Protein AF-A0A3L8D9B7-F1 (afdb_monomer_lite)

Foldseek 3Di:
DVVLCVVLVAAADFCPPPPVVLLVQLDDFDDDDDLDPDDDFLAPVDPPHDPVDDGGDDDDDDDPPLLLVLLQAKFFGDDKDWDPDCPPPDLLPDDRPDQKWKKFFFKKAQDPVCCVVCSRPAAQFHFDADVPGDHTDGGRDSGIDHRHTATSLSVNVCVVSPIDTPDTDIMIMGGIDSSCNVVSVVLVVQLVVDPDPVSVVVSVCVSVVLLVQLQDDQQPDWDKDKFQACDDCPHPVVLCPDPQWDDKDAPDNRIIITTGGDPDTGPPHNNSRNSSSRRSSVSVVDDPPPPPDKDKFFFALLVQQQFQKKFKDKQNHTPWMDGSQSQQLLLVCQLAAFQVVQVVCVLQRHDPDDDDDDPDPDHHHDHQCVSRTVVSVVPPDDAPQIDIDMDTHGDPDSLLRMAIDFPDDDDDWDDDFDQKDKDWDDDDQPQQDFQKKKKFKDAPQVSGRHDRPSATAPLQWQAKWKDWPPDIPPPDGQRDGVVVLSLVVQLVLSLVSNCVVVVDHSNRRDADSVRCNTRTSMHMTGCNPPDPVSRPDRTTIMMMTGHPGTRDTRMDMDMDTDDDWDWDADSVVRDIDTPD

InterPro domains:
  IPR004868 DNA-directed DNA polymerase, family B, mitochondria/virus [PF03175] (54-277)
  IPR043502 DNA/RNA polymerase superfamily [SSF56672] (25-342)
  IPR049512 Double jelly roll-like domain [PF21738] (413-567)

Secondary structure (DSSP, 8-state):
-HHHHHHHT-PPPPGGG--HHHHHHH--------SSS------TTSTT--TTS----------TTHHHHHHTS-EEEEEEEE-S--TT--STTS-TT-SEEEEEEEEEE--GGGHHHHSSS-SS-EEEEPTT-SSEEEE---S-EEEEEEEHHHHHHHHHTT-EEEEEEEEEEEEEE-TTHHHHHHHHHHHHH-SSHHHHHHHHHHHHHHHHHHT--GGG-EEEEEES-SSSTTSHHHHHTSTTEEEEEEEETTEEEEEEE-SS----S-HHHHHHHHHHHHHTTS-----TT---EEPTTHHHHTEEEEEEEETTEEEEEEESHHHHHHHHHHHH-BHHHHHHTGGGT--SS--PPPSSS-------HHHH-SGGGS--S---S--EEEEEEE-S-SGGGEE--SS-------S-S-SEEEEEE---TT---EEEEEEEEEES-TT-TTS-TT--B-TTEEEEEEEETTEEESSS----BTTTTB-HHHHHHHHHHHHHHH---GGGBSS-HHHHHHH--EEEEE-TT--GGGGGS---EEEEEEESSPPPTTEEEEEEEEE---EEEETTTTEEEE--

Organism: Ooceraea biroi (NCBI:txid2015173)

Sequence (580 aa):
MDVVCYVTSHPLYSCDNIPVRTLVRGIRGGLSQCSHRHAQANNKYMESYDPSKLSSYLMYYDVNNLYGWAMCHPLPYAEFRWVNDISNFDVNAIAPDSSKEYVLEVDLEYPQHLHDAHADLPFCPARDKLPGKRQDKLLATLYDKKRYVIHYRNLQQCTRHGLRIIKVHRVLEFVQSPWLRDYIELNTRFRAAAKNDFEKNLYKLMNNAVFGKTMKNVRNHVDVKLLTKWNGKYGAEAMIAKPNFHSRSIFSENLIAIEMRKLEVKFNKPIYVGMCILDISKGKLTIKELAANKHVVLENNCVAFMFDKIRYELNGVDIDRSRNVGITSTLKNYVSLTTSRNRMLKNAGWDIVHFSNGEEGHFNFCIPLSMLLGFCEDYRRVVINARHELILIRSRNDNNCLKGDAEIQPEIELLKSTTKHSWTVKATTQLEKPRYVIFALQTGRKINLTRSITRFDDCKLTNVKLYLNSEFYPYDDMNLDFGKKRYAILYDMYSRFYKSYYGGNHDEVLLPIDKFGSCGPFVVIDCSRQSESVKTATVDVRLEFDCMEDIPANTTAYCLILHDRVVEYSPLTNVVRKTI

pLDDT: mean 82.77, std 12.83, range [26.64, 97.62]

Structure (mmCIF, N/CA/C/O backbone):
data_AF-A0A3L8D9B7-F1
#
_entry.id   AF-A0A3L8D9B7-F1
#
loop_
_atom_site.group_PDB
_atom_site.id
_atom_site.type_symbol
_atom_site.label_atom_id
_atom_site.label_alt_id
_atom_site.label_comp_id
_atom_site.label_asym_id
_atom_site.label_entity_id
_atom_site.label_seq_id
_atom_site.pdbx_PDB_ins_code
_atom_site.Cartn_x
_atom_site.Cartn_y
_atom_site.Cartn_z
_atom_site.occupancy
_atom_site.B_iso_or_equiv
_atom_site.auth_seq_id
_atom_site.auth_comp_id
_atom_site.auth_asym_id
_atom_site.auth_atom_id
_atom_site.pdbx_PDB_model_num
ATOM 1 N N . MET A 1 1 ? 24.604 11.548 -8.181 1.00 61.66 1 MET A N 1
ATOM 2 C CA . MET A 1 1 ? 25.146 10.179 -8.212 1.00 61.66 1 MET A CA 1
ATOM 3 C C . MET A 1 1 ? 26.373 10.134 -7.340 1.00 61.66 1 MET A C 1
ATOM 5 O O . MET A 1 1 ? 26.369 9.346 -6.425 1.00 61.66 1 MET A O 1
ATOM 9 N N . ASP A 1 2 ? 27.309 11.065 -7.508 1.00 57.53 2 ASP A N 1
ATOM 10 C CA . ASP A 1 2 ? 28.514 11.157 -6.668 1.00 57.53 2 ASP A CA 1
ATOM 11 C C . ASP A 1 2 ? 28.196 11.252 -5.165 1.00 57.53 2 ASP A C 1
ATOM 13 O O . ASP A 1 2 ? 28.744 10.491 -4.385 1.00 57.53 2 ASP A O 1
ATOM 17 N N . VAL A 1 3 ? 27.201 12.059 -4.769 1.00 58.31 3 VAL A N 1
ATOM 18 C CA . VAL A 1 3 ? 26.694 12.099 -3.378 1.00 58.31 3 VAL A CA 1
ATOM 19 C C . VAL A 1 3 ? 26.102 10.760 -2.926 1.00 58.31 3 VAL A C 1
ATOM 21 O O . VAL A 1 3 ? 26.270 10.368 -1.783 1.00 58.31 3 VAL A O 1
ATOM 24 N N . VAL A 1 4 ? 25.413 10.042 -3.815 1.00 68.44 4 VAL A N 1
ATOM 25 C CA . VAL A 1 4 ? 24.806 8.744 -3.481 1.00 68.44 4 VAL A CA 1
ATOM 26 C C . VAL A 1 4 ? 25.900 7.699 -3.315 1.00 68.44 4 VAL A C 1
ATOM 28 O O . VAL A 1 4 ? 25.920 7.034 -2.297 1.00 68.44 4 VAL A O 1
ATOM 31 N N . CYS A 1 5 ? 26.850 7.617 -4.249 1.00 68.38 5 CYS A N 1
ATOM 32 C CA . CYS A 1 5 ? 27.997 6.717 -4.162 1.00 68.38 5 CYS A CA 1
ATOM 33 C C . CYS A 1 5 ? 28.888 7.022 -2.949 1.00 68.38 5 CYS A C 1
ATOM 35 O O . CYS A 1 5 ? 29.438 6.094 -2.367 1.00 68.38 5 CYS A O 1
ATOM 37 N N . TYR A 1 6 ? 29.002 8.298 -2.558 1.00 61.88 6 TYR A N 1
ATOM 38 C CA . TYR A 1 6 ? 29.672 8.716 -1.324 1.00 61.88 6 TYR A CA 1
ATOM 39 C C . TYR A 1 6 ? 28.926 8.213 -0.084 1.00 61.88 6 TYR A C 1
ATOM 41 O O . TYR A 1 6 ? 29.533 7.616 0.794 1.00 61.88 6 TYR A O 1
ATOM 49 N N . VAL A 1 7 ? 27.603 8.398 -0.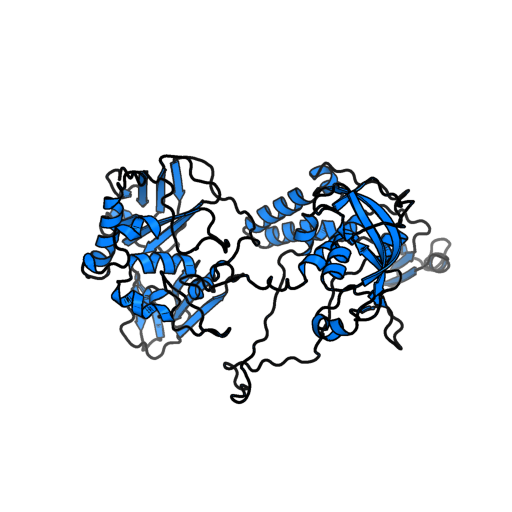034 1.00 63.38 7 VAL A N 1
ATOM 50 C CA . VAL A 1 7 ? 26.764 7.957 1.094 1.00 63.38 7 VAL A CA 1
ATOM 51 C C . VAL A 1 7 ? 26.686 6.433 1.193 1.00 63.38 7 VAL A C 1
ATOM 53 O O . VAL A 1 7 ? 26.633 5.898 2.293 1.00 63.38 7 VAL A O 1
ATOM 56 N N . THR A 1 8 ? 26.681 5.723 0.065 1.00 72.00 8 THR A N 1
ATOM 57 C CA . THR A 1 8 ? 26.581 4.259 0.037 1.00 72.00 8 THR A CA 1
ATOM 58 C C . THR A 1 8 ? 27.940 3.568 0.080 1.00 72.00 8 THR A C 1
ATOM 60 O O . THR A 1 8 ? 27.971 2.344 0.110 1.00 72.00 8 THR A O 1
ATOM 63 N N . SER A 1 9 ? 29.061 4.295 0.030 1.00 71.81 9 SER A N 1
ATOM 64 C CA . SER A 1 9 ? 30.423 3.734 -0.037 1.00 71.81 9 SER A CA 1
ATOM 65 C C . SER A 1 9 ? 30.642 2.717 -1.174 1.00 71.81 9 SER A C 1
ATOM 67 O O . SER A 1 9 ? 31.453 1.804 -1.047 1.00 71.81 9 SER A O 1
ATOM 69 N N . HIS A 1 10 ? 29.924 2.859 -2.296 1.00 68.19 10 HIS A N 1
ATOM 70 C CA . HIS A 1 10 ? 30.014 1.945 -3.446 1.00 68.19 10 HIS A CA 1
ATOM 71 C C . HIS A 1 10 ? 30.443 2.705 -4.715 1.00 68.19 10 HIS A C 1
ATOM 73 O O . HIS A 1 10 ? 29.641 3.471 -5.269 1.00 68.19 10 HIS A O 1
ATOM 79 N N . PRO A 1 11 ? 31.684 2.513 -5.209 1.00 66.06 11 PRO A N 1
ATOM 80 C CA . PRO A 1 11 ? 32.120 3.097 -6.470 1.00 66.06 11 PRO A CA 1
ATOM 81 C C . PRO A 1 11 ? 31.456 2.374 -7.648 1.00 66.06 11 PRO A C 1
ATOM 83 O O . PRO A 1 11 ? 31.442 1.148 -7.724 1.00 66.06 11 PRO A O 1
ATOM 86 N N . LEU A 1 12 ? 30.909 3.144 -8.590 1.00 68.75 12 LEU A N 1
ATOM 87 C CA . LEU A 1 12 ? 30.344 2.607 -9.828 1.00 68.75 12 LEU A CA 1
ATOM 88 C C . LEU A 1 12 ? 31.386 2.684 -10.941 1.00 68.75 12 LEU A C 1
ATOM 90 O O . LEU A 1 12 ? 31.850 3.773 -11.290 1.00 68.75 12 LEU A O 1
ATOM 94 N N . TYR A 1 13 ? 31.733 1.535 -11.517 1.00 64.25 13 TYR A N 1
ATOM 95 C CA . TYR A 1 13 ? 32.776 1.466 -12.535 1.00 64.25 13 TYR A CA 1
ATOM 96 C C . TYR A 1 13 ? 32.316 2.023 -13.892 1.00 64.25 13 TYR A C 1
ATOM 98 O O . TYR A 1 13 ? 31.152 1.911 -14.300 1.00 64.25 13 TYR A O 1
ATOM 106 N N . SER A 1 14 ? 33.271 2.669 -14.565 1.00 54.50 14 SER A N 1
ATOM 107 C CA . SER A 1 14 ? 33.137 3.336 -15.863 1.00 54.50 14 SER A CA 1
ATOM 108 C C . SER A 1 14 ? 33.101 2.333 -17.029 1.00 54.50 14 SER A C 1
ATOM 110 O O . SER A 1 14 ? 33.569 1.205 -16.922 1.00 54.50 14 SER A O 1
ATOM 112 N N . CYS A 1 15 ? 32.469 2.743 -18.134 1.00 53.78 15 CYS A N 1
ATOM 113 C CA . CYS A 1 15 ? 31.910 1.899 -19.199 1.00 53.78 15 CYS A CA 1
ATOM 114 C C . CYS A 1 15 ? 32.912 1.273 -20.187 1.00 53.78 15 CYS A C 1
ATOM 116 O O . CYS A 1 15 ? 32.478 0.855 -21.259 1.00 53.78 15 CYS A O 1
ATOM 118 N N . ASP A 1 16 ? 34.203 1.180 -19.873 1.00 54.12 16 ASP A N 1
ATOM 119 C CA . ASP A 1 16 ? 35.212 0.808 -20.879 1.00 54.12 16 ASP A CA 1
ATOM 120 C C . ASP A 1 16 ? 35.052 -0.648 -21.377 1.00 54.12 16 ASP A C 1
ATOM 122 O O . ASP A 1 16 ? 35.343 -0.929 -22.535 1.00 54.12 16 ASP A O 1
ATOM 126 N N . ASN A 1 17 ? 34.440 -1.532 -20.570 1.00 56.09 17 ASN A N 1
ATOM 127 C CA . ASN A 1 17 ? 34.110 -2.927 -20.926 1.00 56.09 17 ASN A CA 1
ATOM 128 C C . ASN A 1 17 ? 32.604 -3.267 -20.861 1.00 56.09 17 ASN A C 1
ATOM 130 O O . ASN A 1 17 ? 32.210 -4.429 -20.964 1.00 56.09 17 ASN A O 1
ATOM 134 N N . ILE A 1 18 ? 31.728 -2.272 -20.677 1.00 66.81 18 ILE A N 1
ATOM 135 C CA . ILE A 1 18 ? 30.290 -2.509 -20.483 1.00 66.81 18 ILE A CA 1
ATOM 136 C C . ILE A 1 18 ? 29.582 -2.483 -21.848 1.00 66.81 18 ILE A C 1
ATOM 138 O O . ILE A 1 18 ? 29.703 -1.495 -22.576 1.00 66.81 18 ILE A O 1
ATOM 142 N N . PRO A 1 19 ? 28.768 -3.493 -22.219 1.00 74.12 19 PRO A N 1
ATOM 143 C CA . PRO A 1 19 ? 28.081 -3.527 -23.509 1.00 74.12 19 PRO A CA 1
ATOM 144 C C . PRO A 1 19 ? 26.861 -2.589 -23.522 1.00 74.12 19 PRO A C 1
ATOM 146 O O . PRO A 1 19 ? 25.707 -3.019 -23.599 1.00 74.12 19 PRO A O 1
ATOM 149 N N . VAL A 1 20 ? 27.113 -1.275 -23.482 1.00 78.94 20 VAL A N 1
ATOM 150 C CA . VAL A 1 20 ? 26.100 -0.209 -23.375 1.00 78.94 20 VAL A CA 1
ATOM 151 C C . VAL A 1 20 ? 25.012 -0.358 -24.437 1.00 78.94 20 VAL A C 1
ATOM 153 O O . VAL A 1 20 ? 23.834 -0.177 -24.144 1.00 78.94 20 VAL A O 1
ATOM 156 N N . ARG A 1 21 ? 25.366 -0.745 -25.669 1.00 82.81 21 ARG A N 1
ATOM 157 C CA . ARG A 1 21 ? 24.385 -0.953 -26.748 1.00 82.81 21 ARG A CA 1
ATOM 158 C C . ARG A 1 21 ? 23.383 -2.066 -26.422 1.00 82.81 21 ARG A C 1
ATOM 160 O O . ARG A 1 21 ? 22.206 -1.907 -26.734 1.00 82.81 21 ARG A O 1
ATOM 167 N N . THR A 1 22 ? 23.820 -3.164 -25.805 1.00 85.50 22 THR A N 1
ATOM 168 C CA . THR A 1 22 ? 22.935 -4.265 -25.392 1.00 85.50 22 THR A CA 1
ATOM 169 C C . THR A 1 22 ? 22.032 -3.825 -24.246 1.00 85.50 22 THR A C 1
ATOM 171 O O . THR A 1 22 ? 20.819 -3.990 -24.328 1.00 85.50 22 THR A O 1
ATOM 174 N N . LEU A 1 23 ? 22.592 -3.171 -23.227 1.00 87.81 23 LEU A N 1
ATOM 175 C CA . LEU A 1 23 ? 21.826 -2.684 -22.077 1.00 87.81 23 LEU A CA 1
ATOM 176 C C . LEU A 1 23 ? 20.776 -1.643 -22.482 1.00 87.81 23 LEU A C 1
ATOM 178 O O . LEU A 1 23 ? 19.630 -1.720 -22.052 1.00 87.81 23 LEU A O 1
ATOM 182 N N . VAL A 1 24 ? 21.125 -0.721 -23.386 1.00 88.00 24 VAL A N 1
ATOM 183 C CA . VAL A 1 24 ? 20.183 0.267 -23.937 1.00 88.00 24 VAL A CA 1
ATOM 184 C C . VAL A 1 24 ? 19.047 -0.400 -24.719 1.00 88.00 24 VAL A C 1
ATOM 186 O O . VAL A 1 24 ? 17.923 0.092 -24.666 1.00 88.00 24 VAL A O 1
ATOM 189 N N . ARG A 1 25 ? 19.285 -1.534 -25.396 1.00 88.88 25 ARG A N 1
ATOM 190 C CA . ARG A 1 25 ? 18.210 -2.327 -26.030 1.00 88.88 25 ARG A CA 1
ATOM 191 C C . ARG A 1 25 ? 17.281 -2.992 -25.007 1.00 88.88 25 ARG A C 1
ATOM 193 O O . ARG A 1 25 ? 16.117 -3.214 -25.323 1.00 88.88 25 ARG A O 1
ATOM 200 N N . GLY A 1 26 ? 17.776 -3.296 -23.806 1.00 89.50 26 GLY A N 1
ATOM 201 C CA . GLY A 1 26 ? 16.977 -3.841 -22.702 1.00 89.50 26 GLY A CA 1
ATOM 202 C C . GLY A 1 26 ? 16.073 -2.812 -22.016 1.00 89.50 26 GLY A C 1
ATOM 203 O O . GLY A 1 26 ? 15.082 -3.182 -21.389 1.00 89.50 26 GLY A O 1
ATOM 204 N N . ILE A 1 27 ? 16.365 -1.516 -22.168 1.00 90.50 27 ILE A N 1
ATOM 205 C CA . ILE A 1 27 ? 15.587 -0.434 -21.557 1.00 90.50 27 ILE A CA 1
ATOM 206 C C . ILE A 1 27 ? 14.188 -0.351 -22.169 1.00 90.50 27 ILE A C 1
ATOM 208 O O . ILE A 1 27 ? 13.992 0.122 -23.292 1.00 90.50 27 ILE A O 1
ATOM 212 N N . ARG A 1 28 ? 13.190 -0.709 -21.361 1.00 89.75 28 ARG A N 1
ATOM 213 C CA . ARG A 1 28 ? 11.771 -0.432 -21.610 1.00 89.75 28 ARG A CA 1
ATOM 214 C C . ARG A 1 28 ? 11.175 0.194 -20.361 1.00 89.75 28 ARG A C 1
ATOM 216 O O . ARG A 1 28 ? 11.299 -0.394 -19.287 1.00 89.75 28 ARG A O 1
ATOM 223 N N . GLY A 1 29 ? 10.575 1.373 -20.525 1.00 84.81 29 GLY A N 1
ATOM 224 C CA . GLY A 1 29 ? 9.925 2.114 -19.444 1.00 84.81 29 GLY A CA 1
ATOM 225 C C . GLY A 1 29 ? 8.701 1.390 -18.879 1.00 84.81 29 GLY A C 1
ATOM 226 O O . GLY A 1 29 ? 8.436 0.238 -19.225 1.00 84.81 29 GLY A O 1
ATOM 227 N N . GLY A 1 30 ? 7.955 2.086 -18.021 1.00 81.00 30 GLY A N 1
ATOM 228 C CA . GLY A 1 30 ? 6.688 1.579 -17.497 1.00 81.00 30 GLY A CA 1
ATOM 229 C C . GLY A 1 30 ? 5.713 1.246 -18.626 1.00 81.00 30 GLY A C 1
ATOM 230 O O . GLY A 1 30 ? 5.627 1.976 -19.617 1.00 81.00 30 GLY A O 1
ATOM 231 N N . LEU A 1 31 ? 5.004 0.129 -18.476 1.00 78.81 31 LEU A N 1
ATOM 232 C CA . LEU A 1 31 ? 3.939 -0.240 -19.392 1.00 78.81 31 LEU A CA 1
ATOM 233 C C . LEU A 1 31 ? 2.728 0.656 -19.116 1.00 78.81 31 LEU A C 1
ATOM 235 O O . LEU A 1 31 ? 2.249 0.730 -17.990 1.00 78.81 31 LEU A O 1
ATOM 239 N N . SER A 1 32 ? 2.251 1.342 -20.149 1.00 77.88 32 SER A N 1
ATOM 240 C CA . SER A 1 32 ? 0.977 2.053 -20.130 1.00 77.88 32 SER A CA 1
ATOM 241 C C . SER A 1 32 ? 0.151 1.497 -21.277 1.00 77.88 32 SER A C 1
ATOM 243 O O . SER A 1 32 ? 0.467 1.719 -22.447 1.00 77.88 32 SER A O 1
ATOM 245 N N . GLN A 1 33 ? -0.848 0.695 -20.928 1.00 72.56 33 GLN A N 1
ATOM 246 C CA . GLN A 1 33 ? -1.707 -0.009 -21.866 1.00 72.56 33 GLN A CA 1
ATOM 247 C C . GLN A 1 33 ? -3.151 0.070 -21.382 1.00 72.56 33 GLN A C 1
ATOM 249 O O . GLN A 1 33 ? -3.423 0.108 -20.187 1.00 72.56 33 GLN A O 1
ATOM 254 N N . CYS A 1 34 ? -4.065 0.089 -22.344 1.00 72.31 34 CYS A N 1
ATOM 255 C CA . CYS A 1 34 ? -5.489 -0.081 -22.134 1.00 72.31 34 CYS A CA 1
ATOM 256 C C . CYS A 1 34 ? -5.893 -1.342 -22.907 1.00 72.31 34 CYS A C 1
ATOM 258 O O . CYS A 1 34 ? -5.970 -1.307 -24.136 1.00 72.31 34 CYS A O 1
ATOM 260 N N . SER A 1 35 ? -6.031 -2.467 -22.201 1.00 69.50 35 SER A N 1
ATOM 261 C CA . SER A 1 35 ? -6.318 -3.781 -22.805 1.00 69.50 35 SER A CA 1
ATOM 262 C C . SER A 1 35 ? -7.774 -3.873 -23.280 1.00 69.50 35 SER A C 1
ATOM 264 O O . SER A 1 35 ? -8.046 -4.415 -24.348 1.00 69.50 35 SER A O 1
ATOM 266 N N . HIS A 1 36 ? -8.689 -3.193 -22.579 1.00 69.62 36 HIS A N 1
ATOM 267 C CA . HIS A 1 36 ? -10.087 -3.026 -22.973 1.00 69.62 36 HIS A CA 1
ATOM 268 C C . HIS A 1 36 ? -10.430 -1.553 -23.205 1.00 69.62 36 HIS A C 1
ATOM 270 O O . HIS A 1 36 ? -10.296 -0.734 -22.302 1.00 69.62 36 HIS A O 1
ATOM 276 N N . ARG A 1 37 ? -10.926 -1.214 -24.407 1.00 69.88 37 ARG A N 1
ATOM 277 C CA . ARG A 1 37 ? -11.278 0.174 -24.786 1.00 69.88 37 ARG A CA 1
ATOM 278 C C . ARG A 1 37 ? -12.369 0.794 -23.916 1.00 69.88 37 ARG A C 1
ATOM 280 O O . ARG A 1 37 ? -12.417 2.011 -23.780 1.00 69.88 37 ARG A O 1
ATOM 287 N N . HIS A 1 38 ? -13.261 -0.034 -23.391 1.00 79.88 38 HIS A N 1
ATOM 288 C CA . HIS A 1 38 ? -14.352 0.379 -22.529 1.00 79.88 38 HIS A CA 1
ATOM 289 C C . HIS A 1 38 ? -14.638 -0.754 -21.549 1.00 79.88 38 HIS A C 1
ATOM 291 O O . HIS A 1 38 ? -14.814 -1.898 -21.965 1.00 79.88 38 HIS A O 1
ATOM 297 N N . ALA A 1 39 ? -14.677 -0.426 -20.264 1.00 75.44 39 ALA A N 1
ATOM 298 C CA . ALA A 1 39 ? -15.108 -1.325 -19.211 1.00 75.44 39 ALA A CA 1
ATOM 299 C C . ALA A 1 39 ? -16.196 -0.607 -18.416 1.00 75.44 39 ALA A C 1
ATOM 301 O O . ALA A 1 39 ? -15.984 0.508 -17.940 1.00 75.44 39 ALA A O 1
ATOM 302 N N . GLN A 1 40 ? -17.357 -1.241 -18.291 1.00 81.81 40 GLN A N 1
ATOM 303 C CA . GLN A 1 40 ? -18.467 -0.742 -17.492 1.00 81.81 40 GLN A CA 1
ATOM 304 C C . GLN A 1 40 ? -18.801 -1.790 -16.442 1.00 81.81 40 GLN A C 1
ATOM 306 O O . GLN A 1 40 ? -19.125 -2.931 -16.762 1.00 81.81 40 GLN A O 1
ATOM 311 N N . ALA A 1 41 ? -18.688 -1.392 -15.183 1.00 83.62 41 ALA A N 1
ATOM 312 C CA . ALA A 1 41 ? -19.093 -2.209 -14.056 1.00 83.62 41 ALA A CA 1
ATOM 313 C C . ALA A 1 41 ? -20.620 -2.180 -13.905 1.00 83.62 41 ALA A C 1
ATOM 315 O O . ALA A 1 41 ? -21.217 -1.102 -13.886 1.00 83.62 41 ALA A O 1
ATOM 316 N N . ASN A 1 42 ? -21.241 -3.349 -13.738 1.00 85.75 42 ASN A N 1
ATOM 317 C CA . ASN A 1 42 ? -22.641 -3.478 -13.347 1.00 85.75 42 ASN A CA 1
ATOM 318 C C . ASN A 1 42 ? -22.769 -3.263 -11.831 1.00 85.75 42 ASN A C 1
ATOM 320 O O . ASN A 1 42 ? -22.970 -4.188 -11.042 1.00 85.75 42 ASN A O 1
ATOM 324 N N . ASN A 1 43 ? -22.532 -2.034 -11.394 1.00 82.44 43 ASN A N 1
ATOM 325 C CA . ASN A 1 43 ? -22.462 -1.713 -9.979 1.00 82.44 43 ASN A CA 1
ATOM 326 C C . ASN A 1 43 ? -23.875 -1.486 -9.420 1.00 82.44 43 ASN A C 1
ATOM 328 O O . ASN A 1 43 ? -24.540 -0.529 -9.804 1.00 82.44 43 ASN A O 1
ATOM 332 N N . LYS A 1 44 ? -24.300 -2.331 -8.470 1.00 80.31 44 LYS A N 1
ATOM 333 C CA . LYS A 1 44 ? -25.641 -2.312 -7.854 1.00 80.31 44 LYS A CA 1
ATOM 334 C C . LYS A 1 44 ? -26.013 -1.026 -7.113 1.00 80.31 44 LYS A C 1
ATOM 336 O O . LYS A 1 44 ? -27.165 -0.854 -6.738 1.00 80.31 44 LYS A O 1
ATOM 341 N N . TYR A 1 45 ? -25.041 -0.150 -6.871 1.00 80.56 45 TYR A N 1
ATOM 342 C CA . TYR A 1 45 ? -25.247 1.149 -6.231 1.00 80.56 45 TYR A CA 1
ATOM 343 C C . TYR A 1 45 ? -25.395 2.307 -7.232 1.00 80.56 45 TYR A C 1
ATOM 345 O O . TYR A 1 45 ? -25.521 3.451 -6.807 1.00 80.56 45 TYR A O 1
ATOM 353 N N . MET A 1 46 ? -25.344 2.038 -8.541 1.00 79.12 46 MET A N 1
ATOM 354 C CA . MET A 1 46 ? -25.471 3.048 -9.597 1.00 79.12 46 MET A CA 1
ATOM 355 C C . MET A 1 46 ? -26.849 2.958 -10.262 1.00 79.12 46 MET A C 1
ATOM 357 O O . MET A 1 46 ? -27.412 1.875 -10.385 1.00 79.12 46 MET A O 1
ATOM 361 N N . GLU A 1 47 ? -27.366 4.086 -10.754 1.00 78.38 47 GLU A N 1
ATOM 362 C CA . GLU A 1 47 ? -28.684 4.169 -11.416 1.00 78.38 47 GLU A CA 1
ATOM 363 C C . GLU A 1 47 ? -28.805 3.271 -12.657 1.00 78.38 47 GLU A C 1
ATOM 365 O O . GLU A 1 47 ? -29.892 2.819 -12.999 1.00 78.38 47 GLU A O 1
ATOM 370 N N . SER A 1 48 ? -27.683 2.982 -13.319 1.00 83.25 48 SER A N 1
ATOM 371 C CA . SER A 1 48 ? -27.602 2.127 -14.506 1.00 83.25 48 SER A CA 1
ATOM 372 C C . SER A 1 48 ? -27.428 0.635 -14.196 1.00 83.25 48 SER A C 1
ATOM 374 O O . SER A 1 48 ? -27.070 -0.132 -15.091 1.00 83.25 48 SER A O 1
ATOM 376 N N . TYR A 1 49 ? -27.650 0.217 -12.944 1.00 88.69 49 TYR A N 1
ATOM 377 C CA . TYR A 1 49 ? -27.605 -1.187 -12.550 1.00 88.69 49 TYR A CA 1
ATOM 378 C C . TYR A 1 49 ? -28.660 -2.011 -13.288 1.00 88.69 49 TYR A C 1
ATOM 380 O O . TYR A 1 49 ? -29.845 -1.685 -13.288 1.00 88.69 49 TYR A O 1
ATOM 388 N N . ASP A 1 50 ? -28.215 -3.121 -13.862 1.00 88.06 50 ASP A N 1
ATOM 389 C CA . ASP A 1 50 ? -29.061 -4.127 -14.479 1.00 88.06 50 ASP A CA 1
ATOM 390 C C . ASP A 1 50 ? -29.179 -5.335 -13.529 1.00 88.06 50 ASP A C 1
ATOM 392 O O . ASP A 1 50 ? -28.206 -6.090 -13.388 1.00 88.06 50 ASP A O 1
ATOM 396 N N . PRO A 1 51 ? -30.346 -5.555 -12.884 1.00 87.19 51 PRO A N 1
ATOM 397 C CA . PRO A 1 51 ? -30.561 -6.674 -11.967 1.00 87.19 51 PRO A CA 1
ATOM 398 C C . PRO A 1 51 ? -30.437 -8.053 -12.620 1.00 87.19 51 PRO A C 1
ATOM 400 O O . PRO A 1 51 ? -30.303 -9.043 -11.907 1.00 87.19 51 PRO A O 1
ATOM 403 N N . SER A 1 52 ? -30.489 -8.133 -13.956 1.00 89.69 52 SER A N 1
ATOM 404 C CA . SER A 1 52 ? -30.336 -9.392 -14.694 1.00 89.69 52 SER A CA 1
ATOM 405 C C . SER A 1 52 ? -28.878 -9.845 -14.839 1.00 89.69 52 SER A C 1
ATOM 407 O O . SER A 1 52 ? -28.624 -10.982 -15.235 1.00 89.69 52 SER A O 1
ATOM 409 N N . LYS A 1 53 ? -27.908 -8.980 -14.516 1.00 81.88 53 LYS A N 1
ATOM 410 C CA . LYS A 1 53 ? -26.471 -9.263 -14.614 1.00 81.88 53 LYS A CA 1
ATOM 411 C C . LYS A 1 53 ? -25.834 -9.329 -13.228 1.00 81.88 53 LYS A C 1
ATOM 413 O O . LYS A 1 53 ? -26.214 -8.604 -12.313 1.00 81.88 53 LYS A O 1
ATOM 418 N N . LEU A 1 54 ? -24.794 -10.150 -13.088 1.00 75.12 54 LEU A N 1
ATOM 419 C CA . LEU A 1 54 ? -23.954 -10.177 -11.886 1.00 75.12 54 LEU A CA 1
ATOM 420 C C . LEU A 1 54 ? -23.389 -8.784 -11.589 1.00 75.12 54 LEU A C 1
ATOM 422 O O . LEU A 1 54 ? -22.998 -8.052 -12.504 1.00 75.12 54 LEU A O 1
ATOM 426 N N . SER A 1 55 ? -23.358 -8.408 -10.308 1.00 74.31 55 SER A N 1
ATOM 427 C CA . SER A 1 55 ? -22.821 -7.108 -9.923 1.00 74.31 55 SER A CA 1
ATOM 428 C C . SER A 1 55 ? -21.298 -7.101 -10.036 1.00 74.31 55 SER A C 1
ATOM 430 O O . SER A 1 55 ? -20.628 -8.001 -9.537 1.00 74.31 55 SER A O 1
ATOM 432 N N . SER A 1 56 ? -20.745 -6.072 -10.671 1.00 70.75 56 SER A N 1
ATOM 433 C CA . SER A 1 56 ? -19.303 -5.917 -10.861 1.00 70.75 56 SER A CA 1
ATOM 434 C C . SER A 1 56 ? -18.841 -4.504 -10.510 1.00 70.75 56 SER A C 1
ATOM 436 O O . SER A 1 56 ? -19.640 -3.569 -10.454 1.00 70.75 56 SER A O 1
ATOM 438 N N . TYR A 1 57 ? -17.543 -4.356 -10.230 1.00 76.19 57 TYR A N 1
ATOM 439 C CA . TYR A 1 57 ? -16.910 -3.111 -9.788 1.00 76.19 57 TYR A CA 1
ATOM 440 C C . TYR A 1 57 ? -15.617 -2.883 -10.569 1.00 76.19 57 TYR A C 1
ATOM 442 O O . TYR A 1 57 ? -14.931 -3.834 -10.938 1.00 76.19 57 TYR A O 1
ATOM 450 N N . LEU A 1 58 ? -15.265 -1.616 -10.787 1.00 73.19 58 LEU A N 1
ATOM 451 C CA . LEU A 1 58 ? -13.945 -1.235 -11.280 1.00 73.19 58 LEU A CA 1
ATOM 452 C C . LEU A 1 58 ? -13.077 -0.849 -10.086 1.00 73.19 58 LEU A C 1
ATOM 454 O O . LEU A 1 58 ? -13.483 -0.034 -9.259 1.00 73.19 58 LEU A O 1
ATOM 458 N N . MET A 1 59 ? -11.885 -1.431 -10.000 1.00 64.12 59 MET A N 1
ATOM 459 C CA . MET A 1 59 ? -10.963 -1.213 -8.890 1.00 64.12 59 MET A CA 1
ATOM 460 C C . MET A 1 59 ? -9.635 -0.674 -9.414 1.00 64.12 59 MET A C 1
ATOM 462 O O . MET A 1 59 ? -9.102 -1.166 -10.407 1.00 64.12 59 MET A O 1
ATOM 466 N N . TYR A 1 60 ? -9.116 0.361 -8.754 1.00 69.56 60 TYR A N 1
ATOM 467 C CA . TYR A 1 60 ? -7.840 0.983 -9.093 1.00 69.56 60 TYR A CA 1
ATOM 468 C C . TYR A 1 60 ? -6.776 0.557 -8.083 1.00 69.56 60 TYR A C 1
ATOM 470 O O . TYR A 1 60 ? -6.927 0.789 -6.882 1.00 69.56 60 TYR A O 1
ATOM 478 N N . TYR A 1 61 ? -5.697 -0.042 -8.579 1.00 67.06 61 TYR A N 1
ATOM 479 C CA . TYR A 1 61 ? -4.544 -0.437 -7.781 1.00 67.06 61 TYR A CA 1
ATOM 480 C C . TYR A 1 61 ? -3.347 0.449 -8.127 1.00 67.06 61 TYR A C 1
ATOM 482 O O . TYR A 1 61 ? -3.024 0.626 -9.299 1.00 67.06 61 TYR A O 1
ATOM 490 N N . ASP A 1 62 ? -2.666 0.970 -7.104 1.00 75.00 62 ASP A N 1
ATOM 491 C CA . ASP A 1 62 ? -1.431 1.741 -7.257 1.00 75.00 62 ASP A CA 1
ATOM 492 C C . ASP A 1 62 ? -0.338 1.190 -6.341 1.00 75.00 62 ASP A C 1
ATOM 494 O O . ASP A 1 62 ? -0.526 1.038 -5.130 1.00 75.00 62 ASP A O 1
ATOM 498 N N . VAL A 1 63 ? 0.823 0.878 -6.920 1.00 71.69 63 VAL A N 1
ATOM 499 C CA . VAL A 1 63 ? 1.960 0.372 -6.150 1.00 71.69 63 VAL A CA 1
ATOM 500 C C . VAL A 1 63 ? 2.752 1.543 -5.584 1.00 71.69 63 VAL A C 1
ATOM 502 O O . VAL A 1 63 ? 3.481 2.245 -6.289 1.00 71.69 63 VAL A O 1
ATOM 505 N N . ASN A 1 64 ? 2.679 1.700 -4.264 1.00 75.19 64 ASN A N 1
ATOM 506 C CA . ASN A 1 64 ? 3.445 2.708 -3.543 1.00 75.19 64 ASN A CA 1
ATOM 507 C C . ASN A 1 64 ? 4.957 2.528 -3.762 1.00 75.19 64 ASN A C 1
ATOM 509 O O . ASN A 1 64 ? 5.546 1.543 -3.326 1.00 75.19 64 ASN A O 1
ATOM 513 N N . ASN A 1 65 ? 5.600 3.530 -4.370 1.00 81.44 65 ASN A N 1
ATOM 514 C CA . ASN A 1 65 ? 7.058 3.604 -4.529 1.00 81.44 65 ASN A CA 1
ATOM 515 C C . ASN A 1 65 ? 7.684 2.390 -5.254 1.00 81.44 65 ASN A C 1
ATOM 517 O O . ASN A 1 65 ? 8.724 1.880 -4.838 1.00 81.44 65 ASN A O 1
ATOM 521 N N . LEU A 1 66 ? 7.074 1.950 -6.359 1.00 85.38 66 LEU A N 1
ATOM 522 C CA . LEU A 1 66 ? 7.504 0.781 -7.138 1.00 85.38 66 LEU A CA 1
ATOM 523 C C . LEU A 1 66 ? 9.011 0.761 -7.476 1.00 85.38 66 LEU A C 1
ATOM 525 O O . LEU A 1 66 ? 9.691 -0.236 -7.236 1.00 85.38 66 LEU A O 1
ATOM 529 N N . TYR A 1 67 ? 9.557 1.861 -8.006 1.00 88.25 67 TYR A N 1
ATOM 530 C CA . TYR A 1 67 ? 10.989 1.929 -8.324 1.00 88.25 67 TYR A CA 1
ATOM 531 C C . TYR A 1 67 ? 11.865 1.961 -7.073 1.00 88.25 67 TYR A C 1
ATOM 533 O O . TYR A 1 67 ? 12.952 1.397 -7.094 1.00 88.25 67 TYR A O 1
ATOM 541 N N . GLY A 1 68 ? 11.400 2.574 -5.979 1.00 89.44 68 GLY A N 1
ATOM 542 C CA . GLY A 1 68 ? 12.089 2.510 -4.691 1.00 89.44 68 GLY A CA 1
ATOM 543 C C . GLY A 1 68 ? 12.202 1.081 -4.177 1.00 89.44 68 GLY A C 1
ATOM 544 O O . GLY A 1 68 ? 13.289 0.663 -3.801 1.00 89.44 68 GLY A O 1
ATOM 545 N N . TRP A 1 69 ? 11.120 0.303 -4.267 1.00 89.62 69 TRP A N 1
ATOM 546 C CA . TRP A 1 69 ? 11.139 -1.121 -3.935 1.00 89.62 69 TRP A CA 1
ATOM 547 C C . TRP A 1 69 ? 12.176 -1.886 -4.771 1.00 89.62 69 TRP A C 1
ATOM 549 O O . TRP A 1 69 ? 12.989 -2.622 -4.216 1.00 89.62 69 TRP A O 1
ATOM 559 N N . ALA A 1 70 ? 12.216 -1.658 -6.087 1.00 91.25 70 ALA A N 1
ATOM 560 C CA . ALA A 1 70 ? 13.218 -2.271 -6.961 1.00 91.25 70 ALA A CA 1
ATOM 561 C C . ALA A 1 70 ? 14.654 -1.819 -6.624 1.00 91.25 70 ALA A C 1
ATOM 563 O O . ALA A 1 70 ? 15.576 -2.624 -6.692 1.00 91.25 70 ALA A O 1
ATOM 564 N N . MET A 1 71 ? 14.848 -0.565 -6.204 1.00 93.44 71 MET A N 1
ATOM 565 C CA . MET A 1 71 ? 16.151 -0.046 -5.769 1.00 93.44 71 MET A CA 1
ATOM 566 C C . MET A 1 71 ? 16.641 -0.641 -4.439 1.00 93.44 71 MET A C 1
ATOM 568 O O . MET A 1 71 ? 17.838 -0.618 -4.183 1.00 93.44 71 MET A O 1
ATOM 572 N N . CYS A 1 72 ? 15.764 -1.213 -3.610 1.00 91.56 72 CYS A N 1
ATOM 573 C CA . CYS A 1 72 ? 16.161 -1.938 -2.395 1.00 91.56 72 CYS A CA 1
ATOM 574 C C . CYS A 1 72 ? 16.652 -3.373 -2.665 1.00 91.56 72 CYS A C 1
ATOM 576 O O . CYS A 1 72 ? 17.090 -4.064 -1.738 1.00 91.56 72 CYS A O 1
ATOM 578 N N . HIS A 1 73 ? 16.546 -3.851 -3.906 1.00 90.06 73 HIS A N 1
ATOM 579 C CA . HIS A 1 73 ? 17.025 -5.175 -4.287 1.00 90.06 73 HIS A CA 1
ATOM 580 C C . HIS A 1 73 ? 18.509 -5.131 -4.655 1.00 90.06 73 HIS A C 1
ATOM 582 O O . HIS A 1 73 ? 19.047 -4.056 -4.922 1.00 90.06 73 HIS A O 1
ATOM 588 N N . PRO A 1 74 ? 19.180 -6.292 -4.670 1.00 91.44 74 PRO A N 1
ATOM 589 C CA . PRO A 1 74 ? 20.508 -6.408 -5.245 1.00 91.44 74 PRO A CA 1
ATOM 590 C C . PRO A 1 74 ? 20.569 -5.823 -6.667 1.00 91.44 74 PRO A C 1
ATOM 592 O O . PRO A 1 74 ? 19.691 -6.087 -7.493 1.00 91.44 74 PRO A O 1
ATOM 595 N N . LEU A 1 75 ? 21.555 -4.950 -6.896 1.00 92.94 75 LEU A N 1
ATOM 596 C CA . LEU A 1 75 ? 21.768 -4.214 -8.138 1.00 92.94 75 LEU A CA 1
ATOM 597 C C . LEU A 1 75 ? 23.230 -4.336 -8.595 1.00 92.94 75 LEU A C 1
ATOM 599 O O . LEU A 1 75 ? 24.138 -4.345 -7.759 1.00 92.94 75 LEU A O 1
ATOM 603 N N . PRO A 1 76 ? 23.480 -4.347 -9.916 1.00 91.75 76 PRO A N 1
ATOM 604 C CA . PRO A 1 76 ? 24.829 -4.400 -10.480 1.00 91.75 76 PRO A CA 1
ATOM 605 C C . PRO A 1 76 ? 25.709 -3.231 -10.031 1.00 91.75 76 PRO A C 1
ATOM 607 O O . PRO A 1 76 ? 25.249 -2.085 -10.028 1.00 91.75 76 PRO A O 1
ATOM 610 N N . TYR A 1 77 ? 26.989 -3.499 -9.756 1.00 88.50 77 TYR A N 1
ATOM 611 C CA . TYR A 1 77 ? 27.978 -2.442 -9.492 1.00 88.50 77 TYR A CA 1
ATOM 612 C C . TYR A 1 77 ? 29.346 -2.645 -10.175 1.00 88.50 77 TYR A C 1
ATOM 614 O O . TYR A 1 77 ? 30.013 -1.645 -10.454 1.00 88.50 77 TYR A O 1
ATOM 622 N N . ALA A 1 78 ? 29.765 -3.881 -10.495 1.00 87.62 78 ALA A N 1
ATOM 623 C CA . ALA A 1 78 ? 31.088 -4.156 -11.078 1.00 87.62 78 ALA A CA 1
ATOM 624 C C . ALA A 1 78 ? 31.175 -5.489 -11.864 1.00 87.62 78 ALA A C 1
ATOM 626 O O . ALA A 1 78 ? 30.185 -6.198 -12.031 1.00 87.62 78 ALA A O 1
ATOM 627 N N . GLU A 1 79 ? 32.389 -5.808 -12.338 1.00 88.69 79 GLU A N 1
ATOM 628 C CA . GLU A 1 79 ? 32.802 -7.094 -12.943 1.00 88.69 79 GLU A CA 1
ATOM 629 C C . GLU A 1 79 ? 31.956 -7.583 -14.129 1.00 88.69 79 GLU A C 1
ATOM 631 O O . GLU A 1 79 ? 31.642 -8.764 -14.260 1.00 88.69 79 GLU A O 1
ATOM 636 N N . PHE A 1 80 ? 31.605 -6.671 -15.035 1.00 89.44 80 PHE A N 1
ATOM 637 C CA . PHE A 1 80 ? 30.865 -7.018 -16.246 1.00 89.44 80 PHE A CA 1
ATOM 638 C C . PHE A 1 80 ? 31.713 -7.863 -17.199 1.00 89.44 80 PHE A C 1
ATOM 640 O O . PHE A 1 80 ? 32.742 -7.396 -17.694 1.00 89.44 80 PHE A O 1
ATOM 647 N N . ARG A 1 81 ? 31.249 -9.074 -17.516 1.00 90.62 81 ARG A N 1
ATOM 648 C CA . ARG A 1 81 ? 31.903 -9.963 -18.486 1.00 90.62 81 ARG A CA 1
ATOM 649 C C . ARG A 1 81 ? 30.901 -10.803 -19.268 1.00 90.62 81 ARG A C 1
ATOM 651 O O . ARG A 1 81 ? 29.859 -11.198 -18.752 1.00 90.62 81 ARG A O 1
ATOM 658 N N . TRP A 1 82 ? 31.218 -11.078 -20.529 1.00 92.31 82 TRP A N 1
ATOM 659 C CA . TRP A 1 82 ? 30.466 -12.055 -21.312 1.00 92.31 82 TRP A CA 1
ATOM 660 C C . TRP A 1 82 ? 30.832 -13.466 -20.853 1.00 92.31 82 TRP A C 1
ATOM 662 O O . TRP A 1 82 ? 32.008 -13.767 -20.658 1.00 92.31 82 TRP A O 1
ATOM 672 N N . VAL A 1 83 ? 29.827 -14.320 -20.683 1.00 91.88 83 VAL A N 1
ATOM 673 C CA . VAL A 1 83 ? 30.040 -15.746 -20.418 1.00 91.88 83 VAL A CA 1
ATOM 674 C C . VAL A 1 83 ? 30.479 -16.422 -21.720 1.00 91.88 83 VAL A C 1
ATOM 676 O O . VAL A 1 83 ? 29.822 -16.255 -22.748 1.00 91.88 83 VAL A O 1
ATOM 679 N N . ASN A 1 84 ? 31.593 -17.158 -21.678 1.00 88.56 84 ASN A N 1
ATOM 680 C CA . ASN A 1 84 ? 32.192 -17.783 -22.863 1.00 88.56 84 ASN A CA 1
ATOM 681 C C . ASN A 1 84 ? 31.428 -19.032 -23.329 1.00 88.56 84 ASN A C 1
ATOM 683 O O . ASN A 1 84 ? 31.208 -19.191 -24.526 1.00 88.56 84 ASN A O 1
ATOM 687 N N . ASP A 1 85 ? 31.015 -19.895 -22.396 1.00 89.44 85 ASP A N 1
ATOM 688 C CA . ASP A 1 85 ? 30.232 -21.100 -22.685 1.00 89.44 85 ASP A CA 1
ATOM 689 C C . ASP A 1 85 ? 28.814 -20.953 -22.126 1.00 89.44 85 ASP A C 1
ATOM 691 O O . ASP A 1 85 ? 28.610 -20.839 -20.918 1.00 89.44 85 ASP A O 1
ATOM 695 N N . ILE A 1 86 ? 27.836 -20.925 -23.029 1.00 91.44 86 ILE A N 1
ATOM 696 C CA . ILE A 1 86 ? 26.412 -20.757 -22.711 1.00 91.44 86 ILE A CA 1
ATOM 697 C C . ILE A 1 86 ? 25.579 -21.991 -23.077 1.00 91.44 86 ILE A C 1
ATOM 699 O O . ILE A 1 86 ? 24.357 -21.947 -22.958 1.00 91.44 86 ILE A O 1
ATOM 703 N N . SER A 1 87 ? 26.221 -23.079 -23.518 1.00 85.25 87 SER A N 1
ATOM 704 C CA . SER A 1 87 ? 25.563 -24.279 -24.061 1.00 85.25 87 SER A CA 1
ATOM 705 C C . SER A 1 87 ? 24.568 -24.894 -23.073 1.00 85.25 87 SER A C 1
ATOM 707 O O . SER A 1 87 ? 23.481 -25.307 -23.463 1.00 85.25 87 SER A O 1
ATOM 709 N N . ASN A 1 88 ? 24.931 -24.883 -21.787 1.00 80.88 88 ASN A N 1
ATOM 710 C CA . ASN A 1 88 ? 24.159 -25.449 -20.680 1.00 80.88 88 ASN A CA 1
ATOM 711 C C . ASN A 1 88 ? 23.729 -24.378 -19.662 1.00 80.88 88 ASN A C 1
ATOM 713 O O . ASN A 1 88 ? 23.579 -24.671 -18.477 1.00 80.88 88 ASN A O 1
ATOM 717 N N . PHE A 1 89 ? 23.590 -23.117 -20.087 1.00 89.38 89 PHE A N 1
ATOM 718 C CA . PHE A 1 89 ? 23.215 -22.046 -19.165 1.00 89.38 89 PHE A CA 1
ATOM 719 C C . PHE A 1 89 ? 21.746 -22.184 -18.742 1.00 89.38 89 PHE A C 1
ATOM 721 O O . PHE A 1 89 ? 20.840 -21.808 -19.488 1.00 89.38 89 PHE A O 1
ATOM 728 N N . ASP A 1 90 ? 21.511 -22.684 -17.528 1.00 88.19 90 ASP A N 1
ATOM 729 C CA . ASP A 1 90 ? 20.178 -22.731 -16.933 1.00 88.19 90 ASP A CA 1
ATOM 730 C C . ASP A 1 90 ? 19.916 -21.494 -16.067 1.00 88.19 90 ASP A C 1
ATOM 732 O O . ASP A 1 90 ? 20.458 -21.323 -14.975 1.00 88.19 90 ASP A O 1
ATOM 736 N N . VAL A 1 91 ? 19.027 -20.629 -16.555 1.00 88.75 91 VAL A N 1
ATOM 737 C CA . VAL A 1 91 ? 18.602 -19.432 -15.826 1.00 88.75 91 VAL A CA 1
ATOM 738 C C . VAL A 1 91 ? 17.815 -19.770 -14.553 1.00 88.75 91 VAL A C 1
ATOM 740 O O . VAL A 1 91 ? 17.807 -18.979 -13.610 1.00 88.75 91 VAL A O 1
ATOM 743 N N . ASN A 1 92 ? 17.141 -20.922 -14.496 1.00 87.69 92 ASN A N 1
ATOM 744 C CA . ASN A 1 92 ? 16.300 -21.294 -13.358 1.00 87.69 92 ASN A CA 1
ATOM 745 C C . ASN A 1 92 ? 17.119 -21.847 -12.183 1.00 87.69 92 ASN A C 1
ATOM 747 O O . ASN A 1 92 ? 16.666 -21.747 -11.046 1.00 87.69 92 ASN A O 1
ATOM 751 N N . ALA A 1 93 ? 18.338 -22.334 -12.433 1.00 87.75 93 ALA A N 1
ATOM 752 C CA . ALA A 1 93 ? 19.279 -22.778 -11.403 1.00 87.75 93 ALA A CA 1
ATOM 753 C C . ALA A 1 93 ? 19.926 -21.623 -10.607 1.00 87.75 93 ALA A C 1
ATOM 755 O O . ALA A 1 93 ? 20.604 -21.859 -9.607 1.00 87.75 93 ALA A O 1
ATOM 756 N N . ILE A 1 94 ? 19.742 -20.366 -11.030 1.00 86.69 94 ILE A N 1
ATOM 757 C CA . ILE A 1 94 ? 20.321 -19.201 -10.351 1.00 86.69 94 ILE A CA 1
ATOM 758 C C . ILE A 1 94 ? 19.561 -18.923 -9.049 1.00 86.69 94 ILE A C 1
ATOM 760 O O . ILE A 1 94 ? 18.377 -18.567 -9.071 1.00 86.69 94 ILE A O 1
ATOM 764 N N . ALA A 1 95 ? 20.269 -19.024 -7.923 1.00 82.81 95 ALA A N 1
ATOM 765 C CA . ALA A 1 95 ? 19.728 -18.749 -6.598 1.00 82.81 95 ALA A CA 1
ATOM 766 C C . ALA A 1 95 ? 19.330 -17.261 -6.423 1.00 82.81 95 ALA A C 1
ATOM 768 O O . ALA A 1 95 ? 20.045 -16.377 -6.909 1.00 82.81 95 ALA A O 1
ATOM 769 N N . PRO A 1 96 ? 18.225 -16.949 -5.712 1.00 72.75 96 PRO A N 1
ATOM 770 C CA . PRO A 1 96 ? 17.767 -15.569 -5.498 1.00 72.75 96 PRO A CA 1
ATOM 771 C C . PRO A 1 96 ? 18.775 -14.643 -4.796 1.00 72.75 96 PRO A C 1
ATOM 773 O O . PRO A 1 96 ? 18.733 -13.426 -5.010 1.00 72.75 96 PRO A O 1
ATOM 776 N N . ASP A 1 97 ? 19.646 -15.217 -3.965 1.00 76.94 97 ASP A N 1
ATOM 777 C CA . ASP A 1 97 ? 20.668 -14.580 -3.128 1.00 76.94 97 ASP A CA 1
ATOM 778 C C . ASP A 1 97 ? 22.086 -14.663 -3.723 1.00 76.94 97 ASP A C 1
ATOM 780 O O . ASP A 1 97 ? 23.059 -14.297 -3.063 1.00 76.94 97 ASP A O 1
ATOM 784 N N . SER A 1 98 ? 22.217 -15.100 -4.981 1.00 86.00 98 SER A N 1
ATOM 785 C CA . SER A 1 98 ? 23.517 -15.176 -5.647 1.00 86.00 98 SER A CA 1
ATOM 786 C C . SER A 1 98 ? 24.221 -13.815 -5.673 1.00 86.00 98 SER A C 1
ATOM 788 O O . SER A 1 98 ? 23.633 -12.787 -6.022 1.00 86.00 98 SER A O 1
ATOM 790 N N . SER A 1 99 ? 25.519 -13.806 -5.364 1.00 85.44 99 SER A N 1
ATOM 791 C CA . SER A 1 99 ? 26.376 -12.615 -5.458 1.00 85.44 99 SER A CA 1
ATOM 792 C C . SER A 1 99 ? 26.633 -12.168 -6.905 1.00 85.44 99 SER A C 1
ATOM 794 O O . SER A 1 99 ? 27.106 -11.051 -7.138 1.00 85.44 99 SER A O 1
ATOM 796 N N . LYS A 1 100 ? 26.292 -13.020 -7.880 1.00 88.75 100 LYS A N 1
ATOM 797 C CA . LYS A 1 100 ? 26.419 -12.772 -9.316 1.00 88.75 100 LYS A CA 1
ATOM 798 C C . LYS A 1 100 ? 25.061 -12.808 -9.998 1.00 88.75 100 LYS A C 1
ATOM 800 O O . LYS A 1 100 ? 24.216 -13.643 -9.695 1.00 88.75 100 LYS A O 1
ATOM 805 N N . GLU A 1 101 ? 24.876 -11.917 -10.960 1.00 88.62 101 GLU A N 1
ATOM 806 C CA . GLU A 1 101 ? 23.652 -11.817 -11.748 1.00 88.62 101 GLU A CA 1
ATOM 807 C C . GLU A 1 101 ? 23.916 -11.717 -13.237 1.00 88.62 101 GLU A C 1
ATOM 809 O O . GLU A 1 101 ? 25.048 -11.532 -13.688 1.00 88.62 101 GLU A O 1
ATOM 814 N N . TYR A 1 102 ? 22.824 -11.860 -13.993 1.00 93.50 102 TYR A N 1
ATOM 815 C CA . TYR A 1 102 ? 22.879 -11.994 -15.431 1.00 93.50 102 TYR A CA 1
ATOM 816 C C . TYR A 1 102 ? 21.846 -11.126 -16.146 1.00 93.50 102 TYR A C 1
ATOM 818 O O . TYR A 1 102 ? 20.680 -11.013 -15.749 1.00 93.50 102 TYR A O 1
ATOM 826 N N . VAL A 1 103 ? 22.274 -10.564 -17.272 1.00 95.00 103 VAL A N 1
ATOM 827 C CA . VAL A 1 103 ? 21.394 -10.041 -18.319 1.00 95.00 103 VAL A CA 1
ATOM 828 C C . VAL A 1 103 ? 21.582 -10.908 -19.553 1.00 95.00 103 VAL A C 1
ATOM 830 O O . VAL A 1 103 ? 22.701 -11.087 -20.032 1.00 95.00 103 VAL A O 1
ATOM 833 N N . LEU A 1 104 ? 20.483 -11.438 -20.078 1.00 95.56 104 LEU A N 1
ATOM 834 C CA . LEU A 1 104 ? 20.500 -12.376 -21.191 1.00 95.56 104 LEU A CA 1
ATOM 835 C C . LEU A 1 104 ? 19.892 -11.741 -22.437 1.00 95.56 104 LEU A C 1
ATOM 837 O O . LEU A 1 104 ? 18.942 -10.968 -22.345 1.00 95.56 104 LEU A O 1
ATOM 841 N N . GLU A 1 105 ? 20.413 -12.089 -23.609 1.00 96.19 105 GLU A N 1
ATOM 842 C CA . GLU A 1 105 ? 19.743 -11.870 -24.892 1.00 96.19 105 GLU A CA 1
ATOM 843 C C . GLU A 1 105 ? 19.179 -13.206 -25.376 1.00 96.19 105 GLU A C 1
ATOM 845 O O . GLU A 1 105 ? 19.946 -14.111 -25.702 1.00 96.19 105 GLU A O 1
ATOM 850 N N . VAL A 1 106 ? 17.853 -13.330 -25.418 1.00 96.38 106 VAL A N 1
ATOM 851 C CA . VAL A 1 106 ? 17.155 -14.604 -25.653 1.00 96.38 106 VAL A CA 1
ATOM 852 C C . VAL A 1 106 ? 16.092 -14.500 -26.743 1.00 96.38 106 VAL A C 1
ATOM 854 O O . VAL A 1 106 ? 15.550 -13.422 -26.993 1.00 96.38 106 VAL A O 1
ATOM 857 N N . ASP A 1 107 ? 15.773 -15.626 -27.371 1.00 97.50 107 ASP A N 1
ATOM 858 C CA . ASP A 1 107 ? 14.524 -15.812 -28.105 1.00 97.50 107 ASP A CA 1
ATOM 859 C C . ASP A 1 107 ? 13.512 -16.502 -27.183 1.00 97.50 107 ASP A C 1
ATOM 861 O O . ASP A 1 107 ? 13.828 -17.530 -26.581 1.00 97.50 107 ASP A O 1
ATOM 865 N N . LEU A 1 108 ? 12.313 -15.932 -27.074 1.00 97.19 108 LEU A N 1
ATOM 866 C CA . LEU A 1 108 ? 11.213 -16.457 -26.267 1.00 97.19 108 LEU A CA 1
ATOM 867 C C . LEU A 1 108 ? 10.048 -16.820 -27.176 1.00 97.19 108 LEU A C 1
ATOM 869 O O . LEU A 1 108 ? 9.605 -15.985 -27.966 1.00 97.19 108 LEU A O 1
ATOM 873 N N . GLU A 1 109 ? 9.557 -18.041 -27.033 1.00 97.62 109 GLU A N 1
ATOM 874 C CA . GLU A 1 109 ? 8.261 -18.451 -27.558 1.00 97.62 109 GLU A CA 1
ATOM 875 C C . GLU A 1 109 ? 7.174 -18.035 -26.568 1.00 97.62 109 GLU A C 1
ATOM 877 O O . GLU A 1 109 ? 7.332 -18.188 -25.348 1.00 97.62 109 GLU A O 1
ATOM 882 N N . TYR A 1 110 ? 6.078 -17.508 -27.110 1.00 96.69 110 TYR A N 1
ATOM 883 C CA . TYR A 1 110 ? 4.871 -17.179 -26.367 1.00 96.69 110 TYR A CA 1
ATOM 884 C C . TYR A 1 110 ? 3.756 -18.155 -26.772 1.00 96.69 110 TYR A C 1
ATOM 886 O O . TYR A 1 110 ? 3.094 -17.948 -27.788 1.00 96.69 110 TYR A O 1
ATOM 894 N N . PRO A 1 111 ? 3.544 -19.244 -26.012 1.00 94.69 111 PRO A N 1
ATOM 895 C CA . PRO A 1 111 ? 2.555 -20.249 -26.376 1.00 94.69 111 PRO A CA 1
ATOM 896 C C . PRO A 1 111 ? 1.136 -19.685 -26.502 1.00 94.69 111 PRO A C 1
ATOM 898 O O . PRO A 1 111 ? 0.649 -18.991 -25.609 1.00 94.69 111 PRO A O 1
ATOM 901 N N . GLN A 1 112 ? 0.437 -20.074 -27.571 1.00 93.06 112 GLN A N 1
ATOM 902 C CA . GLN A 1 112 ? -0.903 -19.566 -27.884 1.00 93.06 112 GLN A CA 1
ATOM 903 C C . GLN A 1 112 ? -1.929 -19.821 -26.770 1.00 93.06 112 GLN A C 1
ATOM 905 O O . GLN A 1 112 ? -2.779 -18.976 -26.516 1.00 93.06 112 GLN A O 1
ATOM 910 N N . HIS A 1 113 ? -1.828 -20.949 -26.061 1.00 91.31 113 HIS A N 1
ATOM 911 C CA . HIS A 1 113 ? -2.739 -21.283 -24.960 1.00 91.31 113 HIS A CA 1
ATOM 912 C C . HIS A 1 113 ? -2.634 -20.329 -23.754 1.00 91.31 113 HIS A C 1
ATOM 914 O O . HIS A 1 113 ? -3.525 -20.321 -22.914 1.00 91.31 113 HIS A O 1
ATOM 920 N N . LEU A 1 114 ? -1.572 -19.518 -23.661 1.00 86.31 114 LEU A N 1
ATOM 921 C CA . LEU A 1 114 ? -1.399 -18.511 -22.607 1.00 86.31 114 LEU A CA 1
ATOM 922 C C . LEU A 1 114 ? -1.991 -17.148 -22.986 1.00 86.31 114 LEU A C 1
ATOM 924 O O . LEU A 1 114 ? -1.985 -16.231 -22.169 1.00 86.31 114 LEU A O 1
ATOM 928 N N . HIS A 1 115 ? -2.457 -16.977 -24.227 1.00 89.06 115 HIS A N 1
ATOM 929 C CA . HIS A 1 115 ? -2.866 -15.670 -24.735 1.00 89.06 115 HIS A CA 1
ATOM 930 C C . HIS A 1 115 ? -4.042 -15.087 -23.961 1.00 89.06 115 HIS A C 1
ATOM 932 O O . HIS A 1 115 ? -3.978 -13.922 -23.580 1.00 89.06 115 HIS A O 1
ATOM 938 N N . ASP A 1 116 ? -5.067 -15.893 -23.688 1.00 81.25 116 ASP A N 1
ATOM 939 C CA . ASP A 1 116 ? -6.247 -15.436 -22.951 1.00 81.25 116 ASP A CA 1
ATOM 940 C C . ASP A 1 116 ? -5.886 -15.096 -21.499 1.00 81.25 116 ASP A C 1
ATOM 942 O O . ASP A 1 116 ? -6.249 -14.031 -21.004 1.00 81.25 116 ASP A O 1
ATOM 946 N N . ALA A 1 117 ? -5.081 -15.942 -20.846 1.00 80.31 117 ALA A N 1
ATOM 947 C CA . ALA A 1 117 ? -4.637 -15.735 -19.466 1.00 80.31 117 ALA A CA 1
ATOM 948 C C . ALA A 1 117 ? -3.755 -14.485 -19.296 1.00 80.31 117 ALA A C 1
ATOM 950 O O . ALA A 1 117 ? -3.758 -13.853 -18.242 1.00 80.31 117 ALA A O 1
ATOM 951 N N . HIS A 1 118 ? -2.983 -14.122 -20.321 1.00 85.38 118 HIS A N 1
ATOM 952 C CA . HIS A 1 118 ? -2.048 -13.000 -20.265 1.00 85.38 118 HIS A CA 1
ATOM 953 C C . HIS A 1 118 ? -2.513 -11.764 -21.050 1.00 85.38 118 HIS A C 1
ATOM 955 O O . HIS A 1 118 ? -1.747 -10.804 -21.171 1.00 85.38 118 HIS A O 1
ATOM 961 N N . ALA A 1 119 ? -3.736 -11.760 -21.589 1.00 81.81 119 ALA A N 1
ATOM 962 C CA . ALA A 1 119 ? -4.240 -10.697 -22.461 1.00 81.81 119 ALA A CA 1
ATOM 963 C C . ALA A 1 119 ? -4.200 -9.313 -21.795 1.00 81.81 119 ALA A C 1
ATOM 965 O O . ALA A 1 119 ? -3.851 -8.317 -22.437 1.00 81.81 119 ALA A O 1
ATOM 966 N N . ASP A 1 120 ? -4.501 -9.262 -20.496 1.00 77.56 120 ASP A N 1
ATOM 967 C CA . ASP A 1 120 ? -4.548 -8.017 -19.734 1.00 77.56 120 ASP A CA 1
ATOM 968 C C . ASP A 1 120 ? -3.166 -7.460 -19.398 1.00 77.56 120 ASP A C 1
ATOM 970 O O . ASP A 1 120 ? -2.984 -6.238 -19.412 1.00 77.56 120 ASP A O 1
ATOM 974 N N . LEU A 1 121 ? -2.188 -8.336 -19.135 1.00 81.50 121 LEU A N 1
ATOM 975 C CA . LEU A 1 121 ? -0.822 -7.952 -18.780 1.00 81.50 121 LEU A CA 1
ATOM 976 C C . LEU A 1 121 ? 0.235 -8.854 -19.453 1.00 81.50 121 LEU A C 1
ATOM 978 O O . LEU A 1 121 ? 0.850 -9.698 -18.795 1.00 81.50 121 LEU A O 1
ATOM 982 N N . PRO A 1 122 ? 0.507 -8.662 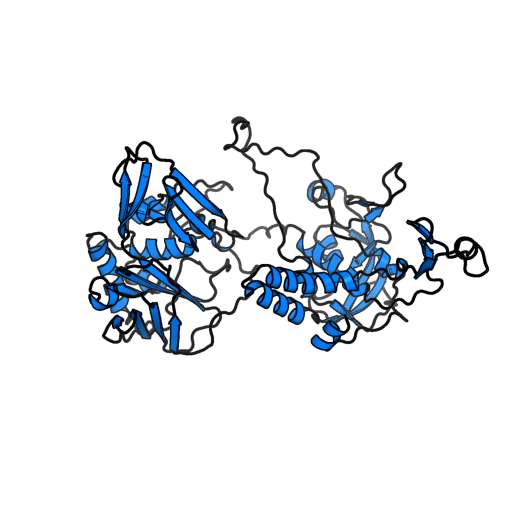-20.757 1.00 86.81 122 PRO A N 1
ATOM 983 C CA . PRO A 1 122 ? 1.480 -9.475 -21.478 1.00 86.81 122 PRO A CA 1
ATOM 984 C C . PRO A 1 122 ? 2.920 -9.309 -20.970 1.00 86.81 122 PRO A C 1
ATOM 986 O O . PRO A 1 122 ? 3.424 -8.193 -20.796 1.00 86.81 122 PRO A O 1
ATOM 989 N N . PHE A 1 123 ? 3.635 -10.428 -20.840 1.00 89.31 123 PHE A N 1
ATOM 990 C CA . PHE A 1 123 ? 5.072 -10.437 -20.573 1.00 89.31 123 PHE A CA 1
ATOM 991 C C . PHE A 1 123 ? 5.912 -9.873 -21.730 1.00 89.31 123 PHE A C 1
ATOM 993 O O . PHE A 1 123 ? 5.542 -9.902 -22.906 1.00 89.31 123 PHE A O 1
ATOM 1000 N N . CYS A 1 124 ? 7.112 -9.408 -21.378 1.00 91.25 124 CYS A N 1
ATOM 1001 C CA . CYS A 1 124 ? 8.156 -8.988 -22.315 1.00 91.25 124 CYS A CA 1
ATOM 1002 C C . CYS A 1 124 ? 7.735 -7.911 -23.343 1.00 91.25 124 CYS A C 1
ATOM 1004 O O . CYS A 1 124 ? 7.951 -8.105 -24.543 1.00 91.25 124 CYS A O 1
ATOM 1006 N N . PRO A 1 125 ? 7.191 -6.750 -22.934 1.00 90.75 125 PRO A N 1
ATOM 1007 C CA . PRO A 1 125 ? 6.813 -5.705 -23.883 1.00 90.75 125 PRO A CA 1
ATOM 1008 C C . PRO A 1 125 ? 8.016 -5.234 -24.719 1.00 90.75 125 PRO A C 1
ATOM 1010 O O . PRO A 1 125 ? 9.123 -5.036 -24.210 1.00 90.75 125 PRO A O 1
ATOM 1013 N N . ALA A 1 126 ? 7.809 -5.029 -26.018 1.00 89.62 126 ALA A N 1
ATOM 1014 C CA . ALA A 1 126 ? 8.860 -4.702 -26.978 1.00 89.62 126 ALA A CA 1
ATOM 1015 C C . ALA A 1 126 ? 8.654 -3.308 -27.577 1.00 89.62 126 ALA A C 1
ATOM 1017 O O . ALA A 1 126 ? 7.527 -2.862 -27.763 1.00 89.62 126 ALA A O 1
ATOM 1018 N N . ARG A 1 127 ? 9.746 -2.596 -27.875 1.00 87.19 127 ARG A N 1
ATOM 1019 C CA . ARG A 1 127 ? 9.659 -1.368 -28.673 1.00 87.19 127 ARG A CA 1
ATOM 1020 C C . ARG A 1 127 ? 9.592 -1.748 -30.140 1.00 87.19 127 ARG A C 1
ATOM 1022 O O . ARG A 1 127 ? 10.556 -2.321 -30.638 1.00 87.19 127 ARG A O 1
ATOM 1029 N N . ASP A 1 128 ? 8.488 -1.414 -30.789 1.00 85.69 128 ASP A N 1
ATOM 1030 C CA . ASP A 1 128 ? 8.294 -1.695 -32.207 1.00 85.69 128 ASP A CA 1
ATOM 1031 C C . ASP A 1 128 ? 7.354 -0.671 -32.859 1.00 85.69 128 ASP A C 1
ATOM 1033 O O . ASP A 1 128 ? 6.681 0.115 -32.178 1.00 85.69 128 ASP A O 1
ATOM 1037 N N . LYS A 1 129 ? 7.317 -0.665 -34.190 1.00 86.12 129 LYS A N 1
ATOM 1038 C CA . LYS A 1 129 ? 6.434 0.186 -34.985 1.00 86.12 129 LYS A CA 1
ATOM 1039 C C . LYS A 1 129 ? 5.107 -0.514 -35.201 1.00 86.12 129 LYS A C 1
ATOM 1041 O O . LYS A 1 129 ? 5.044 -1.662 -35.624 1.00 86.12 129 LYS A O 1
ATOM 1046 N N . LEU A 1 130 ? 4.024 0.221 -34.975 1.00 78.94 130 LEU A N 1
ATOM 1047 C CA . LEU A 1 130 ? 2.711 -0.235 -35.416 1.00 78.94 130 LEU A CA 1
ATOM 1048 C C . LEU A 1 130 ? 2.649 -0.243 -36.953 1.00 78.94 130 LEU A C 1
ATOM 1050 O O . LEU A 1 130 ? 3.245 0.644 -37.579 1.00 78.94 130 LEU A O 1
ATOM 1054 N N . PRO A 1 131 ? 1.884 -1.165 -37.563 1.00 79.56 131 PRO A N 1
ATOM 1055 C CA . PRO A 1 131 ? 1.635 -1.154 -39.001 1.00 79.56 131 PRO A CA 1
ATOM 1056 C C . PRO A 1 131 ? 1.203 0.240 -39.480 1.00 79.56 131 PRO A C 1
ATOM 1058 O O . PRO A 1 131 ? 0.306 0.862 -38.907 1.00 79.56 131 PRO A O 1
ATOM 1061 N N . GLY A 1 132 ? 1.892 0.775 -40.490 1.00 81.81 132 GLY A N 1
ATOM 1062 C CA . GLY A 1 132 ? 1.611 2.103 -41.051 1.00 81.81 132 GLY A CA 1
ATOM 1063 C C . GLY A 1 132 ? 2.029 3.307 -40.189 1.00 81.81 132 GLY A C 1
ATOM 1064 O O . GLY A 1 132 ? 1.762 4.447 -40.572 1.00 81.81 132 GLY A O 1
ATOM 1065 N N . LYS A 1 133 ? 2.694 3.116 -39.039 1.00 84.44 133 LYS A N 1
ATOM 1066 C CA . LYS A 1 133 ? 3.225 4.211 -38.205 1.00 84.44 133 LYS A CA 1
ATOM 1067 C C . LYS A 1 133 ? 4.752 4.266 -38.264 1.00 84.44 133 LYS A C 1
ATOM 1069 O O . LYS A 1 133 ? 5.438 3.253 -38.317 1.00 84.44 133 LYS A O 1
ATOM 1074 N N . ARG A 1 134 ? 5.300 5.486 -38.230 1.00 82.31 134 ARG A N 1
ATOM 1075 C CA . ARG A 1 134 ? 6.756 5.725 -38.297 1.00 82.31 134 ARG A CA 1
ATOM 1076 C C . ARG A 1 134 ? 7.456 5.706 -36.934 1.00 82.31 134 ARG A C 1
ATOM 1078 O O . ARG A 1 134 ? 8.672 5.544 -36.898 1.00 82.31 134 ARG A O 1
ATOM 1085 N N . GLN A 1 135 ? 6.710 5.904 -35.847 1.00 82.12 135 GLN A N 1
ATOM 1086 C CA . GLN A 1 135 ? 7.252 6.018 -34.491 1.00 82.12 135 GLN A CA 1
ATOM 1087 C C . GLN A 1 135 ? 7.182 4.686 -33.747 1.00 82.12 135 GLN A C 1
ATOM 1089 O O . GLN A 1 135 ? 6.140 4.027 -33.757 1.00 82.12 135 GLN A O 1
ATOM 1094 N N . ASP A 1 136 ? 8.271 4.349 -33.059 1.00 83.25 136 ASP A N 1
ATOM 1095 C CA . ASP A 1 136 ? 8.319 3.202 -32.159 1.00 83.25 136 ASP A CA 1
ATOM 1096 C C . ASP A 1 136 ? 7.446 3.471 -30.929 1.00 83.25 136 ASP A C 1
ATOM 1098 O O . ASP A 1 136 ? 7.499 4.549 -30.325 1.00 83.25 136 ASP A O 1
ATOM 1102 N N . LYS A 1 137 ? 6.670 2.471 -30.521 1.00 85.62 137 LYS A N 1
ATOM 1103 C CA . LYS A 1 137 ? 5.927 2.467 -29.259 1.00 85.62 137 LYS A CA 1
ATOM 1104 C C . LYS A 1 137 ? 6.297 1.238 -28.449 1.00 85.62 137 LYS A C 1
ATOM 1106 O O . LYS A 1 137 ? 6.760 0.241 -28.992 1.00 85.62 137 LYS A O 1
ATOM 1111 N N . LEU A 1 138 ? 6.116 1.319 -27.134 1.00 88.31 138 LEU A N 1
ATOM 1112 C CA . LEU A 1 138 ? 6.210 0.139 -26.284 1.00 88.31 138 LEU A CA 1
ATOM 1113 C C . LEU A 1 138 ? 4.923 -0.672 -26.461 1.00 88.31 138 LEU A C 1
ATOM 1115 O O . LEU A 1 138 ? 3.851 -0.203 -26.090 1.00 88.31 138 LEU A O 1
ATOM 1119 N N . LEU A 1 139 ? 5.038 -1.845 -27.074 1.00 88.00 139 LEU A N 1
ATOM 1120 C CA . LEU A 1 139 ? 3.934 -2.740 -27.384 1.00 88.00 139 LEU A CA 1
ATOM 1121 C C . LEU A 1 139 ? 3.973 -3.948 -26.447 1.00 88.00 139 LEU A C 1
ATOM 1123 O O . LEU A 1 139 ? 4.986 -4.644 -26.356 1.00 88.00 139 LEU A O 1
ATOM 1127 N N . ALA A 1 140 ? 2.858 -4.214 -25.780 1.00 88.25 140 ALA A N 1
ATOM 1128 C CA . ALA A 1 140 ? 2.635 -5.438 -25.024 1.00 88.25 140 ALA A CA 1
ATOM 1129 C C . ALA A 1 140 ? 1.925 -6.450 -25.926 1.00 88.25 140 ALA A C 1
ATOM 1131 O O . ALA A 1 140 ? 0.703 -6.555 -25.943 1.00 88.25 140 ALA A O 1
ATOM 1132 N N . THR A 1 141 ? 2.708 -7.126 -26.763 1.00 89.12 141 THR A N 1
ATOM 1133 C CA . THR A 1 141 ? 2.197 -8.163 -27.662 1.00 89.12 141 THR A CA 1
ATOM 1134 C C . THR A 1 141 ? 2.338 -9.538 -27.026 1.00 89.12 141 THR A C 1
ATOM 1136 O O . THR A 1 141 ? 3.290 -9.788 -26.286 1.00 89.12 141 THR A O 1
ATOM 1139 N N . LEU A 1 142 ? 1.454 -10.454 -27.405 1.00 91.06 142 LEU A N 1
ATOM 1140 C CA . LEU A 1 142 ? 1.537 -11.880 -27.076 1.00 91.06 142 LEU A CA 1
ATOM 1141 C C . LEU A 1 142 ? 2.368 -12.665 -28.111 1.00 91.06 142 LEU A C 1
ATOM 1143 O O . LEU A 1 142 ? 2.288 -13.874 -28.189 1.00 91.06 142 LEU A O 1
ATOM 1147 N N . TYR A 1 143 ? 3.150 -11.982 -28.954 1.00 93.38 143 TYR A N 1
ATOM 1148 C CA . TYR A 1 143 ? 3.976 -12.639 -29.973 1.00 93.38 143 TYR A CA 1
ATOM 1149 C C . TYR A 1 143 ? 5.283 -13.183 -29.402 1.00 93.38 143 TYR A C 1
ATOM 1151 O O . TYR A 1 143 ? 5.781 -12.690 -28.385 1.00 93.38 143 TYR A O 1
ATOM 1159 N N . ASP A 1 144 ? 5.908 -14.100 -30.128 1.00 96.19 144 ASP A N 1
ATOM 1160 C CA . ASP A 1 144 ? 7.290 -14.491 -29.882 1.00 96.19 144 ASP A CA 1
ATOM 1161 C C . ASP A 1 144 ? 8.219 -13.277 -29.836 1.00 96.19 144 ASP A C 1
ATOM 1163 O O . ASP A 1 144 ? 8.056 -12.279 -30.549 1.00 96.19 144 ASP A O 1
ATOM 1167 N N . LYS A 1 145 ? 9.237 -13.369 -28.988 1.00 95.69 145 LYS A N 1
ATOM 1168 C CA . LYS A 1 145 ? 10.249 -12.330 -28.836 1.00 95.69 145 LYS A CA 1
ATOM 1169 C C . LYS A 1 145 ? 11.560 -12.841 -29.405 1.00 95.69 145 LYS A C 1
ATOM 1171 O O . LYS A 1 145 ? 12.028 -13.912 -29.039 1.00 95.69 145 LYS A O 1
ATOM 1176 N N . LYS A 1 146 ? 12.179 -12.057 -30.287 1.00 95.12 146 LYS A N 1
ATOM 1177 C CA . LYS A 1 146 ? 13.501 -12.360 -30.847 1.00 95.12 146 LYS A CA 1
ATOM 1178 C C . LYS A 1 146 ? 14.552 -11.425 -30.273 1.00 95.12 146 LYS A C 1
ATOM 1180 O O . LYS A 1 146 ? 14.334 -10.214 -30.196 1.00 95.12 146 LYS A O 1
ATOM 1185 N N . ARG A 1 147 ? 15.706 -11.978 -29.899 1.00 95.00 147 ARG A N 1
ATOM 1186 C CA . ARG A 1 147 ? 16.874 -11.254 -29.377 1.00 95.00 147 ARG A CA 1
ATOM 1187 C C . ARG A 1 147 ? 16.509 -10.263 -28.268 1.00 95.00 147 ARG A C 1
ATOM 1189 O O . ARG A 1 147 ? 16.982 -9.119 -28.240 1.00 95.00 147 ARG A O 1
ATOM 1196 N N . TYR A 1 148 ? 15.619 -10.691 -27.386 1.00 95.56 148 TYR A N 1
ATOM 1197 C CA . TYR A 1 148 ? 15.078 -9.904 -26.298 1.00 95.56 148 TYR A CA 1
ATOM 1198 C C . TYR A 1 148 ? 16.099 -9.847 -25.160 1.00 95.56 148 TYR A C 1
ATOM 1200 O O . TYR A 1 148 ? 16.495 -10.872 -24.617 1.00 95.56 148 TYR A O 1
ATOM 1208 N N . VAL A 1 149 ? 16.546 -8.638 -24.814 1.00 96.00 149 VAL A N 1
ATOM 1209 C CA . VAL A 1 149 ? 17.476 -8.418 -23.694 1.00 96.00 149 VAL A CA 1
ATOM 1210 C C . VAL A 1 149 ? 16.683 -8.339 -22.394 1.00 96.00 149 VAL A C 1
ATOM 1212 O O . VAL A 1 149 ? 15.815 -7.480 -22.303 1.00 96.00 149 VAL A O 1
ATOM 1215 N N . ILE A 1 150 ? 16.944 -9.186 -21.406 1.00 94.94 150 ILE A N 1
ATOM 1216 C CA . ILE A 1 150 ? 16.141 -9.288 -20.178 1.00 94.94 150 ILE A CA 1
ATOM 1217 C C . ILE A 1 150 ? 17.019 -9.571 -18.962 1.00 94.94 150 ILE A C 1
ATOM 1219 O O . ILE A 1 150 ? 18.020 -10.281 -19.058 1.00 94.94 150 ILE A O 1
ATOM 1223 N N . HIS A 1 151 ? 16.650 -9.004 -17.816 1.00 94.38 151 HIS A N 1
ATOM 1224 C CA . HIS A 1 151 ? 17.248 -9.366 -16.529 1.00 94.38 151 HIS A CA 1
ATOM 1225 C C . HIS A 1 151 ? 16.798 -10.770 -16.099 1.00 94.38 151 HIS A C 1
ATOM 1227 O O . HIS A 1 151 ? 15.620 -11.104 -16.237 1.00 94.38 151 HIS A O 1
ATOM 1233 N N . TYR A 1 152 ? 17.709 -11.596 -15.573 1.00 92.31 152 TYR A N 1
ATOM 1234 C CA . TYR A 1 152 ? 17.413 -13.008 -15.291 1.00 92.31 152 TYR A CA 1
ATOM 1235 C C . TYR A 1 152 ? 16.197 -13.218 -14.369 1.00 92.31 152 TYR A C 1
ATOM 1237 O O . TYR A 1 152 ? 15.443 -14.150 -14.616 1.00 92.31 152 TYR A O 1
ATOM 1245 N N . ARG A 1 153 ? 15.927 -12.350 -13.374 1.00 90.75 153 ARG A N 1
ATOM 1246 C CA . ARG A 1 153 ? 14.742 -12.500 -12.495 1.00 90.75 153 ARG A CA 1
ATOM 1247 C C . ARG A 1 153 ? 13.442 -12.394 -13.274 1.00 90.75 153 ARG A C 1
ATOM 1249 O O . ARG A 1 153 ? 12.507 -13.155 -13.043 1.00 90.75 153 ARG A O 1
ATOM 1256 N N . ASN A 1 154 ? 13.393 -11.446 -14.203 1.00 90.56 154 ASN A N 1
ATOM 1257 C CA . ASN A 1 154 ? 12.232 -11.254 -15.057 1.00 90.56 154 ASN A CA 1
ATOM 1258 C C . ASN A 1 154 ? 12.104 -12.418 -16.056 1.00 90.56 154 ASN A C 1
ATOM 1260 O O . ASN A 1 154 ? 11.000 -12.865 -16.345 1.00 90.56 154 ASN A O 1
ATOM 1264 N N . LEU A 1 155 ? 13.227 -12.974 -16.525 1.00 93.31 155 LEU A N 1
ATOM 1265 C CA . LEU A 1 155 ? 13.226 -14.175 -17.363 1.00 93.31 155 LEU A CA 1
ATOM 1266 C C . LEU A 1 155 ? 12.736 -15.421 -16.610 1.00 93.31 155 LEU A C 1
ATOM 1268 O O . LEU A 1 155 ? 11.870 -16.117 -17.124 1.00 93.31 155 LEU A O 1
ATOM 1272 N N . GLN A 1 156 ? 13.217 -15.657 -15.386 1.00 91.38 156 GLN A N 1
ATOM 1273 C CA . GLN A 1 156 ? 12.726 -16.724 -14.506 1.00 91.38 156 GLN A CA 1
ATOM 1274 C C . GLN A 1 156 ? 11.224 -16.590 -14.238 1.00 91.38 156 GLN A C 1
ATOM 1276 O O . GLN A 1 156 ? 10.505 -17.574 -14.116 1.00 91.38 156 GLN A O 1
ATOM 1281 N N . GLN A 1 157 ? 10.725 -15.362 -14.111 1.00 88.31 157 GLN A N 1
ATOM 1282 C CA . GLN A 1 157 ? 9.293 -15.143 -13.978 1.00 88.31 157 GLN A CA 1
ATOM 1283 C C . GLN A 1 157 ? 8.549 -15.528 -15.260 1.00 88.31 157 GLN A C 1
ATOM 1285 O O . GLN A 1 157 ? 7.559 -16.247 -15.187 1.00 88.31 157 GLN A O 1
ATOM 1290 N N . CYS A 1 158 ? 9.038 -15.101 -16.424 1.00 90.81 158 CYS A N 1
ATOM 1291 C CA . CYS A 1 158 ? 8.442 -15.472 -17.706 1.00 90.81 158 CYS A CA 1
ATOM 1292 C C . CYS A 1 158 ? 8.370 -16.999 -17.873 1.00 90.81 158 CYS A C 1
ATOM 1294 O O . CYS A 1 158 ? 7.326 -17.513 -18.266 1.00 90.81 158 CYS A O 1
ATOM 1296 N N . THR A 1 159 ? 9.439 -17.726 -17.525 1.00 91.62 159 THR A N 1
ATOM 1297 C CA . THR A 1 159 ? 9.473 -19.195 -17.610 1.00 91.62 159 THR A CA 1
ATOM 1298 C C . THR A 1 159 ? 8.528 -19.867 -16.619 1.00 91.62 159 THR A C 1
ATOM 1300 O O . THR A 1 159 ? 7.839 -20.812 -16.995 1.00 91.62 159 THR A O 1
ATOM 1303 N N . ARG A 1 160 ? 8.416 -19.357 -15.383 1.00 89.19 160 ARG A N 1
ATOM 1304 C CA . ARG A 1 160 ? 7.418 -19.835 -14.405 1.00 89.19 160 ARG A CA 1
ATOM 1305 C C . ARG A 1 160 ? 5.980 -19.662 -14.900 1.00 89.19 160 ARG A C 1
ATOM 1307 O O . ARG A 1 160 ? 5.149 -20.509 -14.608 1.00 89.19 160 ARG A O 1
ATOM 1314 N N . HIS A 1 161 ? 5.708 -18.606 -15.665 1.00 86.25 161 HIS A N 1
ATOM 1315 C CA . HIS A 1 161 ? 4.408 -18.357 -16.298 1.00 86.25 161 HIS A CA 1
ATOM 1316 C C . HIS A 1 161 ? 4.280 -18.992 -17.696 1.00 86.25 161 HIS A C 1
ATOM 1318 O O . HIS A 1 161 ? 3.425 -18.601 -18.482 1.00 86.25 161 HIS A O 1
ATOM 1324 N N . GLY A 1 162 ? 5.122 -19.973 -18.032 1.00 89.81 162 GLY A N 1
ATOM 1325 C CA . GLY A 1 162 ? 4.940 -20.821 -19.211 1.00 89.81 162 GLY A CA 1
ATOM 1326 C C . GLY A 1 162 ? 5.556 -20.311 -20.517 1.00 89.81 162 GLY A C 1
ATOM 1327 O O . GLY A 1 162 ? 5.472 -21.019 -21.522 1.00 89.81 162 GLY A O 1
ATOM 1328 N N . LEU A 1 163 ? 6.216 -19.143 -20.541 1.00 94.00 163 LEU A N 1
ATOM 1329 C CA . LEU A 1 163 ? 7.009 -18.739 -21.711 1.00 94.00 163 LEU A CA 1
ATOM 1330 C C . LEU A 1 163 ? 8.222 -19.664 -21.854 1.00 94.00 163 LEU A C 1
ATOM 1332 O O . LEU A 1 163 ? 8.864 -20.036 -20.871 1.00 94.00 163 LEU A O 1
ATOM 1336 N N . ARG A 1 164 ? 8.578 -20.009 -23.092 1.00 95.38 164 ARG A N 1
ATOM 1337 C CA . ARG A 1 164 ? 9.652 -20.973 -23.370 1.00 95.38 164 ARG A CA 1
ATOM 1338 C C . ARG A 1 164 ? 10.869 -20.277 -23.952 1.00 95.38 164 ARG A C 1
ATOM 1340 O O . ARG A 1 164 ? 10.761 -19.474 -24.876 1.00 95.38 164 ARG A O 1
ATOM 1347 N N . ILE A 1 165 ? 12.047 -20.593 -23.418 1.00 96.00 165 ILE A N 1
ATOM 1348 C CA . ILE A 1 165 ? 13.315 -20.118 -23.976 1.00 96.00 165 ILE A CA 1
ATOM 1349 C C . ILE A 1 165 ? 13.647 -20.993 -25.180 1.00 96.00 165 ILE A C 1
ATOM 1351 O O . ILE A 1 165 ? 13.917 -22.178 -25.029 1.00 96.00 165 ILE A O 1
ATOM 1355 N N . ILE A 1 166 ? 13.649 -20.397 -26.370 1.00 96.31 166 ILE A N 1
ATOM 1356 C CA . ILE A 1 166 ? 14.006 -21.091 -27.613 1.00 96.31 166 ILE A CA 1
ATOM 1357 C C . ILE A 1 166 ? 15.516 -21.071 -27.827 1.00 96.31 1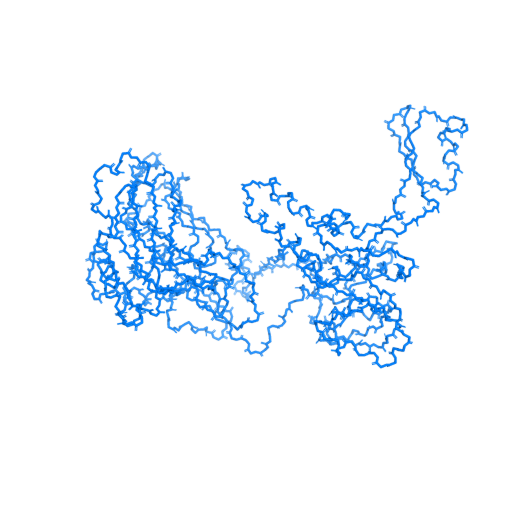66 ILE A C 1
ATOM 1359 O O . ILE A 1 166 ? 16.100 -22.043 -28.301 1.00 96.31 166 ILE A O 1
ATOM 1363 N N . LYS A 1 167 ? 16.161 -19.945 -27.506 1.00 95.12 167 LYS A N 1
ATOM 1364 C CA . LYS A 1 167 ? 17.601 -19.773 -27.702 1.00 95.12 167 LYS A CA 1
ATOM 1365 C C . LYS A 1 167 ? 18.175 -18.723 -26.767 1.00 95.12 167 LYS A C 1
ATOM 1367 O O . LYS A 1 167 ? 17.633 -17.624 -26.665 1.00 95.12 167 LYS A O 1
ATOM 1372 N N . VAL A 1 168 ? 19.327 -19.018 -26.173 1.00 95.94 168 VAL A N 1
ATOM 1373 C CA . VAL A 1 168 ? 20.178 -18.024 -25.510 1.00 95.94 168 VAL A CA 1
ATOM 1374 C C . VAL A 1 168 ? 21.252 -17.584 -26.503 1.00 95.94 168 VAL A C 1
ATOM 1376 O O . VAL A 1 168 ? 22.001 -18.405 -27.020 1.00 95.94 168 VAL A O 1
ATOM 1379 N N . HIS A 1 169 ? 21.305 -16.290 -26.823 1.00 94.75 169 HIS A N 1
ATOM 1380 C CA . HIS A 1 169 ? 22.309 -15.740 -27.742 1.00 94.75 169 HIS A CA 1
ATOM 1381 C C . HIS A 1 169 ? 23.564 -15.306 -27.003 1.00 94.75 169 HIS A C 1
ATOM 1383 O O . HIS A 1 169 ? 24.668 -15.541 -27.483 1.00 94.75 169 HIS A O 1
ATOM 1389 N N . ARG A 1 170 ? 23.395 -14.602 -25.879 1.00 94.25 170 ARG A N 1
ATOM 1390 C CA . ARG A 1 170 ? 24.491 -14.041 -25.082 1.00 94.25 170 ARG A CA 1
ATOM 1391 C C . ARG A 1 170 ? 24.072 -13.883 -23.628 1.00 94.25 170 ARG A C 1
ATOM 1393 O O . ARG A 1 170 ? 22.920 -13.537 -23.360 1.00 94.25 170 ARG A O 1
ATOM 1400 N N . VAL A 1 171 ? 25.030 -14.044 -22.720 1.00 94.69 171 VAL A N 1
ATOM 1401 C CA . VAL A 1 171 ? 24.842 -13.871 -21.276 1.00 94.69 171 VAL A CA 1
ATOM 1402 C C . VAL A 1 171 ? 25.907 -12.918 -20.743 1.00 94.69 171 VAL A C 1
ATOM 1404 O O . VAL A 1 171 ? 27.103 -13.165 -20.897 1.00 94.69 171 VAL A O 1
ATOM 1407 N N . LEU A 1 172 ? 25.467 -11.811 -20.150 1.00 93.31 172 LEU A N 1
ATOM 1408 C CA . LEU A 1 172 ? 26.318 -10.840 -19.470 1.00 93.31 172 LEU A CA 1
ATOM 1409 C C . LEU A 1 172 ? 26.259 -11.104 -17.966 1.00 93.31 172 LEU A C 1
ATOM 1411 O O . LEU A 1 172 ? 25.197 -10.910 -17.383 1.00 93.31 172 LEU A O 1
ATOM 1415 N N . GLU A 1 173 ? 27.376 -11.504 -17.369 1.00 92.94 173 GLU A N 1
ATOM 1416 C CA . GLU A 1 173 ? 27.552 -11.692 -15.924 1.00 92.94 173 GLU A CA 1
ATOM 1417 C C . GLU A 1 173 ? 28.072 -10.400 -15.272 1.00 92.94 173 GLU A C 1
ATOM 1419 O O . GLU A 1 173 ? 28.848 -9.664 -15.891 1.00 92.94 173 GLU A O 1
ATOM 1424 N N . PHE A 1 174 ? 27.656 -10.128 -14.034 1.00 91.81 174 PHE A N 1
ATOM 1425 C CA . PHE A 1 174 ? 28.170 -9.043 -13.190 1.00 91.81 174 PHE A CA 1
ATOM 1426 C C . PHE A 1 174 ? 27.977 -9.342 -11.698 1.00 91.81 174 PHE A C 1
ATOM 1428 O O . PHE A 1 174 ? 27.112 -10.136 -11.324 1.00 91.81 174 PHE A O 1
ATOM 1435 N N . VAL A 1 175 ? 28.748 -8.669 -10.838 1.00 91.94 175 VAL A N 1
ATOM 1436 C CA . VAL A 1 175 ? 28.543 -8.716 -9.380 1.00 91.94 175 VAL A CA 1
ATOM 1437 C C . VAL A 1 175 ? 27.504 -7.696 -8.931 1.00 91.94 175 VAL A C 1
ATOM 1439 O O . VAL A 1 175 ? 27.346 -6.620 -9.529 1.00 91.94 175 VAL A O 1
ATOM 1442 N N . GLN A 1 176 ? 26.800 -8.036 -7.856 1.00 90.38 176 GLN A N 1
ATOM 1443 C CA . GLN A 1 176 ? 25.709 -7.233 -7.331 1.00 90.38 176 GLN A CA 1
ATOM 1444 C C . GLN A 1 176 ? 25.657 -7.185 -5.804 1.00 90.38 176 GLN A C 1
ATOM 1446 O O . GLN A 1 176 ? 26.138 -8.075 -5.111 1.00 90.38 176 GLN A O 1
ATOM 1451 N N . SER A 1 177 ? 25.019 -6.146 -5.279 1.00 91.50 177 SER A N 1
ATOM 1452 C CA . SER A 1 177 ? 24.713 -6.011 -3.853 1.00 91.50 177 SER A CA 1
ATOM 1453 C C . SER A 1 177 ? 23.510 -5.077 -3.675 1.00 91.50 177 SER A C 1
ATOM 1455 O O . SER A 1 177 ? 23.180 -4.322 -4.595 1.00 91.50 177 SER A O 1
ATOM 1457 N N . PRO A 1 178 ? 22.800 -5.096 -2.535 1.00 92.25 178 PRO A N 1
ATOM 1458 C CA . PRO A 1 178 ? 21.690 -4.175 -2.274 1.00 92.25 178 PRO A CA 1
ATOM 1459 C C . PRO A 1 178 ? 22.176 -2.766 -1.870 1.00 92.25 178 PRO A C 1
ATOM 1461 O O . PRO A 1 178 ? 21.663 -2.170 -0.929 1.00 92.25 178 PRO A O 1
ATOM 1464 N N . TRP A 1 179 ? 23.157 -2.206 -2.582 1.00 91.62 179 TRP A N 1
ATOM 1465 C CA . TRP A 1 179 ? 23.884 -0.986 -2.197 1.00 91.62 179 TRP A CA 1
ATOM 1466 C C . TRP A 1 179 ? 23.044 0.303 -2.163 1.00 91.62 179 TRP A C 1
ATOM 1468 O O . TRP A 1 179 ? 23.467 1.287 -1.564 1.00 91.62 179 TRP A O 1
ATOM 1478 N N . LEU A 1 180 ? 21.855 0.329 -2.778 1.00 92.25 180 LEU A N 1
ATOM 1479 C CA . LEU A 1 180 ? 20.911 1.455 -2.670 1.00 92.25 180 LEU A CA 1
ATOM 1480 C C . LEU A 1 180 ? 19.900 1.308 -1.528 1.00 92.25 180 LEU A C 1
ATOM 1482 O O . LEU A 1 180 ? 19.199 2.278 -1.236 1.00 92.25 180 LEU A O 1
ATOM 1486 N N . ARG A 1 181 ? 19.793 0.133 -0.894 1.00 91.25 181 ARG A N 1
ATOM 1487 C CA . ARG A 1 181 ? 18.725 -0.174 0.068 1.00 91.25 181 ARG A CA 1
ATOM 1488 C C . ARG A 1 181 ? 18.674 0.837 1.203 1.00 91.25 181 ARG A C 1
ATOM 1490 O O . ARG A 1 181 ? 17.647 1.493 1.365 1.00 91.25 181 ARG A O 1
ATOM 1497 N N . ASP A 1 182 ? 19.787 1.026 1.898 1.00 89.25 182 ASP A N 1
ATOM 1498 C CA . ASP A 1 182 ? 19.850 1.890 3.080 1.00 89.25 182 ASP A CA 1
ATOM 1499 C C . ASP A 1 182 ? 19.506 3.343 2.737 1.00 89.25 182 ASP A C 1
ATOM 1501 O O . ASP A 1 182 ? 18.778 4.012 3.468 1.00 89.25 182 ASP A O 1
ATOM 1505 N N . TYR A 1 183 ? 19.946 3.819 1.567 1.00 89.75 183 TYR A N 1
ATOM 1506 C CA . TYR A 1 183 ? 19.619 5.157 1.075 1.00 89.75 183 TYR A CA 1
ATOM 1507 C C . TYR A 1 183 ? 18.113 5.328 0.817 1.00 89.75 183 TYR A C 1
ATOM 1509 O O . TYR A 1 183 ? 17.510 6.332 1.211 1.00 89.75 183 TYR A O 1
ATOM 1517 N N . ILE A 1 184 ? 17.482 4.350 0.160 1.00 91.06 184 ILE A N 1
ATOM 1518 C CA . ILE A 1 184 ? 16.046 4.396 -0.140 1.00 91.06 184 ILE A CA 1
ATOM 1519 C C . ILE A 1 184 ? 15.209 4.258 1.132 1.00 91.06 184 ILE A C 1
ATOM 1521 O O . ILE A 1 184 ? 14.204 4.962 1.285 1.00 91.06 184 ILE A O 1
ATOM 1525 N N . GLU A 1 185 ? 15.611 3.385 2.051 1.00 88.69 185 GLU A N 1
ATOM 1526 C CA . GLU A 1 185 ? 14.948 3.208 3.339 1.00 88.69 185 GLU A CA 1
ATOM 1527 C C . GLU A 1 185 ? 15.046 4.464 4.197 1.00 88.69 185 GLU A C 1
ATOM 1529 O O . GLU A 1 185 ? 14.027 4.918 4.718 1.00 88.69 185 GLU A O 1
ATOM 1534 N N . LEU A 1 186 ? 16.224 5.086 4.273 1.00 88.25 186 LEU A N 1
ATOM 1535 C CA . LEU A 1 186 ? 16.433 6.344 4.985 1.00 88.25 186 LEU A CA 1
ATOM 1536 C C . LEU A 1 186 ? 15.488 7.440 4.475 1.00 88.25 186 LEU A C 1
ATOM 1538 O O . LEU A 1 186 ? 14.742 8.039 5.252 1.00 88.25 186 LEU A O 1
ATOM 1542 N N . ASN A 1 187 ? 15.443 7.651 3.157 1.00 89.25 187 ASN A N 1
ATOM 1543 C CA . ASN A 1 187 ? 14.530 8.622 2.551 1.00 89.25 187 ASN A CA 1
ATOM 1544 C C . ASN A 1 187 ? 13.059 8.260 2.789 1.00 89.25 187 ASN A C 1
ATOM 1546 O O . ASN A 1 187 ? 12.217 9.144 2.939 1.00 89.25 187 ASN A O 1
ATOM 1550 N N . THR A 1 188 ? 12.726 6.970 2.838 1.00 87.25 188 THR A N 1
ATOM 1551 C CA . THR A 1 188 ? 11.364 6.507 3.131 1.00 87.25 188 THR A CA 1
ATOM 1552 C C . THR A 1 188 ? 10.977 6.806 4.582 1.00 87.25 188 THR A C 1
ATOM 1554 O O . THR A 1 188 ? 9.878 7.314 4.814 1.00 87.25 188 THR A O 1
ATOM 1557 N N . ARG A 1 189 ? 11.887 6.587 5.543 1.00 88.94 189 ARG A N 1
ATOM 1558 C CA . ARG A 1 189 ? 11.702 6.938 6.962 1.00 88.94 189 ARG A CA 1
ATOM 1559 C C . ARG A 1 189 ? 11.521 8.445 7.132 1.00 88.94 189 ARG A C 1
ATOM 1561 O O . ARG A 1 189 ? 10.547 8.876 7.747 1.00 88.94 189 ARG A O 1
ATOM 1568 N N . PHE A 1 190 ? 12.378 9.255 6.510 1.00 88.56 190 PHE A N 1
ATOM 1569 C CA . PHE A 1 190 ? 12.234 10.710 6.554 1.00 88.56 190 PHE A CA 1
ATOM 1570 C C . PHE A 1 190 ? 10.946 11.201 5.892 1.00 88.56 190 PHE A C 1
ATOM 1572 O O . PHE A 1 190 ? 10.261 12.064 6.438 1.00 88.56 190 PHE A O 1
ATOM 1579 N N . ARG A 1 191 ? 10.544 10.607 4.762 1.00 88.12 191 ARG A N 1
ATOM 1580 C CA . ARG A 1 191 ? 9.269 10.929 4.111 1.00 88.12 191 ARG A CA 1
ATOM 1581 C C . ARG A 1 191 ? 8.061 10.592 4.986 1.00 88.12 191 ARG A C 1
ATOM 1583 O O . ARG A 1 191 ? 7.070 11.316 4.934 1.00 88.12 191 ARG A O 1
ATOM 1590 N N . ALA A 1 192 ? 8.121 9.505 5.754 1.00 85.56 192 ALA A N 1
ATOM 1591 C CA . ALA A 1 192 ? 7.059 9.120 6.681 1.00 85.56 192 ALA A CA 1
ATOM 1592 C C . ALA A 1 192 ? 6.986 10.052 7.905 1.00 85.56 192 ALA A C 1
ATOM 1594 O O . ALA A 1 192 ? 5.888 10.370 8.357 1.00 85.56 192 ALA A O 1
ATOM 1595 N N . ALA A 1 193 ? 8.136 10.513 8.404 1.00 90.00 193 ALA A N 1
ATOM 1596 C CA . ALA A 1 193 ? 8.237 11.429 9.542 1.00 90.00 193 ALA A CA 1
ATOM 1597 C C . ALA A 1 193 ? 7.964 12.908 9.191 1.00 90.00 193 ALA A C 1
ATOM 1599 O O . ALA A 1 193 ? 7.728 13.719 10.090 1.00 90.00 193 ALA A O 1
ATOM 1600 N N . ALA A 1 194 ? 8.002 13.263 7.904 1.00 91.44 194 ALA A N 1
ATOM 1601 C CA . ALA A 1 194 ? 7.836 14.627 7.412 1.00 91.44 194 ALA A CA 1
ATOM 1602 C C . ALA A 1 194 ? 6.494 15.252 7.826 1.00 91.44 194 ALA A C 1
ATOM 1604 O O . ALA A 1 194 ? 5.417 14.667 7.648 1.00 91.44 194 ALA A O 1
ATOM 1605 N N . LYS A 1 195 ? 6.558 16.487 8.334 1.00 90.62 195 LYS A N 1
ATOM 1606 C CA . LYS A 1 195 ? 5.389 17.203 8.882 1.00 90.62 195 LYS A CA 1
ATOM 1607 C C . LYS A 1 195 ? 4.685 18.080 7.851 1.00 90.62 195 LYS A C 1
ATOM 1609 O O . LYS A 1 195 ? 3.520 18.417 8.041 1.00 90.62 195 LYS A O 1
ATOM 1614 N N . ASN A 1 196 ? 5.373 18.427 6.767 1.00 93.38 196 ASN A N 1
ATOM 1615 C CA . ASN A 1 196 ? 4.867 19.285 5.699 1.00 93.38 196 ASN A CA 1
ATOM 1616 C C . ASN A 1 196 ? 5.041 18.630 4.318 1.00 93.38 196 ASN A C 1
ATOM 1618 O O . ASN A 1 196 ? 5.788 17.662 4.145 1.00 93.38 196 ASN A O 1
ATOM 1622 N N . ASP A 1 197 ? 4.323 19.152 3.325 1.00 90.50 197 ASP A N 1
ATOM 1623 C CA . ASP A 1 197 ? 4.325 18.585 1.975 1.00 90.50 197 ASP A CA 1
ATOM 1624 C C . ASP A 1 197 ? 5.626 18.857 1.215 1.00 90.50 197 ASP A C 1
ATOM 1626 O O . ASP A 1 197 ? 6.016 18.051 0.370 1.00 90.50 197 ASP A O 1
ATOM 1630 N N . PHE A 1 198 ? 6.337 19.938 1.546 1.00 92.88 198 PHE A N 1
ATOM 1631 C CA . PHE A 1 198 ? 7.645 20.235 0.965 1.00 92.88 198 PHE A CA 1
ATOM 1632 C C . PHE A 1 198 ? 8.655 19.123 1.275 1.00 92.88 198 PHE A C 1
ATOM 1634 O O . PHE A 1 198 ? 9.216 18.534 0.354 1.00 92.88 198 PHE A O 1
ATOM 1641 N N . GLU A 1 199 ? 8.823 18.761 2.548 1.00 89.88 199 GLU A N 1
ATOM 1642 C CA . GLU A 1 199 ? 9.708 17.677 2.989 1.00 89.88 199 GLU A CA 1
ATOM 1643 C C . GLU A 1 199 ? 9.304 16.334 2.375 1.00 89.88 199 GLU A C 1
ATOM 1645 O O . GLU A 1 199 ? 10.144 15.608 1.838 1.00 89.88 199 GLU A O 1
ATOM 1650 N N . LYS A 1 200 ? 8.003 16.008 2.380 1.00 86.50 200 LYS A N 1
ATOM 1651 C CA . LYS A 1 200 ? 7.505 14.777 1.744 1.00 86.50 200 LYS A CA 1
ATOM 1652 C C . LYS A 1 200 ? 7.882 14.713 0.266 1.00 86.50 200 LYS A C 1
ATOM 1654 O O . LYS A 1 200 ? 8.269 13.645 -0.223 1.00 86.50 200 LYS A O 1
ATOM 1659 N N . ASN A 1 201 ? 7.754 15.832 -0.444 1.00 90.94 201 ASN A N 1
ATOM 1660 C CA . ASN A 1 201 ? 8.094 15.938 -1.858 1.00 90.94 201 ASN A CA 1
ATOM 1661 C C . ASN A 1 201 ? 9.607 15.914 -2.090 1.00 90.94 201 ASN A C 1
ATOM 1663 O O . ASN A 1 201 ? 10.045 15.288 -3.054 1.00 90.94 201 ASN A O 1
ATOM 1667 N N . LEU A 1 202 ? 10.404 16.498 -1.194 1.00 92.06 202 LEU A N 1
ATOM 1668 C CA . LEU A 1 202 ? 11.863 16.455 -1.245 1.00 92.06 202 LEU A CA 1
ATOM 1669 C C . LEU A 1 202 ? 12.374 15.013 -1.173 1.00 92.06 202 LEU A C 1
ATOM 1671 O O . LEU A 1 202 ? 13.066 14.566 -2.084 1.00 92.06 202 LEU A O 1
ATOM 1675 N N . TYR A 1 203 ? 11.980 14.240 -0.158 1.00 89.75 203 TYR A N 1
ATOM 1676 C CA . TYR A 1 203 ? 12.437 12.850 -0.020 1.00 89.75 203 TYR A CA 1
ATOM 1677 C C . TYR A 1 203 ? 11.905 11.940 -1.137 1.00 89.75 203 TYR A C 1
ATOM 1679 O O . TYR A 1 203 ? 12.600 11.030 -1.595 1.00 89.75 203 TYR A O 1
ATOM 1687 N N . LYS A 1 204 ? 10.697 12.215 -1.652 1.00 88.56 204 LYS A N 1
ATOM 1688 C CA . LYS A 1 204 ? 10.187 11.562 -2.871 1.00 88.56 204 LYS A CA 1
ATOM 1689 C C . LYS A 1 204 ? 11.079 11.869 -4.078 1.00 88.56 204 LYS A C 1
ATOM 1691 O O . LYS A 1 204 ? 11.406 10.960 -4.842 1.00 88.56 204 LYS A O 1
ATOM 1696 N N . LEU A 1 205 ? 11.461 13.132 -4.257 1.00 90.19 205 LEU A N 1
ATOM 1697 C CA . LEU A 1 205 ? 12.324 13.569 -5.348 1.00 90.19 205 LEU A CA 1
ATOM 1698 C C . LEU A 1 205 ? 13.716 12.946 -5.238 1.00 90.19 205 LEU A C 1
ATOM 1700 O O . LEU A 1 205 ? 14.235 12.503 -6.255 1.00 90.19 205 LEU A O 1
ATOM 1704 N N . MET A 1 206 ? 14.283 12.847 -4.033 1.00 88.50 206 MET A N 1
ATOM 1705 C CA . MET A 1 206 ? 15.588 12.219 -3.797 1.00 88.50 206 MET A CA 1
ATOM 1706 C C . MET A 1 206 ? 15.615 10.772 -4.302 1.00 88.50 206 MET A C 1
ATOM 1708 O O . MET A 1 206 ? 16.494 10.421 -5.086 1.00 88.50 206 MET A O 1
ATOM 1712 N N . ASN A 1 207 ? 14.593 9.972 -3.979 1.00 88.69 207 ASN A N 1
ATOM 1713 C CA . ASN A 1 207 ? 14.463 8.610 -4.507 1.00 88.69 207 ASN A CA 1
ATOM 1714 C C . ASN A 1 207 ? 14.307 8.595 -6.038 1.00 88.69 207 ASN A C 1
ATOM 1716 O O . ASN A 1 207 ? 15.045 7.903 -6.740 1.00 88.69 207 ASN A O 1
ATOM 1720 N N . ASN A 1 208 ? 13.384 9.393 -6.582 1.00 87.44 208 ASN A N 1
ATOM 1721 C CA . ASN A 1 208 ? 13.114 9.417 -8.025 1.00 87.44 208 ASN A CA 1
ATOM 1722 C C . ASN A 1 208 ? 14.312 9.922 -8.853 1.00 87.44 208 ASN A C 1
ATOM 1724 O O . ASN A 1 208 ? 14.527 9.484 -9.987 1.00 87.44 208 ASN A O 1
ATOM 1728 N N . ALA A 1 209 ? 15.104 10.838 -8.295 1.00 89.19 209 ALA A N 1
ATOM 1729 C CA . ALA A 1 209 ? 16.260 11.426 -8.954 1.00 89.19 209 ALA A CA 1
ATOM 1730 C C . ALA A 1 209 ? 17.384 10.406 -9.168 1.00 89.19 209 ALA A C 1
ATOM 1732 O O . ALA A 1 209 ? 18.059 10.484 -10.198 1.00 89.19 209 ALA A O 1
ATOM 1733 N N . VAL A 1 210 ? 17.569 9.441 -8.255 1.00 88.88 210 VAL A N 1
ATOM 1734 C CA . VAL A 1 210 ? 18.542 8.348 -8.433 1.00 88.88 210 VAL A CA 1
ATOM 1735 C C . VAL A 1 210 ? 18.233 7.598 -9.720 1.00 88.88 210 VAL A C 1
ATOM 1737 O O . VAL A 1 210 ? 19.053 7.594 -10.641 1.00 88.88 210 VAL A O 1
ATOM 1740 N N . PHE A 1 211 ? 17.012 7.074 -9.838 1.00 88.56 211 PHE A N 1
ATOM 1741 C CA . PHE A 1 211 ? 16.563 6.369 -11.034 1.00 88.56 211 PHE A CA 1
ATOM 1742 C C . PHE A 1 211 ? 16.725 7.227 -12.298 1.00 88.56 211 PHE A C 1
ATOM 1744 O O . PHE A 1 211 ? 17.371 6.801 -13.260 1.00 88.56 211 PHE A O 1
ATOM 1751 N N . GLY A 1 212 ? 16.253 8.478 -12.277 1.00 88.88 212 GLY A N 1
ATOM 1752 C CA . GLY A 1 212 ? 16.383 9.394 -13.415 1.00 88.88 212 GLY A CA 1
ATOM 1753 C C . GLY A 1 212 ? 17.835 9.628 -13.858 1.00 88.88 212 GLY A C 1
ATOM 1754 O O . GLY A 1 212 ? 18.113 9.729 -15.054 1.00 88.88 212 GLY A O 1
ATOM 1755 N N . LYS A 1 213 ? 18.792 9.664 -12.921 1.00 89.06 213 LYS A N 1
ATOM 1756 C CA . LYS A 1 213 ? 20.222 9.786 -13.246 1.00 89.06 213 LYS A CA 1
ATOM 1757 C C . LYS A 1 213 ? 20.804 8.509 -13.845 1.00 89.06 213 LYS A C 1
ATOM 1759 O O . LYS A 1 213 ? 21.635 8.629 -14.747 1.00 89.06 213 LYS A O 1
ATOM 1764 N N . THR A 1 214 ? 20.374 7.328 -13.398 1.00 89.00 214 THR A N 1
ATOM 1765 C CA . THR A 1 214 ? 20.804 6.049 -13.999 1.00 89.00 214 THR A CA 1
ATOM 1766 C C . THR A 1 214 ? 20.303 5.897 -15.439 1.00 89.00 214 THR A C 1
ATOM 1768 O O . THR A 1 214 ? 21.022 5.392 -16.291 1.00 89.00 214 THR A O 1
ATOM 1771 N N . MET A 1 215 ? 19.129 6.451 -15.753 1.00 88.25 215 MET A N 1
ATOM 1772 C CA . MET A 1 215 ? 18.499 6.386 -17.079 1.00 88.25 215 MET A CA 1
ATOM 1773 C C . MET A 1 215 ? 18.905 7.516 -18.037 1.00 88.25 215 MET A C 1
ATOM 1775 O O . MET A 1 215 ? 18.355 7.648 -19.133 1.00 88.25 215 MET A O 1
ATOM 1779 N N . LYS A 1 216 ? 19.854 8.365 -17.638 1.00 87.69 216 LYS A N 1
ATOM 1780 C CA . LYS A 1 216 ? 20.209 9.572 -18.384 1.00 87.69 216 LYS A CA 1
ATOM 1781 C C . LYS A 1 216 ? 20.933 9.237 -19.696 1.00 87.69 216 LYS A C 1
ATOM 1783 O O . LYS A 1 216 ? 22.088 8.816 -19.689 1.00 87.69 216 LYS A O 1
ATOM 1788 N N . ASN A 1 217 ? 20.288 9.521 -20.830 1.00 85.94 217 ASN A N 1
ATOM 1789 C CA . ASN A 1 217 ? 20.896 9.361 -22.151 1.00 85.94 217 ASN A CA 1
ATOM 1790 C C . ASN A 1 217 ? 21.791 10.559 -22.509 1.00 85.94 217 ASN A C 1
ATOM 1792 O O . ASN A 1 217 ? 21.316 11.607 -22.942 1.00 85.94 217 ASN A O 1
ATOM 1796 N N . VAL A 1 218 ? 23.104 10.377 -22.366 1.00 86.94 218 VAL A N 1
ATOM 1797 C CA . VAL A 1 218 ? 24.113 11.404 -22.674 1.00 86.94 218 VAL A CA 1
ATOM 1798 C C . VAL A 1 218 ? 24.195 11.777 -24.159 1.00 86.94 218 VAL A C 1
ATOM 1800 O O . VAL A 1 218 ? 24.691 12.855 -24.465 1.00 86.94 218 VAL A O 1
ATOM 1803 N N . ARG A 1 219 ? 23.672 10.947 -25.077 1.00 84.00 219 ARG A N 1
ATOM 1804 C CA . ARG A 1 219 ? 23.617 11.268 -26.518 1.00 84.00 219 ARG A CA 1
ATOM 1805 C C . ARG A 1 219 ? 22.638 12.391 -26.842 1.00 84.00 219 ARG A C 1
ATOM 1807 O O . ARG A 1 219 ? 22.784 13.039 -27.868 1.00 84.00 219 ARG A O 1
ATOM 1814 N N . ASN A 1 220 ? 21.651 12.609 -25.974 1.00 86.38 220 ASN A N 1
ATOM 1815 C CA . ASN A 1 220 ? 20.663 13.668 -26.153 1.00 86.38 220 ASN A CA 1
ATOM 1816 C C . ASN A 1 220 ? 21.193 15.033 -25.685 1.00 86.38 220 ASN A C 1
ATOM 1818 O O . ASN A 1 220 ? 20.476 16.022 -25.773 1.00 86.38 220 ASN A O 1
ATOM 1822 N N . HIS A 1 221 ? 22.414 15.102 -25.145 1.00 89.19 221 HIS A N 1
ATOM 1823 C CA . HIS A 1 221 ? 23.017 16.380 -24.797 1.00 89.19 221 HIS A CA 1
ATOM 1824 C C . HIS A 1 221 ? 23.434 17.139 -26.050 1.00 89.19 221 HIS A C 1
ATOM 1826 O O . HIS A 1 221 ? 24.157 16.612 -26.897 1.00 89.19 221 HIS A O 1
ATOM 1832 N N . VAL A 1 222 ? 23.043 18.405 -26.091 1.00 91.00 222 VAL A N 1
ATOM 1833 C CA . VAL A 1 222 ? 23.440 19.364 -27.113 1.00 91.00 222 VAL A CA 1
ATOM 1834 C C . VAL A 1 222 ? 24.251 20.482 -26.475 1.00 91.00 222 VAL A C 1
ATOM 1836 O O . VAL A 1 222 ? 24.063 20.810 -25.302 1.00 91.00 222 VAL A O 1
ATOM 1839 N N . ASP A 1 223 ? 25.169 21.046 -27.245 1.00 92.25 223 ASP A N 1
ATOM 1840 C CA . ASP A 1 223 ? 25.845 22.287 -26.902 1.00 92.25 223 ASP A CA 1
ATOM 1841 C C . ASP A 1 223 ? 25.003 23.439 -27.451 1.00 92.25 223 ASP A C 1
ATOM 1843 O O . ASP A 1 223 ? 24.763 23.521 -28.656 1.00 92.25 223 ASP A O 1
ATOM 1847 N N . VAL A 1 224 ? 24.525 24.307 -26.562 1.00 93.25 224 VAL A N 1
ATOM 1848 C CA . VAL A 1 224 ? 23.692 25.455 -26.934 1.00 93.25 224 VAL A CA 1
ATOM 1849 C C . VAL A 1 224 ? 24.572 26.692 -27.032 1.00 93.25 224 VAL A C 1
ATOM 1851 O O . VAL A 1 224 ? 25.282 27.031 -26.086 1.00 93.25 224 VAL A O 1
ATOM 1854 N N . LYS A 1 225 ? 24.521 27.376 -28.175 1.00 93.12 225 LYS A N 1
ATOM 1855 C CA . LYS A 1 225 ? 25.206 28.652 -28.395 1.00 93.12 225 LYS A CA 1
ATOM 1856 C C . LYS A 1 225 ? 24.192 29.767 -28.564 1.00 93.12 225 LYS A C 1
ATOM 1858 O O . LYS A 1 225 ? 23.355 29.694 -29.457 1.00 93.12 225 LYS A O 1
ATOM 1863 N N . LEU A 1 226 ? 24.302 30.798 -27.733 1.00 94.25 226 LEU A N 1
ATOM 1864 C CA . LEU A 1 226 ? 23.514 32.021 -27.849 1.00 94.25 226 LEU A CA 1
ATOM 1865 C C . LEU A 1 226 ? 24.280 33.029 -28.703 1.00 94.25 226 LEU A C 1
ATOM 1867 O O . LEU A 1 226 ? 25.441 33.321 -28.419 1.00 94.25 226 LEU A O 1
ATOM 1871 N N . LEU A 1 227 ? 23.649 33.526 -29.762 1.00 93.00 227 LEU A N 1
ATOM 1872 C CA . LEU A 1 227 ? 24.265 34.410 -30.747 1.00 93.00 227 LEU A CA 1
ATOM 1873 C C . LEU A 1 227 ? 23.391 35.642 -30.959 1.00 93.00 227 LEU A C 1
ATOM 1875 O O . LEU A 1 227 ? 22.165 35.549 -30.953 1.00 93.00 227 LEU A O 1
ATOM 1879 N N . THR A 1 228 ? 24.040 36.780 -31.189 1.00 93.12 228 THR A N 1
ATOM 1880 C CA . THR A 1 228 ? 23.372 38.070 -31.424 1.00 93.12 228 THR A CA 1
ATOM 1881 C C . THR A 1 228 ? 23.604 38.635 -32.822 1.00 93.12 228 THR A C 1
ATOM 1883 O O . THR A 1 228 ? 23.114 39.709 -33.154 1.00 93.12 228 THR A O 1
ATOM 1886 N N . LYS A 1 229 ? 24.365 37.922 -33.660 1.00 90.12 229 LYS A N 1
ATOM 1887 C CA . LYS A 1 229 ? 24.707 38.333 -35.024 1.00 90.12 229 LYS A CA 1
ATOM 1888 C C . LYS A 1 229 ? 24.451 37.192 -36.002 1.00 90.12 229 LYS A C 1
ATOM 1890 O O . LYS A 1 229 ? 24.838 36.049 -35.744 1.00 90.12 229 LYS A O 1
ATOM 1895 N N . TRP A 1 230 ? 23.831 37.518 -37.134 1.00 88.69 230 TRP A N 1
ATOM 1896 C CA . TRP A 1 230 ? 23.602 36.566 -38.223 1.00 88.69 230 TRP A CA 1
ATOM 1897 C C . TRP A 1 230 ? 24.902 36.249 -38.976 1.00 88.69 230 TRP A C 1
ATOM 1899 O O . TRP A 1 230 ? 25.303 35.089 -39.058 1.00 88.69 230 TRP A O 1
ATOM 1909 N N . ASN A 1 231 ? 25.588 37.300 -39.433 1.00 89.44 231 ASN A N 1
ATOM 1910 C CA . ASN A 1 231 ? 26.779 37.219 -40.277 1.00 89.44 231 ASN A CA 1
ATOM 1911 C C . ASN A 1 231 ? 28.081 37.009 -39.484 1.00 89.44 231 ASN A C 1
ATOM 1913 O O . ASN A 1 231 ? 28.196 37.378 -38.311 1.00 89.44 231 ASN A O 1
ATOM 1917 N N . GLY A 1 232 ? 29.104 36.503 -40.179 1.00 86.81 232 GLY A N 1
ATOM 1918 C CA . GLY A 1 232 ? 30.490 36.420 -39.711 1.00 86.81 232 GLY A CA 1
ATOM 1919 C C . GLY A 1 232 ? 30.931 35.014 -39.294 1.00 86.81 232 GLY A C 1
ATOM 1920 O O . GLY A 1 232 ? 30.123 34.108 -39.119 1.00 86.81 232 GLY A O 1
ATOM 1921 N N . LYS A 1 233 ? 32.244 34.836 -39.084 1.00 81.44 233 LYS A N 1
ATOM 1922 C CA . LYS A 1 233 ? 32.881 33.530 -38.791 1.00 81.44 233 LYS A CA 1
ATOM 1923 C C . LYS A 1 233 ? 32.280 32.789 -37.585 1.00 81.44 233 LYS A C 1
ATOM 1925 O O . LYS A 1 233 ? 32.335 31.562 -37.521 1.00 81.44 233 LYS A O 1
ATOM 1930 N N . TYR A 1 234 ? 31.713 33.530 -36.634 1.00 85.00 234 TYR A N 1
ATOM 1931 C CA . TYR A 1 234 ? 31.044 32.993 -35.446 1.00 85.00 234 TYR A CA 1
ATOM 1932 C C . TYR A 1 234 ? 29.551 33.353 -35.377 1.00 85.00 234 TYR A C 1
ATOM 1934 O O . TYR A 1 234 ? 28.936 33.164 -34.331 1.00 85.00 234 TYR A O 1
ATOM 1942 N N . GLY A 1 235 ? 28.983 33.875 -36.469 1.00 90.31 235 GLY A N 1
ATOM 1943 C CA . GLY A 1 235 ? 27.565 34.208 -36.582 1.00 90.31 235 GLY A CA 1
ATOM 1944 C C . GLY A 1 235 ? 26.671 32.970 -36.688 1.00 90.31 235 GLY A C 1
ATOM 1945 O O . GLY A 1 235 ? 27.149 31.836 -36.808 1.00 90.31 235 GLY A O 1
ATOM 1946 N N . ALA A 1 236 ? 25.358 33.191 -36.631 1.00 91.00 236 ALA A N 1
ATOM 1947 C CA . ALA A 1 236 ? 24.360 32.125 -36.707 1.00 91.00 236 ALA A CA 1
ATOM 1948 C C . ALA A 1 236 ? 24.476 31.301 -37.997 1.00 91.00 236 ALA A C 1
ATOM 1950 O O . ALA A 1 236 ? 24.438 30.072 -37.931 1.00 91.00 236 ALA A O 1
ATOM 1951 N N . GLU A 1 237 ? 24.707 31.954 -39.138 1.00 93.00 237 GLU A N 1
ATOM 1952 C CA . GLU A 1 237 ? 24.879 31.299 -40.440 1.00 93.00 237 GLU A CA 1
ATOM 1953 C C . GLU A 1 237 ? 26.017 30.264 -40.413 1.00 93.00 237 GLU A C 1
ATOM 1955 O O . GLU A 1 237 ? 25.823 29.094 -40.750 1.00 93.00 237 GLU A O 1
ATOM 1960 N N . ALA A 1 238 ? 27.186 30.660 -39.898 1.00 93.00 238 ALA A N 1
ATOM 1961 C CA . ALA A 1 238 ? 28.359 29.794 -39.809 1.00 93.00 238 ALA A CA 1
ATOM 1962 C C . ALA A 1 238 ? 28.161 28.601 -38.856 1.00 93.00 238 ALA A C 1
ATOM 1964 O O . ALA A 1 238 ? 28.801 27.562 -39.023 1.00 93.00 238 ALA A O 1
ATOM 1965 N N . MET A 1 239 ? 27.303 28.729 -37.837 1.00 92.38 239 MET A N 1
ATOM 1966 C CA . MET A 1 239 ? 26.989 27.623 -36.924 1.00 92.38 239 MET A CA 1
ATOM 1967 C C . MET A 1 239 ? 25.94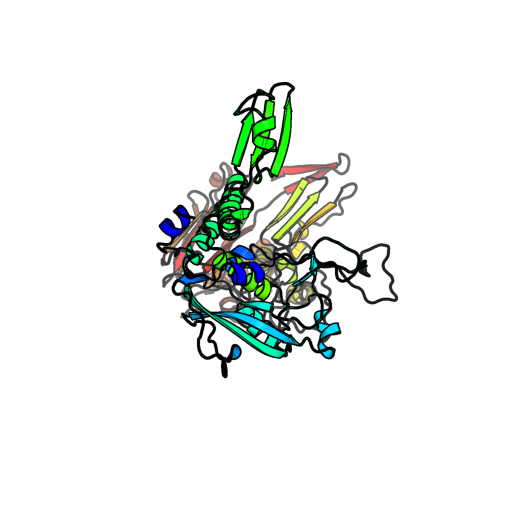2 26.670 -37.511 1.00 92.38 239 MET A C 1
ATOM 1969 O O . MET A 1 239 ? 26.066 25.465 -37.304 1.00 92.38 239 MET A O 1
ATOM 1973 N N . ILE A 1 240 ? 24.965 27.179 -38.271 1.00 93.44 240 ILE A N 1
ATOM 1974 C CA . ILE A 1 240 ? 23.954 26.364 -38.970 1.00 93.44 240 ILE A CA 1
ATOM 1975 C C . ILE A 1 240 ? 24.600 25.511 -40.065 1.00 93.44 240 ILE A C 1
ATOM 1977 O O . ILE A 1 240 ? 24.227 24.357 -40.246 1.00 93.44 240 ILE A O 1
ATOM 1981 N N . ALA A 1 241 ? 25.610 26.046 -40.754 1.00 92.69 241 ALA A N 1
ATOM 1982 C CA . ALA A 1 241 ? 26.328 25.330 -41.806 1.00 92.69 241 ALA A CA 1
ATOM 1983 C C . ALA A 1 241 ? 27.175 24.143 -41.300 1.00 92.69 241 ALA A C 1
ATOM 1985 O O . ALA A 1 241 ? 27.695 23.366 -42.100 1.00 92.69 241 ALA A O 1
ATOM 1986 N N . LYS A 1 242 ? 27.358 23.984 -39.981 1.00 92.81 242 LYS A N 1
ATOM 1987 C CA . LYS A 1 242 ? 28.170 22.894 -39.428 1.00 92.81 242 LYS A CA 1
ATOM 1988 C C . LYS A 1 242 ? 27.424 21.555 -39.460 1.00 92.81 242 LYS A C 1
ATOM 1990 O O . LYS A 1 242 ? 26.241 21.503 -39.135 1.00 92.81 242 LYS A O 1
ATOM 1995 N N . PRO A 1 243 ? 28.123 20.432 -39.715 1.00 92.56 243 PRO A N 1
ATOM 1996 C CA . PRO A 1 243 ? 27.500 19.111 -39.856 1.00 92.56 243 PRO A CA 1
ATOM 1997 C C . PRO A 1 243 ? 26.853 18.589 -38.567 1.00 92.56 243 PRO A C 1
ATOM 1999 O O . PRO A 1 243 ? 25.996 17.711 -38.606 1.00 92.56 243 PRO A O 1
ATOM 2002 N N . ASN A 1 244 ? 27.256 19.116 -37.410 1.00 94.38 244 ASN A N 1
ATOM 2003 C CA . ASN A 1 244 ? 26.663 18.780 -36.124 1.00 94.38 244 ASN A CA 1
ATOM 2004 C C . ASN A 1 244 ? 25.550 19.746 -35.697 1.00 94.38 244 ASN A C 1
ATOM 2006 O O . ASN A 1 244 ? 25.130 19.696 -34.545 1.00 94.38 244 ASN A O 1
ATOM 2010 N N . PHE A 1 245 ? 25.063 20.615 -36.582 1.00 94.31 245 PHE A N 1
ATOM 2011 C CA . PHE A 1 245 ? 23.873 21.417 -36.321 1.00 94.31 245 PHE A CA 1
ATOM 2012 C C . PHE A 1 245 ? 22.667 20.515 -36.016 1.00 94.31 245 PHE A C 1
ATOM 2014 O O . PHE A 1 245 ? 22.426 19.520 -36.702 1.00 94.31 245 PHE A O 1
ATOM 2021 N N . HIS A 1 246 ? 21.922 20.837 -34.955 1.00 92.81 246 HIS A N 1
ATOM 2022 C CA . HIS A 1 246 ? 20.714 20.108 -34.581 1.00 92.81 246 HIS A CA 1
ATOM 2023 C C . HIS A 1 246 ? 19.443 20.906 -34.852 1.00 92.81 246 HIS A C 1
ATOM 2025 O O . HIS A 1 246 ? 18.549 20.403 -35.532 1.00 92.81 246 HIS A O 1
ATOM 2031 N N . SER A 1 247 ? 19.342 22.096 -34.263 1.00 94.75 247 SER A N 1
ATOM 2032 C CA . SER A 1 247 ? 18.135 22.920 -34.288 1.00 94.75 247 SER A CA 1
ATOM 2033 C C . SER A 1 247 ? 18.469 24.386 -33.976 1.00 94.75 247 SER A C 1
ATOM 2035 O O . SER A 1 247 ? 19.588 24.713 -33.564 1.00 94.75 247 SER A O 1
ATOM 2037 N N . ARG A 1 248 ? 17.500 25.284 -34.186 1.00 93.62 248 ARG A N 1
ATOM 2038 C CA . ARG A 1 248 ? 17.603 26.700 -33.812 1.00 93.62 248 ARG A CA 1
ATOM 2039 C C . ARG A 1 248 ? 16.311 27.202 -33.178 1.00 93.62 248 ARG A C 1
ATOM 2041 O O . ARG A 1 248 ? 15.230 26.854 -33.650 1.00 93.62 248 ARG A O 1
ATOM 2048 N N . SER A 1 249 ? 16.445 28.099 -32.208 1.00 94.62 249 SER A N 1
ATOM 2049 C CA . SER A 1 249 ? 15.337 28.789 -31.541 1.00 94.62 249 SER A CA 1
ATOM 2050 C C . SER A 1 249 ? 15.609 30.290 -31.528 1.00 94.62 249 SER A C 1
ATOM 2052 O O . SER A 1 249 ? 16.648 30.725 -31.037 1.00 94.62 249 SER A O 1
ATOM 2054 N N . ILE A 1 250 ? 14.703 31.086 -32.094 1.00 92.88 250 ILE A N 1
ATOM 2055 C CA . ILE A 1 250 ? 14.811 32.551 -32.109 1.00 92.88 250 ILE A CA 1
ATOM 2056 C C . ILE A 1 250 ? 14.041 33.090 -30.903 1.00 92.88 250 ILE A C 1
ATOM 2058 O O . ILE A 1 250 ? 12.863 32.778 -30.752 1.00 92.88 250 ILE A O 1
ATOM 2062 N N . PHE A 1 251 ? 14.703 33.881 -30.060 1.00 92.38 251 PHE A N 1
ATOM 2063 C CA . PHE A 1 251 ? 14.080 34.509 -28.890 1.00 92.38 251 PHE A CA 1
ATOM 2064 C C . PHE A 1 251 ? 13.713 35.971 -29.145 1.00 92.38 251 PHE A C 1
ATOM 2066 O O . PHE A 1 251 ? 12.709 36.449 -28.627 1.00 92.38 251 PHE A O 1
ATOM 2073 N N . SER A 1 252 ? 14.518 36.679 -29.938 1.00 91.44 252 SER A N 1
ATOM 2074 C CA . SER A 1 252 ? 14.256 38.052 -30.375 1.00 91.44 252 SER A CA 1
ATOM 2075 C C . SER A 1 252 ? 15.012 38.356 -31.670 1.00 91.44 252 SER A C 1
ATOM 2077 O O . SER A 1 252 ? 15.807 37.535 -32.133 1.00 91.44 252 SER A O 1
ATOM 2079 N N . GLU A 1 253 ? 14.803 39.546 -32.238 1.00 86.31 253 GLU A N 1
ATOM 2080 C CA . GLU A 1 253 ? 15.503 40.014 -33.449 1.00 86.31 253 GLU A CA 1
ATOM 2081 C C . GLU A 1 253 ? 17.032 39.931 -33.327 1.00 86.31 253 GLU A C 1
ATOM 2083 O O . GLU A 1 253 ? 17.721 39.638 -34.300 1.00 86.31 253 GLU A O 1
ATOM 2088 N N . ASN A 1 254 ? 17.554 40.110 -32.109 1.00 89.94 254 ASN A N 1
ATOM 2089 C CA . ASN A 1 254 ? 18.985 40.123 -31.818 1.00 89.94 254 ASN A CA 1
ATOM 2090 C C . ASN A 1 254 ? 19.441 38.924 -30.974 1.00 89.94 254 ASN A C 1
ATOM 2092 O O . ASN A 1 254 ? 20.532 38.978 -30.413 1.00 89.94 254 ASN A O 1
ATOM 2096 N N . LEU A 1 255 ? 18.638 37.861 -30.823 1.00 93.44 255 LEU A N 1
ATOM 2097 C CA . LEU A 1 255 ? 19.022 36.697 -30.018 1.00 93.44 255 LEU A CA 1
ATOM 2098 C C . LEU A 1 255 ? 18.493 35.379 -30.590 1.00 93.44 255 LEU A C 1
ATOM 2100 O O . LEU A 1 255 ? 17.288 35.121 -30.627 1.00 93.44 255 LEU A O 1
ATOM 2104 N N . ILE A 1 256 ? 19.426 34.493 -30.939 1.00 94.31 256 ILE A N 1
ATOM 2105 C CA . ILE A 1 256 ? 19.161 33.133 -31.412 1.00 94.31 256 ILE A CA 1
ATOM 2106 C C . ILE A 1 256 ? 19.959 32.110 -30.598 1.00 94.31 256 ILE A C 1
ATOM 2108 O O . ILE A 1 256 ? 21.152 32.286 -30.353 1.00 94.31 256 ILE A O 1
ATOM 2112 N N . ALA A 1 257 ? 19.311 31.017 -30.199 1.00 95.75 257 ALA A N 1
ATOM 2113 C CA . ALA A 1 257 ? 19.976 29.804 -29.741 1.00 95.75 257 ALA A CA 1
ATOM 2114 C C . ALA A 1 257 ? 20.179 28.845 -30.910 1.00 95.75 257 ALA A C 1
ATOM 2116 O O . ALA A 1 257 ? 19.227 28.482 -31.600 1.00 95.75 257 ALA A O 1
ATOM 2117 N N . ILE A 1 258 ? 21.416 28.398 -31.094 1.00 95.19 258 ILE A N 1
ATOM 2118 C CA . ILE A 1 258 ? 21.769 27.296 -31.983 1.00 95.19 258 ILE A CA 1
ATOM 2119 C C . ILE A 1 258 ? 22.101 26.079 -31.119 1.00 95.19 258 ILE A C 1
ATOM 2121 O O . ILE A 1 258 ? 23.016 26.135 -30.294 1.00 95.19 258 ILE A O 1
ATOM 2125 N N . GLU A 1 259 ? 21.387 24.976 -31.324 1.00 95.50 259 GLU A N 1
ATOM 2126 C CA . GLU A 1 259 ? 21.681 23.695 -30.690 1.00 95.50 259 GLU A CA 1
ATOM 2127 C C . GLU A 1 259 ? 22.584 22.855 -31.595 1.00 95.50 259 GLU A C 1
ATOM 2129 O O . GLU A 1 259 ? 22.260 22.585 -32.753 1.00 95.50 259 GLU A O 1
ATOM 2134 N N . MET A 1 260 ? 23.710 22.403 -31.050 1.00 93.62 260 MET A N 1
ATOM 2135 C CA . MET A 1 260 ? 24.706 21.595 -31.748 1.00 93.62 260 MET A CA 1
ATOM 2136 C C . MET A 1 260 ? 24.813 20.216 -31.095 1.00 93.62 260 MET A C 1
ATOM 2138 O O . MET A 1 260 ? 24.943 20.100 -29.878 1.00 93.62 260 MET A O 1
ATOM 2142 N N . ARG A 1 261 ? 24.816 19.144 -31.887 1.00 92.94 261 ARG A N 1
ATOM 2143 C CA . ARG A 1 261 ? 25.137 17.799 -31.400 1.00 92.94 261 ARG A CA 1
ATOM 2144 C C . ARG A 1 261 ? 26.603 17.726 -30.985 1.00 92.94 261 ARG A C 1
ATOM 2146 O O . ARG A 1 261 ? 27.482 18.287 -31.643 1.00 92.94 261 ARG A O 1
ATOM 2153 N N . LYS A 1 262 ? 26.872 16.971 -29.924 1.00 90.12 262 LYS A N 1
ATOM 2154 C CA . LYS A 1 262 ? 28.239 16.624 -29.531 1.00 90.12 262 LYS A CA 1
ATOM 2155 C C . LYS A 1 262 ? 28.848 15.659 -30.548 1.00 90.12 262 LYS A C 1
ATOM 2157 O O . LYS A 1 262 ? 28.220 14.660 -30.891 1.00 90.12 262 LYS A O 1
ATOM 2162 N N . LEU A 1 263 ? 30.061 15.961 -31.007 1.00 88.31 263 LEU A N 1
ATOM 2163 C CA . LEU A 1 263 ? 30.830 15.080 -31.896 1.00 88.31 263 LEU A CA 1
ATOM 2164 C C . LEU A 1 263 ? 31.360 13.851 -31.146 1.00 88.31 263 LEU A C 1
ATOM 2166 O O . LEU A 1 263 ? 31.377 12.751 -31.687 1.00 88.31 263 LEU A O 1
ATOM 2170 N N . GLU A 1 264 ? 31.706 14.033 -29.873 1.00 86.56 264 GLU A N 1
ATOM 2171 C CA . GLU A 1 264 ? 32.181 12.977 -28.987 1.00 86.56 264 GLU A CA 1
ATOM 2172 C C . GLU A 1 264 ? 31.302 12.898 -27.739 1.00 86.56 264 GLU A C 1
ATOM 2174 O O . GLU A 1 264 ? 30.928 13.910 -27.139 1.00 86.56 264 GLU A O 1
ATOM 2179 N N . VAL A 1 265 ? 30.953 11.675 -27.337 1.00 84.00 265 VAL A N 1
ATOM 2180 C CA . VAL A 1 265 ? 30.075 11.425 -26.191 1.00 84.00 265 VAL A CA 1
ATOM 2181 C C . VAL A 1 265 ? 30.718 10.399 -25.270 1.00 84.00 265 VAL A C 1
ATOM 2183 O O . VAL A 1 265 ? 30.838 9.227 -25.617 1.00 84.00 265 VAL A O 1
ATOM 2186 N N . LYS A 1 266 ? 31.060 10.826 -24.051 1.00 83.19 266 LYS A N 1
ATOM 2187 C CA . LYS A 1 266 ? 31.531 9.934 -22.987 1.00 83.19 266 LYS A CA 1
ATOM 2188 C C . LYS A 1 266 ? 30.350 9.282 -22.265 1.00 83.19 266 LYS A C 1
ATOM 2190 O O . LYS A 1 266 ? 29.538 9.970 -21.640 1.00 83.19 266 LYS A O 1
ATOM 2195 N N . PHE A 1 267 ? 30.271 7.952 -22.295 1.00 79.25 267 PHE A N 1
ATOM 2196 C CA . PHE A 1 267 ? 29.292 7.188 -21.516 1.00 79.25 267 PHE A CA 1
ATOM 2197 C C . PHE A 1 267 ? 29.725 7.102 -20.052 1.00 79.25 267 PHE A C 1
ATOM 2199 O O . PHE A 1 267 ? 30.496 6.238 -19.661 1.00 79.25 267 PHE A O 1
ATOM 2206 N N . ASN A 1 268 ? 29.223 8.028 -19.235 1.00 80.56 268 ASN A N 1
ATOM 2207 C CA . ASN A 1 268 ? 29.554 8.147 -17.811 1.00 80.56 268 ASN A CA 1
ATOM 2208 C C . ASN A 1 268 ? 28.317 8.028 -16.905 1.00 80.56 268 ASN A C 1
ATOM 2210 O O . ASN A 1 268 ? 28.220 8.701 -15.872 1.00 80.56 268 ASN A O 1
ATOM 2214 N N . LYS A 1 269 ? 27.303 7.277 -17.346 1.00 85.62 269 LYS A N 1
ATOM 2215 C CA . LYS A 1 269 ? 26.058 7.067 -16.600 1.00 85.62 269 LYS A CA 1
ATOM 2216 C C . LYS A 1 269 ? 25.844 5.569 -16.394 1.00 85.62 269 LYS A C 1
ATOM 2218 O O . LYS A 1 269 ? 26.025 4.820 -17.354 1.00 85.62 269 LYS A O 1
ATOM 2223 N N . PRO A 1 270 ? 25.451 5.131 -15.184 1.00 87.62 270 PRO A N 1
ATOM 2224 C CA . PRO A 1 270 ? 25.295 3.717 -14.856 1.00 87.62 270 PRO A CA 1
ATOM 2225 C C . PRO A 1 270 ? 23.963 3.177 -15.402 1.00 87.62 270 PRO A C 1
ATOM 2227 O O . PRO A 1 270 ? 23.035 2.861 -14.662 1.00 87.62 270 PRO A O 1
ATOM 2230 N N . ILE A 1 271 ? 23.856 3.108 -16.730 1.00 88.56 271 ILE A N 1
ATOM 2231 C CA . ILE A 1 271 ? 22.632 2.716 -17.447 1.00 88.56 271 ILE A CA 1
ATOM 2232 C C . ILE A 1 271 ? 22.217 1.272 -17.128 1.00 88.56 271 ILE A C 1
ATOM 2234 O O . ILE A 1 271 ? 21.027 0.962 -17.111 1.00 88.56 271 ILE A O 1
ATOM 2238 N N . TYR A 1 272 ? 23.188 0.406 -16.828 1.00 89.25 272 TYR A N 1
ATOM 2239 C CA . TYR A 1 272 ? 22.949 -0.969 -16.387 1.00 89.25 272 TYR A CA 1
ATOM 2240 C C . TYR A 1 272 ? 22.070 -1.032 -15.128 1.00 89.25 272 TYR A C 1
ATOM 2242 O O . TYR A 1 272 ? 21.159 -1.854 -15.072 1.00 89.25 272 TYR A O 1
ATOM 2250 N N . VAL A 1 273 ? 22.275 -0.121 -14.167 1.00 92.19 273 VAL A N 1
ATOM 2251 C CA . VAL A 1 273 ? 21.468 -0.042 -12.938 1.00 92.19 273 VAL A CA 1
ATOM 2252 C C . VAL A 1 273 ? 20.023 0.290 -13.283 1.00 92.19 273 VAL A C 1
ATOM 2254 O O . VAL A 1 273 ? 19.106 -0.401 -12.855 1.00 92.19 273 VAL A O 1
ATOM 2257 N N . GLY A 1 274 ? 19.816 1.318 -14.107 1.00 92.81 274 GLY A N 1
ATOM 2258 C CA . GLY A 1 274 ? 18.478 1.756 -14.492 1.00 92.81 274 GLY A CA 1
ATOM 2259 C C . GLY A 1 274 ? 17.700 0.695 -15.277 1.00 92.81 274 GLY A C 1
ATOM 2260 O O . GLY A 1 274 ? 16.503 0.517 -15.051 1.00 92.81 274 GLY A O 1
ATOM 2261 N N . MET A 1 275 ? 18.380 -0.059 -16.148 1.00 93.19 275 MET A N 1
ATOM 2262 C CA . MET A 1 275 ? 17.788 -1.201 -16.853 1.00 93.19 275 MET A CA 1
ATOM 2263 C C . MET A 1 275 ? 17.357 -2.311 -15.881 1.00 93.19 275 MET A C 1
ATOM 2265 O O . MET A 1 275 ? 16.226 -2.787 -15.982 1.00 93.19 275 MET A O 1
ATOM 2269 N N . CYS A 1 276 ? 18.199 -2.662 -14.903 1.00 92.88 276 CYS A N 1
ATOM 2270 C CA . CYS A 1 276 ? 17.857 -3.668 -13.895 1.00 92.88 276 CYS A CA 1
ATOM 2271 C C . CYS A 1 276 ? 16.698 -3.207 -13.001 1.00 92.88 276 CYS A C 1
ATOM 2273 O O . CYS A 1 276 ? 15.767 -3.975 -12.786 1.00 92.88 276 CYS A O 1
ATOM 2275 N N . ILE A 1 277 ? 16.685 -1.942 -12.556 1.00 93.88 277 ILE A N 1
ATOM 2276 C CA . ILE A 1 277 ? 15.568 -1.369 -11.783 1.00 93.88 277 ILE A CA 1
ATOM 2277 C C . ILE A 1 277 ? 14.251 -1.501 -12.557 1.00 93.88 277 ILE A C 1
ATOM 2279 O O . ILE A 1 277 ? 13.240 -1.909 -11.985 1.00 93.88 277 ILE A O 1
ATOM 2283 N N . LEU A 1 278 ? 14.252 -1.180 -13.856 1.00 92.06 278 LEU A N 1
ATOM 2284 C CA . LEU A 1 278 ? 13.065 -1.302 -14.703 1.00 92.06 278 LEU A CA 1
ATOM 2285 C C . LEU A 1 278 ? 12.558 -2.743 -14.780 1.00 92.06 278 LEU A C 1
ATOM 2287 O O . LEU A 1 278 ? 11.356 -2.963 -14.657 1.00 92.06 278 LEU A O 1
ATOM 2291 N N . ASP A 1 279 ? 13.433 -3.723 -14.978 1.00 91.00 279 ASP A N 1
ATOM 2292 C CA . ASP A 1 279 ? 13.005 -5.119 -15.096 1.00 91.00 279 ASP A CA 1
ATOM 2293 C C . ASP A 1 279 ? 12.603 -5.732 -13.748 1.00 91.00 279 ASP A C 1
ATOM 2295 O O . ASP A 1 279 ? 11.550 -6.362 -13.670 1.00 91.00 279 ASP A O 1
ATOM 2299 N N . ILE A 1 280 ? 13.346 -5.462 -12.671 1.00 90.00 280 ILE A N 1
ATOM 2300 C CA . ILE A 1 280 ? 12.975 -5.876 -11.307 1.00 90.00 280 ILE A CA 1
ATOM 2301 C C . ILE A 1 280 ? 11.611 -5.288 -10.923 1.00 90.00 280 ILE A C 1
ATOM 2303 O O . ILE A 1 280 ? 10.772 -5.986 -10.357 1.00 90.00 280 ILE A O 1
ATOM 2307 N N . SER A 1 281 ? 11.349 -4.023 -11.274 1.00 89.06 281 SER A N 1
ATOM 2308 C CA . SER A 1 281 ? 10.063 -3.379 -10.984 1.00 89.06 281 SER A CA 1
ATOM 2309 C C . SER A 1 281 ? 8.878 -4.065 -11.672 1.00 89.06 281 SER A C 1
ATOM 2311 O O . SER A 1 281 ? 7.810 -4.175 -11.076 1.00 89.06 281 SER A O 1
ATOM 2313 N N . LYS A 1 282 ? 9.060 -4.596 -12.888 1.00 84.81 282 LYS A N 1
ATOM 2314 C CA . LYS A 1 282 ? 8.007 -5.339 -13.604 1.00 84.81 282 LYS A CA 1
ATOM 2315 C C . LYS A 1 282 ? 7.695 -6.668 -12.929 1.00 84.81 282 LYS A C 1
ATOM 2317 O O . LYS A 1 282 ? 6.526 -7.025 -12.851 1.00 84.81 282 LYS A O 1
ATOM 2322 N N . GLY A 1 283 ? 8.702 -7.316 -12.339 1.00 76.38 283 GLY A N 1
ATOM 2323 C CA . GLY A 1 283 ? 8.514 -8.535 -11.550 1.00 76.38 283 GLY A CA 1
ATOM 2324 C C . GLY A 1 283 ? 7.551 -8.379 -10.368 1.00 76.38 283 GLY A C 1
ATOM 2325 O O . GLY A 1 283 ? 6.979 -9.357 -9.895 1.00 76.38 283 GLY A O 1
ATOM 2326 N N . LYS A 1 284 ? 7.332 -7.143 -9.902 1.00 78.25 284 LYS A N 1
ATOM 2327 C CA . LYS A 1 284 ? 6.380 -6.821 -8.832 1.00 78.25 284 LYS A CA 1
ATOM 2328 C C . LYS A 1 284 ? 4.937 -6.648 -9.322 1.00 78.25 284 LYS A C 1
ATOM 2330 O O . LYS A 1 284 ? 4.033 -6.694 -8.495 1.00 78.25 284 LYS A O 1
ATOM 2335 N N . LEU A 1 285 ? 4.734 -6.403 -10.621 1.00 68.31 285 LEU A N 1
ATOM 2336 C CA . LEU A 1 285 ? 3.440 -6.041 -11.218 1.00 68.31 285 LEU A CA 1
ATOM 2337 C C . LEU A 1 285 ? 2.612 -7.242 -11.687 1.00 68.31 285 LEU A C 1
ATOM 2339 O O . LEU A 1 285 ? 1.431 -7.084 -11.973 1.00 68.31 285 LEU A O 1
ATOM 2343 N N . THR A 1 286 ? 3.191 -8.437 -11.746 1.00 58.44 286 THR A N 1
ATOM 2344 C CA . THR A 1 286 ? 2.429 -9.678 -11.918 1.00 58.44 286 THR A CA 1
ATOM 2345 C C . THR A 1 286 ? 1.572 -9.940 -10.692 1.00 58.44 286 THR A C 1
ATOM 2347 O O . THR A 1 286 ? 2.088 -10.037 -9.572 1.00 58.44 286 THR A O 1
ATOM 2350 N N . ILE A 1 287 ? 0.272 -10.105 -10.924 1.00 46.50 287 ILE A N 1
ATOM 2351 C CA . ILE A 1 287 ? -0.647 -10.695 -9.960 1.00 46.50 287 ILE A CA 1
ATOM 2352 C C . ILE A 1 287 ? -0.081 -12.083 -9.665 1.00 46.50 287 ILE A C 1
ATOM 2354 O O . ILE A 1 287 ? -0.033 -12.935 -10.548 1.00 46.50 287 ILE A O 1
ATOM 2358 N N . LYS A 1 288 ? 0.434 -12.292 -8.448 1.00 38.72 288 LYS A N 1
ATOM 2359 C CA . LYS A 1 288 ? 0.678 -13.654 -7.978 1.00 38.72 288 LYS A CA 1
ATOM 2360 C C . LYS A 1 288 ? -0.675 -14.344 -8.084 1.00 38.72 288 LYS A C 1
ATOM 2362 O O . LYS A 1 288 ? -1.594 -13.930 -7.377 1.00 38.72 288 LYS A O 1
ATOM 2367 N N . GLU A 1 289 ? -0.803 -15.358 -8.938 1.00 35.88 289 GLU A N 1
ATOM 2368 C CA . GLU A 1 289 ? -1.814 -16.375 -8.680 1.00 35.88 289 GLU A CA 1
ATOM 2369 C C . GLU A 1 289 ? -1.615 -16.763 -7.218 1.00 35.88 289 GLU A C 1
ATOM 2371 O O . GLU A 1 289 ? -0.501 -17.103 -6.793 1.00 35.88 289 GLU A O 1
ATOM 2376 N N . LEU A 1 290 ? -2.656 -16.551 -6.408 1.00 35.44 290 LEU A N 1
ATOM 2377 C CA . LEU A 1 290 ? -2.677 -17.097 -5.066 1.00 35.44 290 LEU A CA 1
ATOM 2378 C C . LEU A 1 290 ? -2.349 -18.570 -5.247 1.00 35.44 290 LEU A C 1
ATOM 2380 O O . LEU A 1 290 ? -3.066 -19.258 -5.969 1.00 35.44 290 LEU A O 1
ATOM 2384 N N . ALA A 1 291 ? -1.232 -19.014 -4.664 1.00 34.69 291 ALA A N 1
ATOM 2385 C CA . ALA A 1 291 ? -0.899 -20.426 -4.630 1.00 34.69 291 ALA A CA 1
ATOM 2386 C C . ALA A 1 291 ? -2.182 -21.168 -4.247 1.00 34.69 291 ALA A C 1
ATOM 2388 O O . ALA A 1 291 ? -2.762 -20.871 -3.194 1.00 34.69 291 ALA A O 1
ATOM 2389 N N . ALA A 1 292 ? -2.665 -22.028 -5.146 1.00 36.44 292 ALA A N 1
ATOM 2390 C CA . ALA A 1 292 ? -3.829 -22.851 -4.884 1.00 36.44 292 ALA A CA 1
ATOM 2391 C C . ALA A 1 292 ? -3.570 -23.551 -3.541 1.00 36.44 292 ALA A C 1
ATOM 2393 O O . ALA A 1 292 ? -2.558 -24.239 -3.413 1.00 36.44 292 ALA A O 1
ATOM 2394 N N . ASN A 1 293 ? -4.429 -23.271 -2.550 1.00 42.25 293 ASN A N 1
ATOM 2395 C CA . ASN A 1 293 ? -4.385 -23.680 -1.129 1.00 42.25 293 ASN A CA 1
ATOM 2396 C C . ASN A 1 293 ? -4.015 -22.629 -0.058 1.00 42.25 293 ASN A C 1
ATOM 2398 O O . ASN A 1 293 ? -3.784 -23.020 1.083 1.00 42.25 293 ASN A O 1
ATOM 2402 N N . LYS A 1 294 ? -4.020 -21.314 -0.325 1.00 51.84 294 LYS A N 1
ATOM 2403 C CA . LYS A 1 294 ? -3.910 -20.310 0.763 1.00 51.84 294 LYS A CA 1
ATOM 2404 C C . LYS A 1 294 ? -5.280 -19.878 1.292 1.00 51.84 294 LYS A C 1
ATOM 2406 O O . LYS A 1 294 ? -6.025 -19.181 0.606 1.00 51.84 294 LYS A O 1
ATOM 2411 N N . HIS A 1 295 ? -5.599 -20.267 2.525 1.00 60.00 295 HIS A N 1
ATOM 2412 C CA . HIS A 1 295 ? -6.880 -19.975 3.171 1.00 60.00 295 HIS A CA 1
ATOM 2413 C C . HIS A 1 295 ? -6.853 -18.579 3.821 1.00 60.00 295 HIS A C 1
ATOM 2415 O O . HIS A 1 295 ? -6.499 -18.426 4.991 1.00 60.00 295 HIS A O 1
ATOM 2421 N N . VAL A 1 296 ? -7.197 -17.540 3.053 1.00 66.75 296 VAL A N 1
ATOM 2422 C CA . VAL A 1 296 ? -7.355 -16.171 3.574 1.00 66.75 296 VAL A CA 1
ATOM 2423 C C . VAL A 1 296 ? -8.799 -15.963 4.025 1.00 66.75 296 VAL A C 1
ATOM 2425 O O . VAL A 1 296 ? -9.729 -16.123 3.238 1.00 66.75 296 VAL A O 1
ATOM 2428 N N . VAL A 1 297 ? -8.988 -15.578 5.284 1.00 76.94 297 VAL A N 1
ATOM 2429 C CA . VAL A 1 297 ? -10.302 -15.270 5.868 1.00 76.94 297 VAL A CA 1
ATOM 2430 C C . VAL A 1 297 ? -10.396 -13.807 6.259 1.00 76.94 297 VAL A C 1
ATOM 2432 O O . VAL A 1 297 ? -9.381 -13.141 6.476 1.00 76.94 297 VAL A O 1
ATOM 2435 N N . LEU A 1 298 ? -11.624 -13.305 6.369 1.00 81.19 298 LEU A N 1
ATOM 2436 C CA . LEU A 1 298 ? -11.860 -12.000 6.970 1.00 81.19 298 LEU A CA 1
ATOM 2437 C C . LEU A 1 298 ? -11.493 -12.049 8.456 1.00 81.19 298 LEU A C 1
ATOM 2439 O O . LEU A 1 298 ? -11.846 -12.979 9.180 1.00 81.19 298 LEU A O 1
ATOM 2443 N N . GLU A 1 299 ? -10.748 -11.044 8.895 1.00 85.12 299 GLU A N 1
ATOM 2444 C CA . GLU A 1 299 ? -10.374 -10.883 10.294 1.00 85.12 299 GLU A CA 1
ATOM 2445 C C . GLU A 1 299 ? -11.572 -10.385 11.114 1.00 85.12 299 GLU A C 1
ATOM 2447 O O . GLU A 1 299 ? -12.506 -9.767 10.589 1.00 85.12 299 GLU A O 1
ATOM 2452 N N . ASN A 1 300 ? -11.548 -10.627 12.426 1.00 88.19 300 ASN A N 1
ATOM 2453 C CA . ASN A 1 300 ? -12.543 -10.036 13.310 1.00 88.19 300 ASN A CA 1
ATOM 2454 C C . ASN A 1 300 ? -12.524 -8.502 13.162 1.00 88.19 300 ASN A C 1
ATOM 2456 O O . ASN A 1 300 ? -11.468 -7.881 13.034 1.00 88.19 300 ASN A O 1
ATOM 2460 N N . ASN A 1 301 ? -13.702 -7.885 13.179 1.00 90.69 301 ASN A N 1
ATOM 2461 C CA . ASN A 1 301 ? -13.904 -6.456 12.963 1.00 90.69 301 ASN A CA 1
ATOM 2462 C C . ASN A 1 301 ? -13.407 -5.934 11.594 1.00 90.69 301 ASN A C 1
ATOM 2464 O O . ASN A 1 301 ? -13.115 -4.742 11.449 1.00 90.69 301 ASN A O 1
ATOM 2468 N N . CYS A 1 302 ? -13.295 -6.807 10.582 1.00 88.44 302 CYS A N 1
ATOM 2469 C CA . CYS A 1 302 ? -12.715 -6.495 9.269 1.00 88.44 302 CYS A CA 1
ATOM 2470 C C . CYS A 1 302 ? -13.257 -5.208 8.636 1.00 88.44 302 CYS A C 1
ATOM 2472 O O . CYS A 1 302 ? -12.485 -4.421 8.094 1.00 88.44 302 CYS A O 1
ATOM 2474 N N . VAL A 1 303 ? -14.561 -4.944 8.732 1.00 89.31 303 VAL A N 1
ATOM 2475 C CA . VAL A 1 303 ? -15.151 -3.770 8.078 1.00 89.31 303 VAL A CA 1
ATOM 2476 C C . VAL A 1 303 ? -14.707 -2.464 8.723 1.00 89.31 303 VAL A C 1
ATOM 2478 O O . VAL A 1 303 ? -14.452 -1.489 8.022 1.00 89.31 303 VAL A O 1
ATOM 2481 N N . ALA A 1 304 ? -14.543 -2.432 10.047 1.00 91.88 304 ALA A N 1
ATOM 2482 C CA . ALA A 1 304 ? -14.001 -1.256 10.714 1.00 91.88 304 ALA A CA 1
ATOM 2483 C C . ALA A 1 304 ? -12.540 -1.003 10.302 1.00 91.88 304 ALA A C 1
ATOM 2485 O O . ALA A 1 304 ? -12.129 0.150 10.180 1.00 91.88 304 ALA A O 1
ATOM 2486 N N . PHE A 1 305 ? -11.762 -2.056 10.025 1.00 91.25 305 PHE A N 1
ATOM 2487 C CA . PHE A 1 305 ? -10.392 -1.931 9.511 1.00 91.25 305 PHE A CA 1
ATOM 2488 C C . PHE A 1 305 ? -10.308 -1.422 8.065 1.00 91.25 305 PHE A C 1
ATOM 2490 O O . PHE A 1 305 ? -9.257 -0.899 7.677 1.00 91.25 305 PHE A O 1
ATOM 2497 N N . MET A 1 306 ? -11.401 -1.470 7.293 1.00 89.19 306 MET A N 1
ATOM 2498 C CA . MET A 1 306 ? -11.456 -0.866 5.954 1.00 89.19 306 MET A CA 1
ATOM 2499 C C . MET A 1 306 ? -11.381 0.666 5.995 1.00 89.19 306 MET A C 1
ATOM 2501 O O . MET A 1 306 ? -11.109 1.286 4.965 1.00 89.19 306 MET A O 1
ATOM 2505 N N . PHE A 1 307 ? -11.594 1.293 7.157 1.00 91.81 307 PHE A N 1
ATOM 2506 C CA . PHE A 1 307 ? -11.619 2.746 7.305 1.00 91.81 307 PHE A CA 1
ATOM 2507 C C . PHE A 1 307 ? -10.506 3.253 8.234 1.00 91.81 307 PHE A C 1
ATOM 2509 O O . PHE A 1 307 ? -10.378 2.843 9.387 1.00 91.81 307 PHE A O 1
ATOM 2516 N N . ASP A 1 308 ? -9.727 4.218 7.747 1.00 86.06 308 ASP A N 1
ATOM 2517 C CA . ASP A 1 308 ? -8.711 4.919 8.540 1.00 86.06 308 ASP A CA 1
ATOM 2518 C C . ASP A 1 308 ? -9.359 5.989 9.425 1.00 86.06 308 ASP A C 1
ATOM 2520 O O . ASP A 1 308 ? -8.953 6.222 10.567 1.00 86.06 308 ASP A O 1
ATOM 2524 N N . LYS A 1 309 ? -10.416 6.625 8.909 1.00 91.94 309 LYS A N 1
ATOM 2525 C CA . LYS A 1 309 ? -11.181 7.641 9.627 1.00 91.94 309 LYS A CA 1
ATOM 2526 C C . LYS A 1 309 ? -12.658 7.572 9.265 1.00 91.94 309 LYS A C 1
ATOM 2528 O O . LYS A 1 309 ? -13.013 7.511 8.092 1.00 91.94 309 LYS A O 1
ATOM 2533 N N . ILE A 1 310 ? -13.500 7.690 10.281 1.00 94.50 310 ILE A N 1
ATOM 2534 C CA . ILE A 1 310 ? -14.934 7.943 10.164 1.00 94.50 310 ILE A CA 1
ATOM 2535 C C . ILE A 1 310 ? -15.246 9.263 10.864 1.00 94.50 310 ILE A C 1
ATOM 2537 O O . ILE A 1 310 ? -14.661 9.586 11.902 1.00 94.50 310 ILE A O 1
ATOM 2541 N N . ARG A 1 311 ? -16.116 10.068 10.268 1.00 94.50 311 ARG A N 1
ATOM 2542 C CA . ARG A 1 311 ? -16.565 11.342 10.828 1.00 94.50 311 ARG A CA 1
ATOM 2543 C C . ARG A 1 311 ? -18.038 11.528 10.531 1.00 94.50 311 ARG A C 1
ATOM 2545 O O . ARG A 1 311 ? -18.455 11.290 9.403 1.00 94.50 311 ARG A O 1
ATOM 2552 N N . TYR A 1 312 ? -18.782 11.990 11.518 1.00 93.50 312 TYR A N 1
ATOM 2553 C CA . TYR A 1 312 ? -20.177 12.346 11.370 1.00 93.50 312 TYR A CA 1
ATOM 2554 C C . TYR A 1 312 ? -20.372 13.837 11.650 1.00 93.50 312 TYR A C 1
ATOM 2556 O O . TYR A 1 312 ? -19.944 14.355 12.685 1.00 93.50 312 TYR A O 1
ATOM 2564 N N . GLU A 1 313 ? -20.998 14.526 10.700 1.00 93.62 313 GLU A N 1
ATOM 2565 C CA . GLU A 1 313 ? -21.275 15.957 10.756 1.00 93.62 313 GLU A CA 1
ATOM 2566 C C . GLU A 1 313 ? -22.786 16.208 10.686 1.00 93.62 313 GLU A C 1
ATOM 2568 O O . GLU A 1 313 ? -23.520 15.520 9.973 1.00 93.62 313 GLU A O 1
ATOM 2573 N N . LEU A 1 314 ? -23.243 17.208 11.438 1.00 91.38 314 LEU A N 1
ATOM 2574 C CA . LEU A 1 314 ? -24.619 17.691 11.440 1.00 91.38 314 LEU A CA 1
ATOM 2575 C C . LEU A 1 314 ? -24.600 19.170 11.053 1.00 91.38 314 LEU A C 1
ATOM 2577 O O . LEU A 1 314 ? -23.964 19.970 11.737 1.00 91.38 314 LEU A O 1
ATOM 2581 N N . ASN A 1 315 ? -25.246 19.534 9.944 1.00 90.88 315 ASN A N 1
ATOM 2582 C CA . ASN A 1 315 ? -25.198 20.890 9.372 1.00 90.88 315 ASN A CA 1
ATOM 2583 C C . ASN A 1 315 ? -23.758 21.427 9.206 1.00 90.88 315 ASN A C 1
ATOM 2585 O O . ASN A 1 315 ? -23.476 22.588 9.495 1.00 90.88 315 ASN A O 1
ATOM 2589 N N . GLY A 1 316 ? -22.828 20.563 8.783 1.00 88.00 316 GLY A N 1
ATOM 2590 C CA . GLY A 1 316 ? -21.405 20.893 8.627 1.00 88.00 316 GLY A CA 1
ATOM 2591 C C . GLY A 1 316 ? -20.609 20.985 9.938 1.00 88.00 316 GLY A C 1
ATOM 2592 O O . GLY A 1 316 ? -19.403 21.233 9.907 1.00 88.00 316 GLY A O 1
ATOM 2593 N N . VAL A 1 317 ? -21.241 20.766 11.096 1.00 89.44 317 VAL A N 1
ATOM 2594 C CA . VAL A 1 317 ? -20.567 20.727 12.399 1.00 89.44 317 VAL A CA 1
ATOM 2595 C C . VAL A 1 317 ? -20.197 19.293 12.752 1.00 89.44 317 VAL A C 1
ATOM 2597 O O . VAL A 1 317 ? -21.046 18.416 12.855 1.00 89.44 317 VAL A O 1
ATOM 2600 N N . ASP A 1 318 ? -18.909 19.065 12.990 1.00 89.00 318 ASP A N 1
ATOM 2601 C CA . ASP A 1 318 ? -18.357 17.773 13.399 1.00 89.00 318 ASP A CA 1
ATOM 2602 C C . ASP A 1 318 ? -18.848 17.337 14.785 1.00 89.00 318 ASP A C 1
ATOM 2604 O O . ASP A 1 318 ? -18.408 17.886 15.802 1.00 89.00 318 ASP A O 1
ATOM 2608 N N . ILE A 1 319 ? -19.741 16.351 14.815 1.00 89.38 319 ILE A N 1
ATOM 2609 C CA . ILE A 1 319 ? -20.352 15.810 16.033 1.00 89.38 319 ILE A CA 1
ATOM 2610 C C . ILE A 1 319 ? -19.448 14.757 16.659 1.00 89.38 319 ILE A C 1
ATOM 2612 O O . ILE A 1 319 ? -19.170 14.819 17.857 1.00 89.38 319 ILE A O 1
ATOM 2616 N N . ASP A 1 320 ? -18.953 13.827 15.845 1.00 89.81 320 ASP A N 1
ATOM 2617 C CA . ASP A 1 320 ? -18.114 12.726 16.297 1.00 89.81 320 ASP A CA 1
ATOM 2618 C C . ASP A 1 320 ? -17.145 12.286 15.196 1.00 89.81 320 ASP A C 1
ATOM 2620 O O . ASP A 1 320 ? -17.458 12.290 14.002 1.00 89.81 320 ASP A O 1
ATOM 2624 N N . ARG A 1 321 ? -15.948 11.879 15.610 1.00 89.88 321 ARG A N 1
ATOM 2625 C CA . ARG A 1 321 ? -14.903 11.375 14.729 1.00 89.88 321 ARG A CA 1
ATOM 2626 C C . ARG A 1 321 ? -14.114 10.272 15.407 1.00 89.88 321 ARG A C 1
ATOM 2628 O O . ARG A 1 321 ? -13.650 10.417 16.531 1.00 89.88 321 ARG A O 1
ATOM 2635 N N . SER A 1 322 ? -13.818 9.232 14.644 1.00 88.31 322 SER A N 1
ATOM 2636 C CA . SER A 1 322 ? -12.913 8.168 15.057 1.00 88.31 322 SER A CA 1
ATOM 2637 C C . SER A 1 322 ? -11.808 7.999 14.018 1.00 88.31 322 SER A C 1
ATOM 2639 O O . SER A 1 322 ? -12.052 8.006 12.809 1.00 88.31 322 SER A O 1
ATOM 2641 N N . ARG A 1 323 ? -10.562 7.918 14.493 1.00 86.56 323 ARG A N 1
ATOM 2642 C CA . ARG A 1 323 ? -9.371 7.580 13.697 1.00 86.56 323 ARG A CA 1
ATOM 2643 C C . ARG A 1 323 ? -8.902 6.182 14.087 1.00 86.56 323 ARG A C 1
ATOM 2645 O O . ARG A 1 323 ? -9.140 5.758 15.216 1.00 86.56 323 ARG A O 1
ATOM 2652 N N . ASN A 1 324 ? -8.202 5.500 13.180 1.00 87.62 324 ASN A N 1
ATOM 2653 C CA . ASN A 1 324 ? -7.843 4.086 13.321 1.00 87.62 324 ASN A CA 1
ATOM 2654 C C . ASN A 1 324 ? -9.081 3.250 13.684 1.00 87.62 324 ASN A C 1
ATOM 2656 O O . ASN A 1 324 ? -9.086 2.549 14.697 1.00 87.62 324 ASN A O 1
ATOM 2660 N N . VAL A 1 325 ? -10.143 3.388 12.881 1.00 91.44 325 VAL A N 1
ATOM 2661 C CA . VAL A 1 325 ? -11.507 2.943 13.214 1.00 91.44 325 VAL A CA 1
ATOM 2662 C C . VAL A 1 325 ? -11.532 1.488 13.675 1.00 91.44 325 VAL A C 1
ATOM 2664 O O . VAL A 1 325 ? -12.163 1.189 14.685 1.00 91.44 325 VAL A O 1
ATOM 2667 N N . GLY A 1 326 ? -10.772 0.609 13.017 1.00 91.81 326 GLY A N 1
ATOM 2668 C CA . GLY A 1 326 ? -10.622 -0.791 13.415 1.00 91.81 326 GLY A CA 1
ATOM 2669 C C . GLY A 1 326 ? -10.106 -0.995 14.845 1.00 91.81 326 GLY A C 1
ATOM 2670 O O . GLY A 1 326 ? -10.775 -1.653 15.635 1.00 91.81 326 GLY A O 1
ATOM 2671 N N . ILE A 1 327 ? -8.970 -0.403 15.239 1.00 90.56 327 ILE A N 1
ATOM 2672 C CA . ILE A 1 327 ? -8.440 -0.575 16.609 1.00 90.56 327 ILE A CA 1
ATOM 2673 C C . ILE A 1 327 ? -9.335 0.111 17.644 1.00 90.56 327 ILE A C 1
ATOM 2675 O O . ILE A 1 327 ? -9.637 -0.484 18.677 1.00 90.56 327 ILE A O 1
ATOM 2679 N N . THR A 1 328 ? -9.789 1.336 17.363 1.00 89.94 328 THR A N 1
ATOM 2680 C CA . THR A 1 328 ? -10.639 2.102 18.284 1.00 89.94 328 THR A CA 1
ATOM 2681 C C . THR A 1 328 ? -11.940 1.353 18.582 1.00 89.94 328 THR A C 1
ATOM 2683 O O . THR A 1 328 ? -12.277 1.155 19.747 1.00 89.94 328 THR A O 1
ATOM 2686 N N . SER A 1 329 ? -12.643 0.879 17.546 1.00 92.62 329 SER A N 1
ATOM 2687 C CA . SER A 1 329 ? -13.868 0.085 17.723 1.00 92.62 329 SER A CA 1
ATOM 2688 C C . SER A 1 329 ? -13.588 -1.275 18.358 1.00 92.62 329 SER A C 1
ATOM 2690 O O . SER A 1 329 ? -14.403 -1.738 19.140 1.00 92.62 329 SER A O 1
ATOM 2692 N N . THR A 1 330 ? -12.427 -1.891 18.111 1.00 92.94 330 THR A N 1
ATOM 2693 C CA . THR A 1 330 ? -12.048 -3.152 18.768 1.00 92.94 330 THR A CA 1
ATOM 2694 C C . THR A 1 330 ? -11.901 -2.982 20.279 1.00 92.94 330 THR A C 1
ATOM 2696 O O . THR A 1 330 ? -12.519 -3.728 21.034 1.00 92.94 330 THR A O 1
ATOM 2699 N N . LEU A 1 331 ? -11.124 -1.989 20.730 1.00 91.56 331 LEU A N 1
ATOM 2700 C CA . LEU A 1 331 ? -10.968 -1.689 22.160 1.00 91.56 331 LEU A CA 1
ATOM 2701 C C . LEU A 1 331 ? -12.307 -1.334 22.799 1.00 91.56 331 LEU A C 1
ATOM 2703 O O . LEU A 1 331 ? -12.650 -1.875 23.847 1.00 91.56 331 LEU A O 1
ATOM 2707 N N . LYS A 1 332 ? -13.080 -0.472 22.130 1.00 91.19 332 LYS A N 1
ATOM 2708 C CA . LYS A 1 332 ? -14.419 -0.081 22.568 1.00 91.19 332 LYS A CA 1
ATOM 2709 C C . LYS A 1 332 ? -15.325 -1.301 22.733 1.00 91.19 332 LYS A C 1
ATOM 2711 O O . LYS A 1 332 ? -15.895 -1.488 23.796 1.00 91.19 332 LYS A O 1
ATOM 2716 N N . ASN A 1 333 ? -15.412 -2.156 21.719 1.00 91.06 333 ASN A N 1
ATOM 2717 C CA . ASN A 1 333 ? -16.280 -3.328 21.724 1.00 91.06 333 ASN A CA 1
ATOM 2718 C C . ASN A 1 333 ? -15.899 -4.341 22.806 1.00 91.06 333 ASN A C 1
ATOM 2720 O O . ASN A 1 333 ? -16.784 -4.946 23.405 1.00 91.06 333 ASN A O 1
ATOM 2724 N N . TYR A 1 334 ? -14.606 -4.516 23.099 1.00 90.62 334 TYR A N 1
ATOM 2725 C CA . TYR A 1 334 ? -14.202 -5.380 24.207 1.00 90.62 334 TYR A CA 1
ATOM 2726 C C . TYR A 1 334 ? -14.747 -4.903 25.551 1.00 90.62 334 TYR A C 1
ATOM 2728 O O . TYR A 1 334 ? -15.186 -5.736 26.346 1.00 90.62 334 TYR A O 1
ATOM 2736 N N . VAL A 1 335 ? -14.743 -3.587 25.787 1.00 88.88 335 VAL A N 1
ATOM 2737 C CA . VAL A 1 335 ? -15.211 -2.992 27.046 1.00 88.88 335 VAL A CA 1
ATOM 2738 C C . VAL A 1 335 ? -16.724 -2.764 27.101 1.00 88.88 335 VAL A C 1
ATOM 2740 O O . VAL A 1 335 ? -17.289 -2.746 28.190 1.00 88.88 335 VAL A O 1
ATOM 2743 N N . SER A 1 336 ? -17.390 -2.589 25.955 1.00 87.75 336 SER A N 1
ATOM 2744 C CA . SER A 1 336 ? -18.792 -2.152 25.886 1.00 87.75 336 SER A CA 1
ATOM 2745 C C . SER A 1 336 ? -19.799 -3.234 25.513 1.00 87.75 336 SER A C 1
ATOM 2747 O O . SER A 1 336 ? -21.004 -3.032 25.685 1.00 87.75 336 SER A O 1
ATOM 2749 N N . LEU A 1 337 ? -19.363 -4.363 24.956 1.00 87.81 337 LEU A N 1
ATOM 2750 C CA . LEU A 1 337 ? -20.293 -5.405 24.542 1.00 87.81 337 LEU A CA 1
ATOM 2751 C C . LEU A 1 337 ? -20.603 -6.366 25.681 1.00 87.81 337 LEU A C 1
ATOM 2753 O O . LEU A 1 337 ? -19.754 -6.713 26.499 1.00 87.81 337 LEU A O 1
ATOM 2757 N N . THR A 1 338 ? -21.835 -6.855 25.657 1.00 85.94 338 THR A N 1
ATOM 2758 C CA . THR A 1 338 ? -22.247 -8.027 26.417 1.00 85.94 338 THR A CA 1
ATOM 2759 C C . THR A 1 338 ? -22.183 -9.269 25.552 1.00 85.94 338 THR A C 1
ATOM 2761 O O . THR A 1 338 ? -22.184 -9.196 24.317 1.00 85.94 338 THR A O 1
ATOM 2764 N N . THR A 1 339 ? -22.243 -10.437 26.186 1.00 80.88 339 THR A N 1
ATOM 2765 C CA . THR A 1 339 ? -22.374 -11.710 25.465 1.00 80.88 339 THR A CA 1
ATOM 2766 C C . THR A 1 339 ? -23.602 -11.736 24.534 1.00 80.88 339 THR A C 1
ATOM 2768 O O . THR A 1 339 ? -23.538 -12.318 23.448 1.00 80.88 339 THR A O 1
ATOM 2771 N N . SER A 1 340 ? -24.711 -11.081 24.902 1.00 77.75 340 SER A N 1
ATOM 2772 C CA . SER A 1 340 ? -25.913 -10.990 24.058 1.00 77.75 340 SER A CA 1
ATOM 2773 C C . SER A 1 340 ? -25.716 -10.060 22.856 1.00 77.75 340 SER A C 1
ATOM 2775 O O . SER A 1 340 ? -25.967 -10.477 21.724 1.00 77.75 340 SER A O 1
ATOM 2777 N N . ARG A 1 341 ? -25.187 -8.843 23.063 1.00 80.31 341 ARG A N 1
ATOM 2778 C CA . ARG A 1 341 ? -24.889 -7.895 21.970 1.00 80.31 341 ARG A CA 1
ATOM 2779 C C . ARG A 1 341 ? -23.832 -8.431 21.006 1.00 80.31 341 ARG A C 1
ATOM 2781 O O . ARG A 1 341 ? -23.946 -8.217 19.804 1.00 80.31 341 ARG A O 1
ATOM 2788 N N . ASN A 1 342 ? -22.858 -9.189 21.503 1.00 82.12 342 ASN A N 1
ATOM 2789 C CA . ASN A 1 342 ? -21.853 -9.862 20.681 1.00 82.12 342 ASN A CA 1
ATOM 2790 C C . ASN A 1 342 ? -22.478 -10.743 19.590 1.00 82.12 342 ASN A C 1
ATOM 2792 O O . ASN A 1 342 ? -22.052 -10.705 18.441 1.00 82.12 342 ASN A O 1
ATOM 2796 N N . ARG A 1 343 ? -23.538 -11.498 19.922 1.00 78.56 343 ARG A N 1
ATOM 2797 C CA . ARG A 1 343 ? -24.238 -12.354 18.946 1.00 78.56 343 ARG A CA 1
ATOM 2798 C C . ARG A 1 343 ? -24.909 -11.541 17.839 1.00 78.56 343 ARG A C 1
ATOM 2800 O O . ARG A 1 343 ? -24.985 -12.017 16.713 1.00 78.56 343 ARG A O 1
ATOM 2807 N N . MET A 1 344 ? -25.358 -10.324 18.147 1.00 80.44 344 MET A N 1
ATOM 2808 C CA . MET A 1 344 ? -26.001 -9.427 17.181 1.00 80.44 344 MET A CA 1
ATOM 2809 C C . MET A 1 344 ? -24.999 -8.781 16.213 1.00 80.44 344 MET A C 1
ATOM 2811 O O . MET A 1 344 ? -25.382 -8.394 15.113 1.00 80.44 344 MET A O 1
ATOM 2815 N N . LEU A 1 345 ? -23.722 -8.677 16.597 1.00 84.56 345 LEU A N 1
ATOM 2816 C CA . LEU A 1 345 ? -22.685 -8.007 15.806 1.00 84.56 345 LEU A CA 1
ATOM 2817 C C . LEU A 1 345 ? -21.916 -8.931 14.854 1.00 84.56 345 LEU A C 1
ATOM 2819 O O . LEU A 1 345 ? -21.042 -8.459 14.127 1.00 84.56 345 LEU A O 1
ATOM 2823 N N . LYS A 1 346 ? -22.284 -10.213 14.759 1.00 81.06 346 LYS A N 1
ATOM 2824 C CA . LYS A 1 346 ? -21.691 -11.137 13.777 1.00 81.06 346 LYS A CA 1
ATOM 2825 C C . LYS A 1 346 ? -21.816 -10.610 12.343 1.00 81.06 346 LYS A C 1
ATOM 2827 O O . LYS A 1 346 ? -20.828 -10.554 11.616 1.00 81.06 346 LYS A O 1
ATOM 2832 N N . ASN A 1 347 ? -22.993 -10.090 11.982 1.00 80.06 347 ASN A N 1
ATOM 2833 C CA . ASN A 1 347 ? -23.249 -9.460 10.678 1.00 80.06 347 ASN A CA 1
ATOM 2834 C C . ASN A 1 347 ? -22.576 -8.087 10.507 1.00 80.06 347 ASN A C 1
ATOM 2836 O O . ASN A 1 347 ? -22.605 -7.534 9.412 1.00 80.06 347 ASN A O 1
ATOM 2840 N N . ALA A 1 348 ? -21.976 -7.526 11.559 1.00 84.19 348 ALA A N 1
ATOM 2841 C CA . ALA A 1 348 ? -21.117 -6.344 11.481 1.00 84.19 348 ALA A CA 1
ATOM 2842 C C . ALA A 1 348 ? -19.632 -6.721 11.286 1.00 84.19 348 ALA A C 1
ATOM 2844 O O . ALA A 1 348 ? -18.767 -5.847 11.278 1.00 84.19 348 ALA A O 1
ATOM 2845 N N . GLY A 1 349 ? -19.332 -8.018 11.145 1.00 81.75 349 GLY A N 1
ATOM 2846 C CA . GLY A 1 349 ? -17.975 -8.549 11.056 1.00 81.75 349 GLY A CA 1
ATOM 2847 C C . GLY A 1 349 ? -17.315 -8.780 12.416 1.00 81.75 349 GLY A C 1
ATOM 2848 O O . GLY A 1 349 ? -16.108 -8.993 12.457 1.00 81.75 349 GLY A O 1
ATOM 2849 N N . TRP A 1 350 ? -18.064 -8.725 13.524 1.00 86.44 350 TRP A N 1
ATOM 2850 C CA . TRP A 1 350 ? -17.550 -8.986 14.871 1.00 86.44 350 TRP A CA 1
ATOM 2851 C C . TRP A 1 350 ? -17.823 -10.442 15.284 1.00 86.44 350 TRP A C 1
ATOM 2853 O O . TRP A 1 350 ? -18.897 -10.766 15.794 1.00 86.44 350 TRP A O 1
ATOM 2863 N N . ASP A 1 351 ? -16.853 -11.330 15.050 1.00 78.25 351 ASP A N 1
ATOM 2864 C CA . ASP A 1 351 ? -16.877 -12.724 15.504 1.00 78.25 351 ASP A CA 1
ATOM 2865 C C . ASP A 1 351 ? -15.496 -13.147 16.033 1.00 78.25 351 ASP A C 1
ATOM 2867 O O . ASP A 1 351 ? -14.505 -13.209 15.309 1.00 78.25 351 ASP A O 1
ATOM 2871 N N . ILE A 1 352 ? -15.439 -13.446 17.331 1.00 62.50 352 ILE A N 1
ATOM 2872 C CA . ILE A 1 352 ? -14.207 -13.792 18.056 1.00 62.50 352 ILE A CA 1
ATOM 2873 C C . ILE A 1 352 ? -13.773 -15.245 17.786 1.00 62.50 352 ILE A C 1
ATOM 2875 O O . ILE A 1 352 ? -12.621 -15.602 18.048 1.00 62.50 352 ILE A O 1
ATOM 2879 N N . VAL A 1 353 ? -14.679 -16.101 17.298 1.00 54.72 353 VAL A N 1
ATOM 2880 C CA . VAL A 1 353 ? -14.495 -17.559 17.305 1.00 54.72 353 VAL A CA 1
ATOM 2881 C C . VAL A 1 353 ? -14.494 -18.143 15.894 1.00 54.72 353 VAL A C 1
ATOM 2883 O O . VAL A 1 353 ? -13.594 -18.917 15.579 1.00 54.72 353 VAL A O 1
ATOM 2886 N N . HIS A 1 354 ? -15.446 -17.768 15.033 1.00 52.84 354 HIS A N 1
ATOM 2887 C CA . HIS A 1 354 ? -15.632 -18.419 13.732 1.00 52.84 354 HIS A CA 1
ATOM 2888 C C . HIS A 1 354 ? -16.240 -17.479 12.686 1.00 52.84 354 HIS A C 1
ATOM 2890 O O . HIS A 1 354 ? -17.452 -17.476 12.485 1.00 52.84 354 HIS A O 1
ATOM 2896 N N . PHE A 1 355 ? -15.407 -16.751 11.942 1.00 51.78 355 PHE A N 1
ATOM 2897 C CA . PHE A 1 355 ? -15.844 -16.284 10.628 1.00 51.78 355 PHE A CA 1
ATOM 2898 C C . PHE A 1 355 ? -15.611 -17.421 9.628 1.00 51.78 355 PHE A C 1
ATOM 2900 O O . PHE A 1 355 ? -14.476 -17.702 9.247 1.00 51.78 355 PHE A O 1
ATOM 2907 N N . SER A 1 356 ? -16.677 -18.138 9.275 1.00 48.75 356 SER A N 1
ATOM 2908 C CA . SER A 1 356 ? -16.675 -19.047 8.128 1.00 48.75 356 SER A CA 1
ATOM 2909 C C . SER A 1 356 ? -17.177 -18.247 6.936 1.00 48.75 356 SER A C 1
ATOM 2911 O O . SER A 1 356 ? -18.270 -17.684 6.978 1.00 48.75 356 SER A O 1
ATOM 2913 N N . ASN A 1 357 ? -16.355 -18.140 5.893 1.00 51.69 357 ASN A N 1
ATOM 2914 C CA . ASN A 1 357 ? -16.849 -17.644 4.619 1.00 51.69 357 ASN A CA 1
ATOM 2915 C C . ASN A 1 357 ? -17.947 -18.617 4.163 1.00 51.69 357 ASN A C 1
ATOM 2917 O O . ASN A 1 357 ? -17.722 -19.827 4.150 1.00 51.69 357 ASN A O 1
ATOM 2921 N N . GLY A 1 358 ? -19.120 -18.096 3.794 1.00 46.28 358 GLY A N 1
ATOM 2922 C CA . GLY A 1 358 ? -19.984 -18.835 2.876 1.00 46.28 358 GLY A CA 1
ATOM 2923 C C . GLY A 1 358 ? -19.181 -19.154 1.612 1.00 46.28 358 GLY A C 1
ATOM 2924 O O . GLY A 1 358 ? -18.268 -18.406 1.264 1.00 46.28 358 GLY A O 1
ATOM 2925 N N . GLU A 1 359 ? -19.477 -20.272 0.957 1.00 46.03 359 GLU A N 1
ATOM 2926 C CA . GLU A 1 359 ? -18.674 -20.849 -0.136 1.00 46.03 359 GLU A CA 1
ATOM 2927 C C . GLU A 1 359 ? -18.569 -19.996 -1.424 1.00 46.03 359 GLU A C 1
ATOM 2929 O O . GLU A 1 359 ? -18.078 -20.475 -2.439 1.00 46.03 359 GLU A O 1
ATOM 2934 N N . GLU A 1 360 ? -18.934 -18.714 -1.415 1.00 50.41 360 GLU A N 1
ATOM 2935 C CA . GLU A 1 360 ? -18.840 -17.833 -2.581 1.00 50.41 360 GLU A CA 1
ATOM 2936 C C . GLU A 1 360 ? -18.288 -16.458 -2.189 1.00 50.41 360 GLU A C 1
ATOM 2938 O O . GLU A 1 360 ? -18.635 -15.907 -1.147 1.00 50.41 360 GLU A O 1
ATOM 2943 N N . GLY A 1 361 ? -17.405 -15.897 -3.025 1.00 56.53 361 GLY A N 1
ATOM 2944 C CA . GLY A 1 361 ? -16.590 -14.691 -2.787 1.00 56.53 361 GLY A CA 1
ATOM 2945 C C . GLY A 1 361 ? -17.340 -13.354 -2.653 1.00 56.53 361 GLY A C 1
ATOM 2946 O O . GLY A 1 361 ? -16.831 -12.311 -3.071 1.00 56.53 361 GLY A O 1
ATOM 2947 N N . HIS A 1 362 ? -18.538 -13.356 -2.073 1.00 58.31 362 HIS A N 1
ATOM 2948 C CA . HIS A 1 362 ? -19.363 -12.192 -1.788 1.00 58.31 362 HIS A CA 1
ATOM 2949 C C . HIS A 1 362 ? -19.788 -12.174 -0.317 1.00 58.31 362 HIS A C 1
ATOM 2951 O O . HIS A 1 362 ? -20.269 -13.162 0.225 1.00 58.31 362 HIS A O 1
ATOM 2957 N N . PHE A 1 363 ? -19.662 -11.011 0.322 1.00 68.19 363 PHE A N 1
ATOM 2958 C CA . PHE A 1 363 ? -20.123 -10.779 1.689 1.00 68.19 363 PHE A CA 1
ATOM 2959 C C . PHE A 1 363 ? -20.907 -9.465 1.770 1.00 68.19 363 PHE A C 1
ATOM 2961 O O . PHE A 1 363 ? -20.659 -8.518 1.018 1.00 68.19 363 PHE A O 1
ATOM 2968 N N . ASN A 1 364 ? -21.860 -9.392 2.695 1.00 75.62 364 ASN A N 1
ATOM 2969 C CA . ASN A 1 364 ? -22.561 -8.171 3.071 1.00 75.62 364 ASN A CA 1
ATOM 2970 C C . ASN A 1 364 ? -22.434 -7.958 4.584 1.00 75.62 364 ASN A C 1
ATOM 2972 O O . ASN A 1 364 ? -22.352 -8.908 5.355 1.00 75.62 364 ASN A O 1
ATOM 2976 N N . PHE A 1 365 ? -22.404 -6.696 5.005 1.00 79.81 365 PHE A N 1
ATOM 2977 C CA . PHE A 1 365 ? -22.317 -6.347 6.416 1.00 79.81 365 PHE A CA 1
ATOM 2978 C C . PHE A 1 365 ? -23.356 -5.290 6.767 1.00 79.81 365 PHE A C 1
ATOM 2980 O O . PHE A 1 365 ? -23.627 -4.383 5.981 1.00 79.81 365 PHE A O 1
ATOM 2987 N N . CYS A 1 366 ? -23.913 -5.402 7.968 1.00 83.50 366 CYS A N 1
ATOM 2988 C CA . CYS A 1 366 ? -24.790 -4.410 8.570 1.00 83.50 366 CYS A CA 1
ATOM 2989 C C . CYS A 1 366 ? -24.150 -3.957 9.880 1.00 83.50 366 CYS A C 1
ATOM 2991 O O . CYS A 1 366 ? -24.024 -4.747 10.814 1.00 83.50 366 CYS A O 1
ATOM 2993 N N . ILE A 1 367 ? -23.703 -2.701 9.926 1.00 87.88 367 ILE A N 1
ATOM 2994 C CA . ILE A 1 367 ? -22.899 -2.182 11.035 1.00 87.88 367 ILE A CA 1
ATOM 2995 C C . ILE A 1 367 ? -23.704 -1.128 11.782 1.00 87.88 367 ILE A C 1
ATOM 2997 O O . ILE A 1 367 ? -23.977 -0.062 11.223 1.00 87.88 367 ILE A O 1
ATOM 3001 N N . PRO A 1 368 ? -24.052 -1.376 13.053 1.00 89.69 368 PRO A N 1
ATOM 3002 C CA . PRO A 1 368 ? -24.602 -0.337 13.906 1.00 89.69 368 PRO A CA 1
ATOM 3003 C C . PRO A 1 368 ? -23.586 0.795 14.061 1.00 89.69 368 PRO A C 1
ATOM 3005 O O . PRO A 1 368 ? -22.456 0.559 14.483 1.00 89.69 368 PRO A O 1
ATOM 3008 N N . LEU A 1 369 ? -23.970 2.038 13.762 1.00 90.12 369 LEU A N 1
ATOM 3009 C CA . LEU A 1 369 ? -23.050 3.177 13.889 1.00 90.12 369 LEU A CA 1
ATOM 3010 C C . LEU A 1 369 ? -22.559 3.384 15.329 1.00 90.12 369 LEU A C 1
ATOM 3012 O O . LEU A 1 369 ? -21.444 3.861 15.515 1.00 90.12 369 LEU A O 1
ATOM 3016 N N . SER A 1 370 ? -23.322 2.941 16.334 1.00 89.31 370 SER A N 1
ATOM 3017 C CA . SER A 1 370 ? -22.904 2.896 17.744 1.00 89.31 370 SER A CA 1
ATOM 3018 C C . SER A 1 370 ? -21.661 2.038 17.986 1.00 89.31 370 SER A C 1
ATOM 3020 O O . SER A 1 370 ? -20.906 2.301 18.918 1.00 89.31 370 SER A O 1
ATOM 3022 N N . MET A 1 371 ? -21.372 1.070 17.116 1.00 89.19 371 MET A N 1
ATOM 3023 C CA . MET A 1 371 ? -20.128 0.296 17.153 1.00 89.19 371 MET A CA 1
ATOM 3024 C C . MET A 1 371 ? -18.901 1.151 16.789 1.00 89.19 371 MET A C 1
ATOM 3026 O O . MET A 1 371 ? -17.803 0.907 17.285 1.00 89.19 371 MET A O 1
ATOM 3030 N N . LEU A 1 372 ? -19.069 2.164 15.931 1.00 91.62 372 LEU A N 1
ATOM 3031 C CA . LEU A 1 372 ? -17.967 2.956 15.366 1.00 91.62 372 LEU A CA 1
ATOM 3032 C C . LEU A 1 372 ? -17.860 4.369 15.952 1.00 91.62 372 LEU A C 1
ATOM 3034 O O . LEU A 1 372 ? -16.766 4.933 15.994 1.00 91.62 372 LEU A O 1
ATOM 3038 N N . LEU A 1 373 ? -18.987 4.939 16.378 1.00 90.56 373 LEU A N 1
ATOM 3039 C CA . LEU A 1 373 ? -19.140 6.320 16.825 1.00 90.56 373 LEU A CA 1
ATOM 3040 C C . LEU A 1 373 ? -19.857 6.337 18.179 1.00 90.56 373 LEU A C 1
ATOM 3042 O O . LEU A 1 373 ? -20.871 5.666 18.367 1.00 90.56 373 LEU A O 1
ATOM 3046 N N . GLY A 1 374 ? -19.301 7.070 19.142 1.00 87.44 374 GLY A N 1
ATOM 3047 C CA . GLY A 1 374 ? -19.834 7.180 20.499 1.00 87.44 374 GLY A CA 1
ATOM 3048 C C . GLY A 1 374 ? -21.183 7.889 20.539 1.00 87.44 374 GLY A C 1
ATOM 3049 O O . GLY A 1 374 ? -22.089 7.414 21.213 1.00 87.44 374 GLY A O 1
ATOM 3050 N N . PHE A 1 375 ? -21.372 8.953 19.746 1.00 86.94 375 PHE A N 1
ATOM 3051 C CA . PHE A 1 375 ? -22.622 9.733 19.786 1.00 86.94 375 PHE A CA 1
ATOM 3052 C C . PHE A 1 375 ? -23.869 8.897 19.441 1.00 86.94 375 PHE A C 1
ATOM 3054 O O . PHE A 1 375 ? -24.974 9.210 19.882 1.00 86.94 375 PHE A O 1
ATOM 3061 N N . CYS A 1 376 ? -23.704 7.832 18.650 1.00 89.00 376 CYS A N 1
ATOM 3062 C CA . CYS A 1 376 ? -24.790 6.934 18.270 1.00 89.00 376 CYS A CA 1
ATOM 3063 C C . CYS A 1 376 ? -25.279 6.043 19.421 1.00 89.00 376 CYS A C 1
ATOM 3065 O O . CYS A 1 376 ? -26.314 5.402 19.266 1.00 89.00 376 CYS A O 1
ATOM 3067 N N . GLU A 1 377 ? -24.568 5.969 20.550 1.00 85.38 377 GLU A N 1
ATOM 3068 C CA . GLU A 1 377 ? -25.043 5.251 21.743 1.00 85.38 377 GLU A CA 1
ATOM 3069 C C . GLU A 1 377 ? -26.141 6.023 22.482 1.00 85.38 377 GLU A C 1
ATOM 3071 O O . GLU A 1 377 ? -27.078 5.416 23.001 1.00 85.38 377 GLU A O 1
ATOM 3076 N N . ASP A 1 378 ? -26.073 7.355 22.442 1.00 81.38 378 ASP A N 1
ATOM 3077 C CA . ASP A 1 378 ? -26.998 8.258 23.136 1.00 81.38 378 ASP A CA 1
ATOM 3078 C C . ASP A 1 378 ? -27.975 8.972 22.193 1.00 81.38 378 ASP A C 1
ATOM 3080 O O . ASP A 1 378 ? -28.791 9.800 22.613 1.00 81.38 378 ASP A O 1
ATOM 3084 N N . TYR A 1 379 ? -27.949 8.629 20.905 1.00 81.19 379 TYR A N 1
ATOM 3085 C CA . TYR A 1 379 ? -28.859 9.181 19.910 1.00 81.19 379 TYR A CA 1
ATOM 3086 C C . TYR A 1 379 ? -30.278 8.611 20.086 1.00 81.19 379 TYR A C 1
ATOM 3088 O O . TYR A 1 379 ? -30.643 7.591 19.506 1.00 81.19 379 TYR A O 1
ATOM 3096 N N . ARG A 1 380 ? -31.090 9.272 20.921 1.00 79.81 380 ARG A N 1
ATOM 3097 C CA . ARG A 1 380 ? -32.446 8.814 21.298 1.00 79.81 380 ARG A CA 1
ATOM 3098 C C . ARG A 1 380 ? -33.592 9.583 20.644 1.00 79.81 380 ARG A C 1
ATOM 3100 O O . ARG A 1 380 ? -34.752 9.264 20.890 1.00 79.81 380 ARG A O 1
ATOM 3107 N N . ARG A 1 381 ? -33.302 10.633 19.874 1.00 80.94 381 ARG A N 1
ATOM 3108 C CA . ARG A 1 381 ? -34.318 11.528 19.302 1.00 80.94 381 ARG A CA 1
ATOM 3109 C C . ARG A 1 381 ? -34.081 11.734 17.817 1.00 80.94 381 ARG A C 1
ATOM 3111 O O . ARG A 1 381 ? -32.943 11.893 17.392 1.00 80.94 381 ARG A O 1
ATOM 3118 N N . VAL A 1 382 ? -35.171 11.781 17.056 1.00 80.75 382 VAL A N 1
ATOM 3119 C CA . VAL A 1 382 ? -35.130 12.141 15.637 1.00 80.75 382 VAL A CA 1
ATOM 3120 C C . VAL A 1 382 ? -34.777 13.619 15.521 1.00 80.75 382 VAL A C 1
ATOM 3122 O O . VAL A 1 382 ? -35.444 14.475 16.103 1.00 80.75 382 VAL A O 1
ATOM 3125 N N . VAL A 1 383 ? -33.723 13.911 14.768 1.00 84.25 383 VAL A N 1
ATOM 3126 C CA . VAL A 1 383 ? -33.353 15.277 14.404 1.00 84.25 383 VAL A CA 1
ATOM 3127 C C . VAL A 1 383 ? -34.031 15.600 13.076 1.00 84.25 383 VAL A C 1
ATOM 3129 O O . VAL A 1 383 ? -33.752 14.969 12.062 1.00 84.25 383 VAL A O 1
ATOM 3132 N N . ILE A 1 384 ? -34.957 16.554 13.096 1.00 82.94 384 ILE A N 1
ATOM 3133 C CA . ILE A 1 384 ? -35.644 17.057 11.900 1.00 82.94 384 ILE A CA 1
ATOM 3134 C C . ILE A 1 384 ? -34.950 18.322 11.402 1.00 82.94 384 ILE A C 1
ATOM 3136 O O . ILE A 1 384 ? -34.337 19.017 12.201 1.00 82.94 384 ILE A O 1
ATOM 3140 N N . ASN A 1 385 ? -35.086 18.643 10.112 1.00 85.12 385 ASN A N 1
ATOM 3141 C CA . ASN A 1 385 ? -34.544 19.869 9.506 1.00 85.12 385 ASN A CA 1
ATOM 3142 C C . ASN A 1 385 ? -33.004 20.002 9.562 1.00 85.12 385 ASN A C 1
ATOM 3144 O O . ASN A 1 385 ? -32.462 21.104 9.519 1.00 85.12 385 ASN A O 1
ATOM 3148 N N . ALA A 1 386 ? -32.273 18.888 9.630 1.00 86.69 386 ALA A N 1
ATOM 3149 C CA . ALA A 1 386 ? -30.813 18.894 9.620 1.00 86.69 386 ALA A CA 1
ATOM 3150 C C . ALA A 1 386 ? -30.244 18.056 8.470 1.00 86.69 386 ALA A C 1
ATOM 3152 O O . ALA A 1 386 ? -30.810 17.043 8.063 1.00 86.69 386 ALA A O 1
ATOM 3153 N N . ARG A 1 387 ? -29.086 18.474 7.959 1.00 90.06 387 ARG A N 1
ATOM 3154 C CA . ARG A 1 387 ? -28.266 17.715 7.019 1.00 90.06 387 ARG A CA 1
ATOM 3155 C C . ARG A 1 387 ? -27.324 16.811 7.806 1.00 90.06 387 ARG A C 1
ATOM 3157 O O . ARG A 1 387 ? -26.487 17.296 8.566 1.00 90.06 387 ARG A O 1
ATOM 3164 N N . HIS A 1 388 ? -27.460 15.510 7.584 1.00 90.75 388 HIS A N 1
ATOM 3165 C CA . HIS A 1 388 ? -26.626 14.469 8.173 1.00 90.75 388 HIS A CA 1
ATOM 3166 C C . HIS A 1 388 ? -25.551 14.053 7.169 1.00 90.75 388 HIS A C 1
ATOM 3168 O O . HIS A 1 388 ? -25.880 13.660 6.050 1.00 90.75 388 HIS A O 1
ATOM 3174 N N . GLU A 1 389 ? -24.277 14.111 7.550 1.00 94.19 389 GLU A N 1
ATOM 3175 C CA . GLU A 1 389 ? -23.170 13.711 6.678 1.00 94.19 389 GLU A CA 1
ATOM 3176 C C . GLU A 1 389 ? -22.282 12.692 7.379 1.00 94.19 389 GLU A C 1
ATOM 3178 O O . GLU A 1 389 ? -21.661 12.978 8.402 1.00 94.19 389 GLU A O 1
ATOM 3183 N N . LEU A 1 390 ? -22.200 11.491 6.806 1.00 93.62 390 LEU A N 1
ATOM 3184 C CA . LEU A 1 390 ? -21.267 10.459 7.236 1.00 93.62 390 LEU A CA 1
ATOM 3185 C C . LEU A 1 390 ? -20.109 10.383 6.244 1.00 93.62 390 LEU A C 1
ATOM 3187 O O . LEU A 1 390 ? -20.292 10.088 5.067 1.00 93.62 390 LEU A O 1
ATOM 3191 N N . ILE A 1 391 ? -18.904 10.643 6.733 1.00 93.56 391 ILE A N 1
ATOM 3192 C CA . ILE A 1 391 ? -17.694 10.737 5.925 1.00 93.56 391 ILE A CA 1
ATOM 3193 C C . ILE A 1 391 ? -16.781 9.577 6.298 1.00 93.56 391 ILE A C 1
ATOM 3195 O O . ILE A 1 391 ? -16.292 9.485 7.427 1.00 93.56 391 ILE A O 1
ATOM 3199 N N . LEU A 1 392 ? -16.537 8.707 5.321 1.00 92.62 392 LEU A N 1
ATOM 3200 C CA . LEU A 1 392 ? -15.714 7.511 5.446 1.00 92.62 392 LEU A CA 1
ATOM 3201 C C . LEU A 1 392 ? -14.435 7.687 4.627 1.00 92.62 392 LEU A C 1
ATOM 3203 O O . LEU A 1 392 ? -14.485 7.888 3.416 1.00 92.62 392 LEU A O 1
ATOM 3207 N N . ILE A 1 393 ? -13.280 7.601 5.283 1.00 89.38 393 ILE A N 1
ATOM 3208 C CA . ILE A 1 393 ? -11.973 7.621 4.625 1.00 89.38 393 ILE A CA 1
ATOM 3209 C C . ILE A 1 393 ? -11.407 6.207 4.663 1.00 89.38 393 ILE A C 1
ATOM 3211 O O . ILE A 1 393 ? -11.126 5.677 5.740 1.00 89.38 393 ILE A O 1
ATOM 3215 N N . ARG A 1 394 ? -11.235 5.604 3.483 1.00 86.69 394 ARG A N 1
ATOM 3216 C CA . ARG A 1 394 ? -10.724 4.238 3.341 1.00 86.69 394 ARG A CA 1
ATOM 3217 C C . ARG A 1 394 ? -9.267 4.133 3.800 1.00 86.69 394 ARG A C 1
ATOM 3219 O O . ARG A 1 394 ? -8.450 5.017 3.536 1.00 86.69 394 ARG A O 1
ATOM 3226 N N . SER A 1 395 ? -8.948 3.021 4.451 1.00 77.69 395 SER A N 1
ATOM 3227 C CA . SER A 1 395 ? -7.584 2.580 4.727 1.00 77.69 395 SER A CA 1
ATOM 3228 C C . SER A 1 395 ? -6.783 2.427 3.431 1.00 77.69 395 SER A C 1
ATOM 3230 O O . SER A 1 395 ? -7.317 2.111 2.370 1.00 77.69 395 SER A O 1
ATOM 3232 N N . ARG A 1 396 ? -5.464 2.644 3.503 1.00 75.00 396 ARG A N 1
ATOM 3233 C CA . ARG A 1 396 ? -4.570 2.564 2.328 1.00 75.00 396 ARG A CA 1
ATOM 3234 C C . ARG A 1 396 ? -4.386 1.143 1.786 1.00 75.00 396 ARG A C 1
ATOM 3236 O O . ARG A 1 396 ? -3.876 0.982 0.684 1.00 75.00 396 ARG A O 1
ATOM 3243 N N . ASN A 1 397 ? -4.698 0.139 2.596 1.00 76.69 397 ASN A N 1
ATOM 3244 C CA . ASN A 1 397 ? -4.687 -1.273 2.245 1.00 76.69 397 ASN A CA 1
ATOM 3245 C C . ASN A 1 397 ? -5.672 -2.024 3.146 1.00 76.69 397 ASN A C 1
ATOM 3247 O O . ASN A 1 397 ? -6.056 -1.520 4.204 1.00 76.69 397 ASN A O 1
ATOM 3251 N N . ASP A 1 398 ? -6.011 -3.240 2.731 1.00 79.94 398 ASP A N 1
ATOM 3252 C CA . ASP A 1 398 ? -6.973 -4.098 3.419 1.00 79.94 398 ASP A CA 1
ATOM 3253 C C . ASP A 1 398 ? -6.273 -5.168 4.286 1.00 79.94 398 ASP A C 1
ATOM 3255 O O . ASP A 1 398 ? -6.918 -6.085 4.778 1.00 79.94 398 ASP A O 1
ATOM 3259 N N . ASN A 1 399 ? -4.958 -5.058 4.531 1.00 78.75 399 ASN A N 1
ATOM 3260 C CA . ASN A 1 399 ? -4.177 -6.106 5.214 1.00 78.75 399 ASN A CA 1
ATOM 3261 C C . ASN A 1 399 ? -4.651 -6.364 6.650 1.00 78.75 399 ASN A C 1
ATOM 3263 O O . ASN A 1 399 ? -4.563 -7.482 7.133 1.00 78.75 399 ASN A O 1
ATOM 3267 N N . ASN A 1 400 ? -5.180 -5.342 7.327 1.00 83.38 400 ASN A N 1
ATOM 3268 C CA . ASN A 1 400 ? -5.752 -5.483 8.670 1.00 83.38 400 ASN A CA 1
ATOM 3269 C C . ASN A 1 400 ? -7.185 -6.048 8.662 1.00 83.38 400 ASN A C 1
ATOM 3271 O O . ASN A 1 400 ? -7.745 -6.298 9.722 1.00 83.38 400 ASN A O 1
ATOM 3275 N N . CYS A 1 401 ? -7.793 -6.201 7.483 1.00 85.75 401 CYS A N 1
ATOM 3276 C CA . CYS A 1 401 ? -9.122 -6.785 7.314 1.00 85.75 401 CYS A CA 1
ATOM 3277 C C . CYS A 1 401 ? -9.056 -8.303 7.100 1.00 85.75 401 CYS A C 1
ATOM 3279 O O . CYS A 1 401 ? -10.100 -8.947 7.029 1.00 85.75 401 CYS A O 1
ATOM 3281 N N . LEU A 1 402 ? -7.851 -8.859 6.945 1.00 81.69 402 LEU A N 1
ATOM 3282 C CA . LEU A 1 402 ? -7.606 -10.214 6.470 1.00 81.69 402 LEU A CA 1
ATOM 3283 C C . LEU A 1 402 ? -6.690 -10.972 7.431 1.00 81.69 402 LEU A C 1
ATOM 3285 O O . LEU A 1 402 ? -5.815 -10.387 8.067 1.00 81.69 402 LEU A O 1
ATOM 3289 N N . LYS A 1 403 ? -6.854 -12.293 7.458 1.00 76.88 403 LYS A N 1
ATOM 3290 C CA . LYS A 1 403 ? -5.982 -13.239 8.150 1.00 76.88 403 LYS A CA 1
ATOM 3291 C C . LYS A 1 403 ? -5.622 -14.386 7.207 1.00 76.88 403 LYS A C 1
ATOM 3293 O O . LYS A 1 403 ? -6.508 -14.928 6.555 1.00 76.88 403 LYS A O 1
ATOM 3298 N N . GLY A 1 404 ? -4.348 -14.759 7.118 1.00 71.12 404 GLY A N 1
ATOM 3299 C CA . GLY A 1 404 ? -3.850 -15.787 6.199 1.00 71.12 404 GLY A CA 1
ATOM 3300 C C . GLY A 1 404 ? -2.358 -16.100 6.374 1.00 71.12 404 GLY A C 1
ATOM 3301 O O . GLY A 1 404 ? -1.719 -15.629 7.314 1.00 71.12 404 GLY A O 1
ATOM 3302 N N . ASP A 1 405 ? -1.804 -16.904 5.464 1.00 59.53 405 ASP A N 1
ATOM 3303 C CA . ASP A 1 405 ? -0.460 -17.490 5.596 1.00 59.53 405 ASP A CA 1
ATOM 3304 C C . ASP A 1 405 ? 0.715 -16.514 5.355 1.00 59.53 405 ASP A C 1
ATOM 3306 O O . ASP A 1 405 ? 0.605 -15.497 4.669 1.00 59.53 405 ASP A O 1
ATOM 3310 N N . ALA A 1 406 ? 1.880 -16.867 5.911 1.00 49.62 406 ALA A N 1
ATOM 3311 C CA . ALA A 1 406 ? 2.984 -15.983 6.317 1.00 49.62 406 ALA A CA 1
ATOM 3312 C C . ALA A 1 406 ? 3.783 -15.209 5.249 1.00 49.62 406 ALA A C 1
ATOM 3314 O O . ALA A 1 406 ? 4.602 -14.366 5.609 1.00 49.62 406 ALA A O 1
ATOM 3315 N N . GLU A 1 407 ? 3.583 -15.427 3.951 1.00 45.47 407 GLU A N 1
ATOM 3316 C CA . GLU A 1 407 ? 4.533 -14.961 2.919 1.00 45.47 407 GLU A CA 1
ATOM 3317 C C . GLU A 1 407 ? 4.414 -13.477 2.501 1.00 45.47 407 GLU A C 1
ATOM 3319 O O . GLU A 1 407 ? 4.869 -13.079 1.423 1.00 45.47 407 GLU A O 1
ATOM 3324 N N . ILE A 1 408 ? 3.796 -12.628 3.323 1.00 40.91 408 ILE A N 1
ATOM 3325 C CA . ILE A 1 408 ? 3.629 -11.198 3.038 1.00 40.91 408 ILE A CA 1
ATOM 3326 C C . ILE A 1 408 ? 3.860 -10.411 4.329 1.00 40.91 408 ILE A C 1
ATOM 3328 O O . ILE A 1 408 ? 2.914 -10.089 5.040 1.00 40.91 408 ILE A O 1
ATOM 3332 N N . GLN A 1 409 ? 5.114 -10.086 4.649 1.00 41.69 409 GLN A N 1
ATOM 3333 C CA . GLN A 1 409 ? 5.415 -9.208 5.783 1.00 41.69 409 GLN A CA 1
ATOM 3334 C C . GLN A 1 409 ? 6.502 -8.180 5.439 1.00 41.69 409 GLN A C 1
ATOM 3336 O O . GLN A 1 409 ? 7.576 -8.545 4.964 1.00 41.69 409 GLN A O 1
ATOM 3341 N N . PRO A 1 410 ? 6.236 -6.885 5.670 1.00 29.53 410 PRO A N 1
ATOM 3342 C CA . PRO A 1 410 ? 7.251 -5.884 5.965 1.00 29.53 410 PRO A CA 1
ATOM 3343 C C . PRO A 1 410 ? 7.415 -5.717 7.488 1.00 29.53 410 PRO A C 1
ATOM 3345 O O . PRO A 1 410 ? 6.426 -5.552 8.203 1.00 29.53 410 PRO A O 1
ATOM 3348 N N . GLU A 1 411 ? 8.657 -5.715 7.977 1.00 26.64 411 GLU A N 1
ATOM 3349 C CA . GLU A 1 411 ? 8.992 -5.351 9.362 1.00 26.64 411 GLU A CA 1
ATOM 3350 C C . GLU A 1 411 ? 8.799 -3.848 9.603 1.00 26.64 411 GLU A C 1
ATOM 3352 O O . GLU A 1 411 ? 9.166 -3.013 8.772 1.00 26.64 411 GLU A O 1
ATOM 3357 N N . ILE A 1 412 ? 8.222 -3.492 10.755 1.00 31.06 412 ILE A N 1
ATOM 3358 C CA . ILE A 1 412 ? 8.138 -2.110 11.239 1.00 31.06 412 ILE A CA 1
ATOM 3359 C C . ILE A 1 412 ? 8.441 -2.103 12.738 1.00 31.06 412 ILE A C 1
ATOM 3361 O O . ILE A 1 412 ? 7.596 -2.498 13.542 1.00 31.06 412 ILE A O 1
ATOM 3365 N N . GLU A 1 413 ? 9.610 -1.570 13.091 1.00 29.91 413 GLU A N 1
ATOM 3366 C CA . GLU A 1 413 ? 10.026 -1.289 14.467 1.00 29.91 413 GLU A CA 1
ATOM 3367 C C . GLU A 1 413 ? 9.464 0.027 14.978 1.00 29.91 413 GLU A C 1
ATOM 3369 O O . GLU A 1 413 ? 9.726 1.086 14.406 1.00 29.91 413 GLU A O 1
ATOM 3374 N N . LEU A 1 414 ? 8.774 -0.023 16.118 1.00 46.94 414 LEU A N 1
ATOM 3375 C CA . LEU A 1 414 ? 8.550 1.134 16.978 1.00 46.94 414 LEU A CA 1
ATOM 3376 C C . LEU A 1 414 ? 8.501 0.680 18.441 1.00 46.94 414 LEU A C 1
ATOM 3378 O O . LEU A 1 414 ? 7.578 -0.022 18.821 1.00 46.94 414 LEU A O 1
ATOM 3382 N N . LEU A 1 415 ? 9.519 1.095 19.199 1.00 40.47 415 LEU A N 1
ATOM 3383 C CA . LEU A 1 415 ? 9.675 1.305 20.653 1.00 40.47 415 LEU A CA 1
ATOM 3384 C C . LEU A 1 415 ? 11.126 0.939 21.019 1.00 40.47 415 LEU A C 1
ATOM 3386 O O . LEU A 1 415 ? 11.677 -0.022 20.494 1.00 40.47 415 LEU A O 1
ATOM 3390 N N . LYS A 1 416 ? 11.774 1.743 21.871 1.00 49.59 416 LYS A N 1
ATOM 3391 C CA . LYS A 1 416 ? 13.119 1.432 22.390 1.00 49.59 416 LYS A CA 1
ATOM 3392 C C . LYS A 1 416 ? 13.003 0.258 23.372 1.00 49.59 416 LYS A C 1
ATOM 3394 O O . LYS A 1 416 ? 12.054 0.251 24.145 1.00 49.59 416 LYS A O 1
ATOM 3399 N N . SER A 1 417 ? 13.937 -0.693 23.355 1.00 57.03 417 SER A N 1
ATOM 3400 C CA . SER A 1 417 ? 13.955 -1.822 24.297 1.00 57.03 417 SER A CA 1
ATOM 3401 C C . SER A 1 417 ? 14.305 -1.331 25.703 1.00 57.03 417 SER A C 1
ATOM 3403 O O . SER A 1 417 ? 15.471 -1.079 26.009 1.00 57.03 417 SER A O 1
ATOM 3405 N N . THR A 1 418 ? 13.286 -1.123 26.528 1.00 68.00 418 THR A N 1
ATOM 3406 C CA . THR A 1 418 ? 13.428 -0.798 27.947 1.00 68.00 418 THR A CA 1
ATOM 3407 C C . THR A 1 418 ? 12.288 -1.447 28.729 1.00 68.00 418 THR A C 1
ATOM 3409 O O . THR A 1 418 ? 11.226 -1.719 28.174 1.00 68.00 418 THR A O 1
ATOM 3412 N N . THR A 1 419 ? 12.475 -1.666 30.026 1.00 73.88 419 THR A N 1
ATOM 3413 C CA . THR A 1 419 ? 11.437 -2.209 30.922 1.00 73.88 419 THR A CA 1
ATOM 3414 C C . THR A 1 419 ? 10.430 -1.159 31.400 1.00 73.88 419 THR A C 1
ATOM 3416 O O . THR A 1 419 ? 9.327 -1.512 31.812 1.00 73.88 419 THR A O 1
ATOM 3419 N N . LYS A 1 420 ? 10.788 0.131 31.341 1.00 80.56 420 LYS A N 1
ATOM 3420 C CA . LYS A 1 420 ? 9.970 1.257 31.812 1.00 80.56 420 LYS A CA 1
ATOM 3421 C C . LYS A 1 420 ? 9.733 2.278 30.710 1.00 80.56 420 LYS A C 1
ATOM 3423 O O . LYS A 1 420 ? 10.675 2.752 30.077 1.00 80.56 420 LYS A O 1
ATOM 3428 N N . HIS A 1 421 ? 8.475 2.666 30.529 1.00 80.94 421 HIS A N 1
ATOM 3429 C CA . HIS A 1 421 ? 8.061 3.593 29.483 1.00 80.94 421 HIS A CA 1
ATOM 3430 C C . HIS A 1 421 ? 7.211 4.733 30.032 1.00 80.94 421 HIS A C 1
ATOM 3432 O O . HIS A 1 421 ? 6.356 4.532 30.887 1.00 80.94 421 HIS A O 1
ATOM 3438 N N . SER A 1 422 ? 7.427 5.932 29.487 1.00 82.12 422 SER A N 1
ATOM 3439 C CA . SER A 1 422 ? 6.584 7.108 29.703 1.00 82.12 422 SER A CA 1
ATOM 3440 C C . SER A 1 422 ? 6.142 7.649 28.346 1.00 82.12 422 SER A C 1
ATOM 3442 O O . SER A 1 422 ? 6.971 7.926 27.474 1.00 82.12 422 SER A O 1
ATOM 3444 N N . TRP A 1 423 ? 4.830 7.741 28.138 1.00 79.12 423 TRP A N 1
ATOM 3445 C CA . TRP A 1 423 ? 4.209 8.109 26.872 1.00 79.12 423 TRP A CA 1
ATOM 3446 C C . TRP A 1 423 ? 3.209 9.253 27.054 1.00 79.12 423 TRP A C 1
ATOM 3448 O O . TRP A 1 423 ? 2.125 9.070 27.602 1.00 79.12 423 TRP A O 1
ATOM 3458 N N . THR A 1 424 ? 3.548 10.435 26.534 1.00 77.50 424 THR A N 1
ATOM 3459 C CA . THR A 1 424 ? 2.614 11.567 26.432 1.00 77.50 424 THR A CA 1
ATOM 3460 C C . THR A 1 424 ? 1.632 11.349 25.277 1.00 77.50 424 THR A C 1
ATOM 3462 O O . THR A 1 424 ? 2.019 11.294 24.102 1.00 77.50 424 THR A O 1
ATOM 3465 N N . VAL A 1 425 ? 0.347 11.240 25.605 1.00 75.62 425 VAL A N 1
ATOM 3466 C CA . VAL A 1 425 ? -0.754 11.020 24.667 1.00 75.62 425 VAL A CA 1
ATOM 3467 C C . VAL A 1 425 ? -1.224 12.366 24.119 1.00 75.62 425 VAL A C 1
ATOM 3469 O O . VAL A 1 425 ? -1.673 13.243 24.849 1.00 75.62 425 VAL A O 1
ATOM 3472 N N . LYS A 1 426 ? -1.162 12.537 22.795 1.00 66.62 426 LYS A N 1
ATOM 3473 C CA . LYS A 1 426 ? -1.666 13.754 22.142 1.00 66.62 426 LYS A CA 1
ATOM 3474 C C . LYS A 1 426 ? -3.196 13.747 22.105 1.00 66.62 426 LYS A C 1
ATOM 3476 O O . LYS A 1 426 ? -3.781 13.051 21.276 1.00 66.62 426 LYS A O 1
ATOM 3481 N N . ALA A 1 427 ? -3.820 14.541 22.969 1.00 61.72 427 ALA A N 1
ATOM 3482 C CA . ALA A 1 427 ? -5.262 14.774 23.000 1.00 61.72 427 ALA A CA 1
ATOM 3483 C C . ALA A 1 427 ? -5.709 15.911 22.053 1.00 61.72 427 ALA A C 1
ATOM 3485 O O . ALA A 1 427 ? -4.903 16.720 21.588 1.00 61.72 427 ALA A O 1
ATOM 3486 N N . THR A 1 428 ? -7.011 15.972 21.748 1.00 59.66 428 THR A N 1
ATOM 3487 C CA . THR A 1 428 ? -7.622 17.103 21.025 1.00 59.66 428 THR A CA 1
ATOM 3488 C C . THR A 1 428 ? -7.596 18.353 21.911 1.00 59.66 428 THR A C 1
ATOM 3490 O O . THR A 1 428 ? -7.800 18.251 23.114 1.00 59.66 428 THR A O 1
ATOM 3493 N N . THR A 1 429 ? -7.428 19.544 21.327 1.00 53.97 429 THR A N 1
ATOM 3494 C CA . THR A 1 429 ? -7.389 20.832 22.055 1.00 53.97 429 THR A CA 1
ATOM 3495 C C . THR A 1 429 ? -8.678 21.190 22.811 1.00 53.97 429 THR A C 1
ATOM 3497 O O . THR A 1 429 ? -8.691 22.174 23.535 1.00 53.97 429 THR A O 1
ATOM 3500 N N . GLN A 1 430 ? -9.751 20.413 22.634 1.00 53.09 430 GLN A N 1
ATOM 3501 C CA . GLN A 1 430 ? -11.055 20.554 23.298 1.00 53.09 430 GLN A CA 1
ATOM 3502 C C . GLN A 1 430 ? -11.374 19.344 24.196 1.00 53.09 430 GLN A C 1
ATOM 3504 O O . GLN A 1 430 ? -12.537 19.015 24.391 1.00 53.09 430 GLN A O 1
ATOM 3509 N N . LEU A 1 431 ? -10.368 18.589 24.653 1.00 61.53 431 LEU A N 1
ATOM 3510 C CA . LEU A 1 431 ? -10.609 17.492 25.590 1.00 61.53 431 LEU A CA 1
ATOM 3511 C C . LEU A 1 431 ? -10.871 18.083 26.980 1.00 61.53 431 LEU A C 1
ATOM 3513 O O . LEU A 1 431 ? -9.927 18.364 27.713 1.00 61.53 431 LEU A O 1
ATOM 3517 N N . GLU A 1 432 ? -12.144 18.297 27.312 1.00 57.72 432 GLU A N 1
ATOM 3518 C CA . GLU A 1 432 ? -12.526 18.968 28.559 1.00 57.72 432 GLU A CA 1
ATOM 3519 C C . GLU A 1 432 ? -12.371 18.059 29.789 1.00 57.72 432 GLU A C 1
ATOM 3521 O O . GLU A 1 432 ? -11.891 18.517 30.824 1.00 57.72 432 GLU A O 1
ATOM 3526 N N . LYS A 1 433 ? -12.721 16.761 29.697 1.00 73.81 433 LYS A N 1
ATOM 3527 C CA . LYS A 1 433 ? -12.591 15.824 30.832 1.00 73.81 433 LYS A CA 1
ATOM 3528 C C . LYS A 1 433 ? -12.574 14.333 30.433 1.00 73.81 433 LYS A C 1
ATOM 3530 O O . LYS A 1 433 ? -13.628 13.789 30.104 1.00 73.81 433 LYS A O 1
ATOM 3535 N N . PRO A 1 434 ? -11.435 13.615 30.519 1.00 81.38 434 PRO A N 1
ATOM 3536 C CA . PRO A 1 434 ? -11.417 12.155 30.391 1.00 81.38 434 PRO A CA 1
ATOM 3537 C C . PRO A 1 434 ? -12.285 11.508 31.478 1.00 81.38 434 PRO A C 1
ATOM 3539 O O . PRO A 1 434 ? -12.087 11.776 32.657 1.00 81.38 434 PRO A O 1
ATOM 3542 N N . ARG A 1 435 ? -13.217 10.631 31.119 1.00 85.75 435 ARG A N 1
ATOM 3543 C CA . ARG A 1 435 ? -14.005 9.842 32.077 1.00 85.75 435 ARG A CA 1
ATOM 3544 C C . ARG A 1 435 ? -13.414 8.451 32.278 1.00 85.75 435 ARG A C 1
ATOM 3546 O O . ARG A 1 435 ? -13.339 7.982 33.408 1.00 85.75 435 ARG A O 1
ATOM 3553 N N . TYR A 1 436 ? -12.955 7.835 31.193 1.00 89.81 436 TYR A N 1
ATOM 3554 C CA . TYR A 1 436 ? -12.234 6.565 31.216 1.00 89.81 436 TYR A CA 1
ATOM 3555 C C . TYR A 1 436 ? -11.063 6.600 30.243 1.00 89.81 436 TYR A C 1
ATOM 3557 O O . TYR A 1 436 ? -11.155 7.192 29.166 1.00 89.81 436 TYR A O 1
ATOM 3565 N N . VAL A 1 437 ? -9.978 5.922 30.604 1.00 90.12 437 VAL A N 1
ATOM 3566 C CA . VAL A 1 437 ? -8.835 5.692 29.719 1.00 90.12 437 VAL A CA 1
ATOM 3567 C C . VAL A 1 437 ? -8.582 4.199 29.618 1.00 90.12 437 VAL A C 1
ATOM 3569 O O . VAL A 1 437 ? -8.395 3.525 30.626 1.00 90.12 437 VAL A O 1
ATOM 3572 N N . ILE A 1 438 ? -8.578 3.685 28.394 1.00 93.31 438 ILE A N 1
ATOM 3573 C CA . ILE A 1 438 ? -8.341 2.275 28.101 1.00 93.31 438 ILE A CA 1
ATOM 3574 C C . ILE A 1 438 ? -6.984 2.156 27.422 1.00 93.31 438 ILE A C 1
ATOM 3576 O O . ILE A 1 438 ? -6.765 2.740 26.359 1.00 93.31 438 ILE A O 1
ATOM 3580 N N . PHE A 1 439 ? -6.083 1.395 28.030 1.00 93.56 439 PHE A N 1
ATOM 3581 C CA . PHE A 1 439 ? -4.721 1.182 27.555 1.00 93.56 439 PHE A CA 1
ATOM 3582 C C . PHE A 1 439 ? -4.495 -0.279 27.170 1.00 93.56 439 PHE A C 1
ATOM 3584 O O . PHE A 1 439 ? -4.898 -1.183 27.899 1.00 93.56 439 PHE A O 1
ATOM 3591 N N . ALA A 1 440 ? -3.835 -0.512 26.036 1.00 93.12 440 ALA A N 1
ATOM 3592 C CA . ALA A 1 440 ? -3.498 -1.854 25.573 1.00 93.12 440 ALA A CA 1
ATOM 3593 C C . ALA A 1 440 ? -2.218 -1.870 24.729 1.00 93.12 440 ALA A C 1
ATOM 3595 O O . ALA A 1 440 ? -1.861 -0.870 24.100 1.00 93.12 440 ALA A O 1
ATOM 3596 N N . LEU A 1 441 ? -1.566 -3.031 24.665 1.00 90.62 441 LEU A N 1
ATOM 3597 C CA . LEU A 1 441 ? -0.348 -3.261 23.887 1.00 90.62 441 LEU A CA 1
ATOM 3598 C C . LEU A 1 441 ? -0.585 -4.330 22.808 1.00 90.62 441 LEU A C 1
ATOM 3600 O O . LEU A 1 441 ? -1.371 -5.257 22.996 1.00 90.62 441 LEU A O 1
ATOM 3604 N N . GLN A 1 442 ? 0.081 -4.201 21.658 1.00 90.12 442 GLN A N 1
ATOM 3605 C CA . GLN A 1 442 ? 0.119 -5.238 20.618 1.00 90.12 442 GLN A CA 1
ATOM 3606 C C . GLN A 1 442 ? 1.517 -5.389 20.041 1.00 90.12 442 GLN A C 1
ATOM 3608 O O . GLN A 1 442 ? 2.081 -4.415 19.549 1.00 90.12 442 GLN A O 1
ATOM 3613 N N . THR A 1 443 ? 2.033 -6.609 19.975 1.00 87.31 443 THR A N 1
ATOM 3614 C CA . THR A 1 443 ? 3.361 -6.898 19.425 1.00 87.31 443 THR A CA 1
ATOM 3615 C C . THR A 1 443 ? 3.260 -7.515 18.034 1.00 87.31 443 THR A C 1
ATOM 3617 O O . THR A 1 443 ? 2.793 -8.642 17.877 1.00 87.31 443 THR A O 1
ATOM 3620 N N . GLY A 1 444 ? 3.731 -6.805 17.003 1.00 78.44 444 GLY A N 1
ATOM 3621 C CA . GLY A 1 444 ? 3.927 -7.365 15.658 1.00 78.44 444 GLY A CA 1
ATOM 3622 C C . GLY A 1 444 ? 2.652 -7.843 14.947 1.00 78.44 444 GLY A C 1
ATOM 3623 O O . GLY A 1 444 ? 2.709 -8.791 14.164 1.00 78.44 444 GLY A O 1
ATOM 3624 N N . ARG A 1 445 ? 1.493 -7.236 15.245 1.00 83.50 445 ARG A N 1
ATOM 3625 C CA . ARG A 1 445 ? 0.179 -7.608 14.669 1.00 83.50 445 ARG A CA 1
ATOM 3626 C C . ARG A 1 445 ? -0.286 -6.694 13.536 1.00 83.50 445 ARG A C 1
ATOM 3628 O O . ARG A 1 445 ? -1.059 -7.102 12.677 1.00 83.50 445 ARG A O 1
ATOM 3635 N N . LYS A 1 446 ? 0.174 -5.444 13.509 1.00 78.25 446 LYS A N 1
ATOM 3636 C CA . LYS A 1 446 ? -0.248 -4.463 12.505 1.00 78.25 446 LYS A CA 1
ATOM 3637 C C . LYS A 1 446 ? 0.257 -4.868 11.119 1.00 78.25 446 LYS A C 1
ATOM 3639 O O . LYS A 1 446 ? 1.453 -5.062 10.947 1.00 78.25 446 LYS A O 1
ATOM 3644 N N . ILE A 1 447 ? -0.643 -4.940 10.135 1.00 71.75 447 ILE A N 1
ATOM 3645 C CA . ILE A 1 447 ? -0.358 -5.350 8.745 1.00 71.75 447 ILE A CA 1
ATOM 3646 C C . ILE A 1 447 ? 0.128 -6.815 8.648 1.00 71.75 447 ILE A C 1
ATOM 3648 O O . ILE A 1 447 ? 0.541 -7.273 7.585 1.00 71.75 447 ILE A O 1
ATOM 3652 N N . ASN A 1 448 ? 0.043 -7.578 9.740 1.00 73.19 448 ASN A N 1
ATOM 3653 C CA . ASN A 1 448 ? 0.481 -8.961 9.789 1.00 73.19 448 ASN A CA 1
ATOM 3654 C C . ASN A 1 448 ? -0.708 -9.904 9.579 1.00 73.19 448 ASN A C 1
ATOM 3656 O O . ASN A 1 448 ? -1.539 -10.062 10.465 1.00 73.19 448 ASN A O 1
ATOM 3660 N N . LEU A 1 449 ? -0.745 -10.575 8.428 1.00 73.19 449 LEU A N 1
ATOM 3661 C CA . LEU A 1 449 ? -1.823 -11.502 8.078 1.00 73.19 449 LEU A CA 1
ATOM 3662 C C . LEU A 1 449 ? -1.848 -12.765 8.959 1.00 73.19 449 LEU A C 1
ATOM 3664 O O . LEU A 1 449 ? -2.895 -13.389 9.080 1.00 73.19 449 LEU A O 1
ATOM 3668 N N . THR A 1 450 ? -0.745 -13.155 9.607 1.00 73.19 450 THR A N 1
ATOM 3669 C CA . THR A 1 450 ? -0.704 -14.411 10.385 1.00 73.19 450 THR A CA 1
ATOM 3670 C C . THR A 1 450 ? -1.209 -14.259 11.813 1.00 73.19 450 THR A C 1
ATOM 3672 O O . THR A 1 450 ? -1.592 -15.242 12.452 1.00 73.19 450 THR A O 1
ATOM 3675 N N . ARG A 1 451 ? -1.221 -13.032 12.345 1.00 79.81 451 ARG A N 1
ATOM 3676 C CA . ARG A 1 451 ? -1.601 -12.749 13.731 1.00 79.81 451 ARG A CA 1
ATOM 3677 C C . ARG A 1 451 ? -2.809 -11.831 13.750 1.00 79.81 451 ARG A C 1
ATOM 3679 O O . ARG A 1 451 ? -2.787 -10.761 13.164 1.00 79.81 451 ARG A O 1
ATOM 3686 N N . SER A 1 452 ? -3.829 -12.216 14.513 1.00 85.25 452 SER A N 1
ATOM 3687 C CA . SER A 1 452 ? -5.042 -11.403 14.623 1.00 85.25 452 SER A CA 1
ATOM 3688 C C . SER A 1 452 ? -4.733 -10.027 15.206 1.00 85.25 452 SER A C 1
ATOM 3690 O O . SER A 1 452 ? -4.210 -9.925 16.322 1.00 85.25 452 SER A O 1
ATOM 3692 N N . ILE A 1 453 ? -5.082 -8.981 14.456 1.00 87.75 453 ILE A N 1
ATOM 3693 C CA . ILE A 1 453 ? -4.962 -7.576 14.866 1.00 87.75 453 ILE A CA 1
ATOM 3694 C C . ILE A 1 453 ? -6.007 -7.178 15.913 1.00 87.75 453 ILE A C 1
ATOM 3696 O O . ILE A 1 453 ? -5.917 -6.103 16.493 1.00 87.75 453 ILE A O 1
ATOM 3700 N N . THR A 1 454 ? -6.989 -8.031 16.208 1.00 89.56 454 THR A N 1
ATOM 3701 C CA . THR A 1 454 ? -7.980 -7.747 17.257 1.00 89.56 454 THR A CA 1
ATOM 3702 C C . THR A 1 454 ? -7.598 -8.294 18.623 1.00 89.56 454 THR A C 1
ATOM 3704 O O . THR A 1 454 ? -8.404 -8.217 19.543 1.00 89.56 454 THR A O 1
ATOM 3707 N N . ARG A 1 455 ? -6.390 -8.843 18.793 1.00 90.31 455 ARG A N 1
ATOM 3708 C CA . ARG A 1 455 ? -5.919 -9.336 20.094 1.00 90.31 455 ARG A CA 1
ATOM 3709 C C . ARG A 1 455 ? -4.828 -8.461 20.682 1.00 90.31 455 ARG A C 1
ATOM 3711 O O . ARG A 1 455 ? -3.958 -8.013 19.942 1.00 90.31 455 ARG A O 1
ATOM 3718 N N . PHE A 1 456 ? -4.858 -8.263 21.992 1.00 91.94 456 PHE A N 1
ATOM 3719 C CA . PHE A 1 456 ? -3.840 -7.504 22.722 1.00 91.94 456 PHE A CA 1
ATOM 3720 C C . PHE A 1 456 ? -2.907 -8.450 23.481 1.00 91.94 456 PHE A C 1
ATOM 3722 O O . PHE A 1 456 ? -3.283 -9.584 23.778 1.00 91.94 456 PHE A O 1
ATOM 3729 N N . ASP A 1 457 ? -1.675 -8.011 23.711 1.00 90.94 457 ASP A N 1
ATOM 3730 C CA . ASP A 1 457 ? -0.611 -8.785 24.349 1.00 90.94 457 ASP A CA 1
ATOM 3731 C C . ASP A 1 457 ? -0.337 -8.207 25.749 1.00 90.94 457 ASP A C 1
ATOM 3733 O O . ASP A 1 457 ? -0.395 -6.992 25.936 1.00 90.94 457 ASP A O 1
ATOM 3737 N N . ASP A 1 458 ? -0.050 -9.059 26.741 1.00 91.00 458 ASP A N 1
ATOM 3738 C CA . ASP A 1 458 ? 0.239 -8.601 28.113 1.00 91.00 458 ASP A CA 1
ATOM 3739 C C . ASP A 1 458 ? 1.582 -7.877 28.233 1.00 91.00 458 ASP A C 1
ATOM 3741 O O . ASP A 1 458 ? 1.769 -7.100 29.166 1.00 91.00 458 ASP A O 1
ATOM 3745 N N . CYS A 1 459 ? 2.516 -8.156 27.316 1.00 89.12 459 CYS A N 1
ATOM 3746 C CA . CYS A 1 459 ? 3.895 -7.661 27.312 1.00 89.12 459 CYS A CA 1
ATOM 3747 C C . CYS A 1 459 ? 4.591 -7.737 28.686 1.00 89.12 459 CYS A C 1
ATOM 3749 O O . CYS A 1 459 ? 5.461 -6.924 28.979 1.00 89.12 459 CYS A O 1
ATOM 3751 N N . LYS A 1 460 ? 4.208 -8.705 29.531 1.00 90.12 460 LYS A N 1
ATOM 3752 C CA . LYS A 1 460 ? 4.671 -8.864 30.917 1.00 90.12 460 LYS A CA 1
ATOM 3753 C C . LYS A 1 460 ? 4.525 -7.590 31.758 1.00 90.12 460 LYS A C 1
ATOM 3755 O O . LYS A 1 460 ? 5.377 -7.312 32.604 1.00 90.12 460 LYS A O 1
ATOM 3760 N N . LEU A 1 461 ? 3.451 -6.830 31.533 1.00 91.12 461 LEU A N 1
ATOM 3761 C CA . LEU A 1 461 ? 3.102 -5.649 32.320 1.00 91.12 461 LEU A CA 1
ATOM 3762 C C . LEU A 1 461 ? 3.070 -5.983 33.815 1.00 91.12 461 LEU A C 1
ATOM 3764 O O . LEU A 1 461 ? 2.473 -6.982 34.215 1.00 91.12 461 LEU A O 1
ATOM 3768 N N . THR A 1 462 ? 3.679 -5.120 34.627 1.00 92.44 462 THR A N 1
ATOM 3769 C CA . THR A 1 462 ? 3.649 -5.170 36.097 1.00 92.44 462 THR A CA 1
ATOM 3770 C C . THR A 1 462 ? 2.834 -4.024 36.675 1.00 92.44 462 THR A C 1
ATOM 3772 O O . THR A 1 462 ? 2.123 -4.210 37.665 1.00 92.44 462 THR A O 1
ATOM 3775 N N . ASN A 1 463 ? 2.907 -2.845 36.052 1.00 92.75 463 ASN A N 1
ATOM 3776 C CA . ASN A 1 463 ? 2.234 -1.647 36.529 1.00 92.75 463 ASN A CA 1
ATOM 3777 C C . ASN A 1 463 ? 1.891 -0.688 35.384 1.00 92.75 463 ASN A C 1
ATOM 3779 O O . ASN A 1 463 ? 2.602 -0.627 34.384 1.00 92.75 463 ASN A O 1
ATOM 3783 N N . VAL A 1 464 ? 0.814 0.079 35.544 1.00 93.19 464 VAL A N 1
ATOM 3784 C CA . VAL A 1 464 ? 0.385 1.143 34.622 1.00 93.19 464 VAL A CA 1
ATOM 3785 C C . VAL A 1 464 ? -0.164 2.290 35.457 1.00 93.19 464 VAL A C 1
ATOM 3787 O O . VAL A 1 464 ? -1.035 2.077 36.294 1.00 93.19 464 VAL A O 1
ATOM 3790 N N . LYS A 1 465 ? 0.322 3.503 35.207 1.00 92.81 465 LYS A N 1
ATOM 3791 C CA . LYS A 1 465 ? -0.126 4.748 35.825 1.00 92.81 465 LYS A CA 1
ATOM 3792 C C . LYS A 1 465 ? -0.488 5.754 34.746 1.00 92.81 465 LYS A C 1
ATOM 3794 O O . LYS A 1 465 ? 0.313 6.086 33.878 1.00 92.81 465 LYS A O 1
ATOM 3799 N N . LEU A 1 466 ? -1.708 6.253 34.806 1.00 90.69 466 LEU A N 1
ATOM 3800 C CA . LEU A 1 466 ? -2.179 7.378 34.021 1.00 90.69 466 LEU A CA 1
ATOM 3801 C C . LEU A 1 466 ? -1.989 8.650 34.828 1.00 90.69 466 LEU A C 1
ATOM 3803 O O . LEU A 1 466 ? -2.622 8.806 35.861 1.00 90.69 466 LEU A O 1
ATOM 3807 N N . TYR A 1 467 ? -1.203 9.572 34.306 1.00 87.56 467 TYR A N 1
ATOM 3808 C CA . TYR A 1 467 ? -1.070 10.931 34.792 1.00 87.56 467 TYR A CA 1
ATOM 3809 C C . TYR A 1 467 ? -2.002 11.843 33.999 1.00 87.56 467 TYR A C 1
ATOM 3811 O O . TYR A 1 467 ? -1.961 11.874 32.765 1.00 87.56 467 TYR A O 1
ATOM 3819 N N . LEU A 1 468 ? -2.836 12.581 34.721 1.00 84.12 468 LEU A N 1
ATOM 3820 C CA . LEU A 1 468 ? -3.641 13.681 34.212 1.00 84.12 468 LEU A CA 1
ATOM 3821 C C . LEU A 1 468 ? -3.138 14.949 34.896 1.00 84.12 468 LEU A C 1
ATOM 3823 O O . LEU A 1 468 ? -3.435 15.197 36.065 1.00 84.12 468 LEU A O 1
ATOM 3827 N N . ASN A 1 469 ? -2.334 15.731 34.178 1.00 81.38 469 ASN A N 1
ATOM 3828 C CA . ASN A 1 469 ? -1.523 16.799 34.761 1.00 81.38 469 ASN A CA 1
ATOM 3829 C C . ASN A 1 469 ? -0.630 16.255 35.902 1.00 81.38 469 ASN A C 1
ATOM 3831 O O . ASN A 1 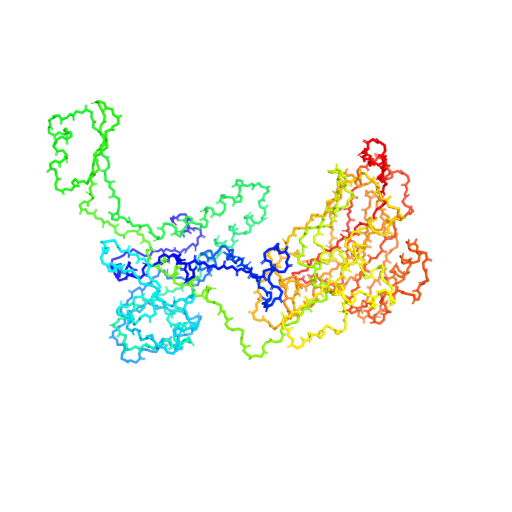469 ? 0.264 15.446 35.653 1.00 81.38 469 ASN A O 1
ATOM 3835 N N . SER A 1 470 ? -0.869 16.690 37.143 1.00 77.44 470 SER A N 1
ATOM 3836 C CA . SER A 1 470 ? -0.104 16.282 38.332 1.00 77.44 470 SER A CA 1
ATOM 3837 C C . SER A 1 470 ? -0.721 15.105 39.099 1.00 77.44 470 SER A C 1
ATOM 3839 O O . SER A 1 470 ? -0.056 14.538 39.961 1.00 77.44 470 SER A O 1
ATOM 3841 N N . GLU A 1 471 ? -1.971 14.742 38.806 1.00 81.56 471 GLU A N 1
ATOM 3842 C CA . GLU A 1 471 ? -2.681 13.631 39.454 1.00 81.56 471 GLU A CA 1
ATOM 3843 C C . GLU A 1 471 ? -2.422 12.323 38.703 1.00 81.56 471 GLU A C 1
ATOM 3845 O O . GLU A 1 471 ? -2.274 12.345 37.480 1.00 81.56 471 GLU A O 1
ATOM 3850 N N . PHE A 1 472 ? -2.407 11.182 39.401 1.00 86.38 472 PHE A N 1
ATOM 3851 C CA . PHE A 1 472 ? -2.217 9.877 38.763 1.00 86.38 472 PHE A CA 1
ATOM 3852 C C . PHE A 1 472 ? -3.193 8.797 39.242 1.00 86.38 472 PHE A C 1
ATOM 3854 O O . PHE A 1 472 ? -3.662 8.816 40.375 1.00 86.38 472 PHE A O 1
ATOM 3861 N N . TYR A 1 473 ? -3.486 7.844 38.354 1.00 86.81 473 TYR A N 1
ATOM 3862 C CA . TYR A 1 473 ? -4.460 6.770 38.543 1.00 86.81 473 TYR A CA 1
ATOM 3863 C C . TYR A 1 473 ? -3.936 5.442 37.965 1.00 86.81 473 TYR A C 1
ATOM 3865 O O . TYR A 1 473 ? -3.395 5.453 36.859 1.00 86.81 473 TYR A O 1
ATOM 3873 N N . PRO A 1 474 ? -4.163 4.288 38.617 1.00 86.44 474 PRO A N 1
ATOM 3874 C CA . PRO A 1 474 ? -4.591 4.141 40.008 1.00 86.44 474 PRO A CA 1
ATOM 3875 C C . PRO A 1 474 ? -3.522 4.656 40.993 1.00 86.44 474 PRO A C 1
ATOM 3877 O O . PRO A 1 474 ? -2.358 4.821 40.629 1.00 86.44 474 PRO A O 1
ATOM 3880 N N . TYR A 1 475 ? -3.932 4.931 42.235 1.00 83.50 475 TYR A N 1
ATOM 3881 C CA . TYR A 1 475 ? -3.025 5.404 43.291 1.00 83.50 475 TYR A CA 1
ATOM 3882 C C . TYR A 1 475 ? -2.067 4.303 43.770 1.00 83.50 475 TYR A C 1
ATOM 3884 O O . TYR A 1 475 ? -0.893 4.575 44.023 1.00 83.50 475 TYR A O 1
ATOM 3892 N N . ASP A 1 476 ? -2.559 3.065 43.840 1.00 86.56 476 ASP A N 1
ATOM 3893 C CA . ASP A 1 476 ? -1.789 1.895 44.255 1.00 86.56 476 ASP A CA 1
ATOM 3894 C C . ASP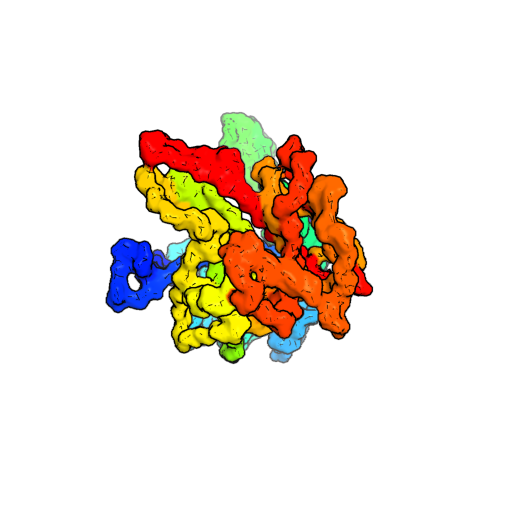 A 1 476 ? -1.131 1.191 43.062 1.00 86.56 476 ASP A C 1
ATOM 3896 O O . ASP A 1 476 ? -1.654 1.190 41.943 1.00 86.56 476 ASP A O 1
ATOM 3900 N N . ASP A 1 477 ? 0.003 0.537 43.314 1.00 87.69 477 ASP A N 1
ATOM 3901 C CA . ASP A 1 477 ? 0.671 -0.294 42.315 1.00 87.69 477 ASP A CA 1
ATOM 3902 C C . ASP A 1 477 ? -0.109 -1.591 42.064 1.00 87.69 477 ASP A C 1
ATOM 3904 O O . ASP A 1 477 ? -0.496 -2.306 42.992 1.00 87.69 477 ASP A O 1
ATOM 3908 N N . MET A 1 478 ? -0.293 -1.941 40.789 1.00 90.31 478 MET A N 1
ATOM 3909 C CA . MET A 1 478 ? -1.117 -3.095 40.411 1.00 90.31 478 MET A CA 1
ATOM 3910 C C . MET A 1 478 ? -0.441 -4.454 40.643 1.00 90.31 478 MET A C 1
ATOM 3912 O O . MET A 1 478 ? -1.140 -5.457 40.774 1.00 90.31 478 MET A O 1
ATOM 3916 N N . ASN A 1 479 ? 0.898 -4.496 40.695 1.00 90.81 479 ASN A N 1
ATOM 3917 C CA . ASN A 1 479 ? 1.703 -5.701 40.951 1.00 90.81 479 ASN A CA 1
ATOM 3918 C C . ASN A 1 479 ? 1.294 -6.920 40.098 1.00 90.81 479 ASN A C 1
ATOM 3920 O O . ASN A 1 479 ? 1.132 -8.039 40.597 1.00 90.81 479 ASN A O 1
ATOM 3924 N N . LEU A 1 480 ? 1.102 -6.682 38.800 1.00 92.31 480 LEU A N 1
ATOM 3925 C CA . LEU A 1 480 ? 0.627 -7.676 37.843 1.00 92.31 480 LEU A CA 1
ATOM 3926 C C . LEU A 1 480 ? 1.688 -8.755 37.576 1.00 92.31 480 LEU A C 1
ATOM 3928 O O . LEU A 1 480 ? 2.878 -8.464 37.481 1.00 92.31 480 LEU A O 1
ATOM 3932 N N . ASP A 1 481 ? 1.247 -10.006 37.421 1.00 90.50 481 ASP A N 1
ATOM 3933 C CA . ASP A 1 481 ? 2.086 -11.136 36.995 1.00 90.50 481 ASP A CA 1
ATOM 3934 C C . ASP A 1 481 ? 1.248 -12.112 36.161 1.00 90.50 481 ASP A C 1
ATOM 3936 O O . ASP A 1 481 ? 0.517 -12.958 36.687 1.00 90.50 481 ASP A O 1
ATOM 3940 N N . PHE A 1 482 ? 1.342 -11.993 34.837 1.00 88.12 482 PHE A N 1
ATOM 3941 C CA . PHE A 1 482 ? 0.577 -12.823 33.905 1.00 88.12 482 PHE A CA 1
ATOM 3942 C C . PHE A 1 482 ? 1.010 -14.293 33.918 1.00 88.12 482 PHE A C 1
ATOM 3944 O O . PHE A 1 482 ? 0.157 -15.172 33.774 1.00 88.12 482 PHE A O 1
ATOM 3951 N N . GLY A 1 483 ? 2.288 -14.575 34.199 1.00 86.25 483 GLY A N 1
ATOM 3952 C CA . GLY A 1 483 ? 2.810 -15.937 34.330 1.00 86.25 483 GLY A CA 1
ATOM 3953 C C . GLY A 1 483 ? 2.210 -16.681 35.525 1.00 86.25 483 GLY A C 1
ATOM 3954 O O . GLY A 1 483 ? 1.897 -17.866 35.429 1.00 86.25 483 GLY A O 1
ATOM 3955 N N . LYS A 1 484 ? 1.958 -15.968 36.630 1.00 88.25 484 LYS A N 1
ATOM 3956 C CA . LYS A 1 484 ? 1.271 -16.494 37.824 1.00 88.25 484 LYS A CA 1
ATOM 3957 C C . LYS A 1 484 ? -0.243 -16.247 37.836 1.00 88.25 484 LYS A C 1
ATOM 3959 O O . LYS A 1 484 ? -0.876 -16.445 38.872 1.00 88.25 484 LYS A O 1
ATOM 3964 N N . LYS A 1 485 ? -0.833 -15.801 36.719 1.00 86.56 485 LYS A N 1
ATOM 3965 C CA . LYS A 1 485 ? -2.255 -15.415 36.593 1.00 86.56 485 LYS A CA 1
ATOM 3966 C C . LYS A 1 485 ? -2.728 -14.348 37.599 1.00 86.56 485 LYS A C 1
ATOM 3968 O O . LYS A 1 485 ? -3.904 -14.286 37.952 1.00 86.56 485 LYS A O 1
ATOM 3973 N N . ARG A 1 486 ? -1.830 -13.470 38.050 1.00 89.00 486 ARG A N 1
ATOM 3974 C CA . ARG A 1 486 ? -2.130 -12.324 38.921 1.00 89.00 486 ARG A CA 1
ATOM 3975 C C . ARG A 1 486 ? -2.478 -11.094 38.083 1.00 89.00 486 ARG A C 1
ATOM 3977 O O . ARG A 1 486 ? -1.699 -10.156 37.979 1.00 89.00 486 ARG A O 1
ATOM 3984 N N . TYR A 1 487 ? -3.655 -11.116 37.470 1.00 90.44 487 TYR A N 1
ATOM 3985 C CA . TYR A 1 487 ? -4.213 -9.981 36.718 1.00 90.44 487 TYR A CA 1
ATOM 3986 C C . TYR A 1 487 ? -5.691 -9.731 37.050 1.00 90.44 487 TYR A C 1
ATOM 3988 O O . TYR A 1 487 ? -6.389 -9.028 36.323 1.00 90.44 487 TYR A O 1
ATOM 3996 N N . ALA A 1 488 ? -6.181 -10.288 38.164 1.00 89.31 488 ALA A N 1
ATOM 3997 C CA . ALA A 1 488 ? -7.570 -10.142 38.598 1.00 89.31 488 ALA A CA 1
ATOM 3998 C C . ALA A 1 488 ? -7.981 -8.671 38.788 1.00 89.31 488 ALA A C 1
ATOM 4000 O O . ALA A 1 488 ? -9.122 -8.327 38.503 1.00 89.31 488 ALA A O 1
ATOM 4001 N N . ILE A 1 489 ? -7.047 -7.797 39.186 1.00 91.62 489 ILE A N 1
ATOM 4002 C CA . ILE A 1 489 ? -7.291 -6.352 39.287 1.00 91.62 489 ILE A CA 1
ATOM 4003 C C . ILE A 1 489 ? -7.658 -5.731 37.931 1.00 91.62 489 ILE A C 1
ATOM 4005 O O . ILE A 1 489 ? -8.587 -4.934 37.864 1.00 91.62 489 ILE A O 1
ATOM 4009 N N . LEU A 1 490 ? -7.018 -6.155 36.834 1.00 92.62 490 LEU A N 1
ATOM 4010 C CA . LEU A 1 490 ? -7.374 -5.684 35.491 1.00 92.62 490 LEU A CA 1
ATOM 4011 C C . LEU A 1 490 ? -8.765 -6.161 35.081 1.00 92.62 490 LEU A C 1
ATOM 4013 O O . LEU A 1 490 ? -9.527 -5.404 34.485 1.00 92.62 490 LEU A O 1
ATOM 4017 N N . TYR A 1 491 ? -9.106 -7.404 35.428 1.00 91.75 491 TYR A N 1
ATOM 4018 C CA . TYR A 1 491 ? -10.429 -7.960 35.161 1.00 91.75 491 TYR A CA 1
ATOM 4019 C C . TYR A 1 491 ? -11.529 -7.260 35.976 1.00 91.75 491 TYR A C 1
ATOM 4021 O O . TYR A 1 491 ? -12.602 -6.966 35.453 1.00 91.75 491 TYR A O 1
ATOM 4029 N N . ASP A 1 492 ? -11.266 -6.941 37.244 1.00 90.94 492 ASP A N 1
ATOM 4030 C CA . ASP A 1 492 ? -12.170 -6.157 38.091 1.00 90.94 492 ASP A CA 1
ATOM 4031 C C . ASP A 1 492 ? -12.366 -4.741 37.523 1.00 90.94 492 ASP A C 1
ATOM 4033 O O . ASP A 1 492 ? -13.503 -4.315 37.333 1.00 90.94 492 ASP A O 1
ATOM 4037 N N . MET A 1 493 ? -11.289 -4.053 37.126 1.00 92.38 493 MET A N 1
ATOM 4038 C CA . MET A 1 493 ? -11.357 -2.748 36.449 1.00 92.38 493 MET A CA 1
ATOM 4039 C C . MET A 1 493 ? -12.203 -2.804 35.165 1.00 92.38 493 MET A C 1
ATOM 4041 O O . MET A 1 493 ? -13.095 -1.977 34.961 1.00 92.38 493 MET A O 1
ATOM 4045 N N . TYR A 1 494 ? -11.971 -3.817 34.328 1.00 91.94 494 TYR A N 1
ATOM 4046 C CA . TYR A 1 494 ? -12.749 -4.090 33.120 1.00 91.94 494 TYR A CA 1
ATOM 4047 C C . TYR A 1 494 ? -14.238 -4.335 33.416 1.00 91.94 494 TYR A C 1
ATOM 4049 O O . TYR A 1 494 ? -15.107 -3.705 32.813 1.00 91.94 494 TYR A O 1
ATOM 4057 N N . SER A 1 495 ? -14.551 -5.224 34.357 1.00 89.44 495 SER A N 1
ATOM 4058 C CA . SER A 1 495 ? -15.938 -5.584 34.670 1.00 89.44 495 SER A CA 1
ATOM 4059 C C . SER A 1 495 ? -16.708 -4.456 35.359 1.00 89.44 495 SER A C 1
ATOM 4061 O O . SER A 1 495 ? -17.926 -4.337 35.198 1.00 89.44 495 SER A O 1
ATOM 4063 N N . ARG A 1 496 ? -16.016 -3.589 36.109 1.00 89.75 496 ARG A N 1
ATOM 4064 C CA . ARG A 1 496 ? -16.603 -2.390 36.719 1.00 89.75 496 ARG A CA 1
ATOM 4065 C C . ARG A 1 496 ? -16.974 -1.336 35.701 1.00 89.75 496 ARG A C 1
ATOM 4067 O O . ARG A 1 496 ? -18.031 -0.735 35.868 1.00 89.75 496 ARG A O 1
ATOM 4074 N N . PHE A 1 497 ? -16.168 -1.157 34.655 1.00 90.31 497 PHE A N 1
ATOM 4075 C CA . PHE A 1 497 ? -16.461 -0.202 33.588 1.00 90.31 497 PHE A CA 1
ATOM 4076 C C . PHE A 1 497 ? -17.852 -0.420 32.988 1.00 90.31 497 PHE A C 1
ATOM 4078 O O . PHE A 1 497 ? -18.619 0.530 32.854 1.00 90.31 497 PHE A O 1
ATOM 4085 N N . TYR A 1 498 ? -18.210 -1.669 32.674 1.00 85.56 498 TYR A N 1
ATOM 4086 C CA . TYR A 1 498 ? -19.512 -1.958 32.072 1.00 85.56 498 TYR A CA 1
ATOM 4087 C C . TYR A 1 498 ? -20.672 -1.542 32.991 1.00 85.56 498 TYR A C 1
ATOM 4089 O O . TYR A 1 498 ? -21.617 -0.879 32.560 1.00 85.56 498 TYR A O 1
ATOM 4097 N N . LYS A 1 499 ? -20.559 -1.851 34.287 1.00 85.25 499 LYS A N 1
ATOM 4098 C CA . LYS A 1 499 ? -21.544 -1.459 35.300 1.00 85.25 499 LYS A CA 1
ATOM 4099 C C . LYS A 1 499 ? -21.624 0.053 35.489 1.00 85.25 499 LYS A C 1
ATOM 4101 O O . LYS A 1 499 ? -22.721 0.598 35.543 1.00 85.25 499 LYS A O 1
ATOM 4106 N N . SER A 1 500 ? -20.491 0.738 35.609 1.00 86.94 500 SER A N 1
ATOM 4107 C CA . SER A 1 500 ? -20.462 2.175 35.901 1.00 86.94 500 SER A CA 1
ATOM 4108 C C . SER A 1 500 ? -20.840 3.041 34.699 1.00 86.94 500 SER A C 1
ATOM 4110 O O . SER A 1 500 ? -21.443 4.099 34.880 1.00 86.94 500 SER A O 1
ATOM 4112 N N . TYR A 1 501 ? -20.488 2.616 33.483 1.00 86.00 501 TYR A N 1
ATOM 4113 C CA . TYR A 1 501 ? -20.744 3.372 32.259 1.00 86.00 501 TYR A CA 1
ATOM 4114 C C . TYR A 1 501 ? -22.125 3.065 31.661 1.00 86.00 501 TYR A C 1
ATOM 4116 O O . TYR A 1 501 ? -22.848 3.997 31.319 1.00 86.00 501 TYR A O 1
ATOM 4124 N N . TYR A 1 502 ? -22.526 1.788 31.586 1.00 84.25 502 TYR A N 1
ATOM 4125 C CA . TYR A 1 502 ? -23.795 1.369 30.966 1.00 84.25 502 TYR A CA 1
ATOM 4126 C C . TYR A 1 502 ? -24.912 1.017 31.962 1.00 84.25 502 TYR A C 1
ATOM 4128 O O . TYR A 1 502 ? -26.051 0.823 31.540 1.00 84.25 502 TYR A O 1
ATOM 4136 N N . GLY A 1 503 ? -24.623 0.930 33.265 1.00 79.44 503 GLY A N 1
ATOM 4137 C CA . GLY A 1 503 ? -25.615 0.569 34.287 1.00 79.44 503 GLY A CA 1
ATOM 4138 C C . GLY A 1 503 ? -25.981 -0.922 34.329 1.00 79.44 503 GLY A C 1
ATOM 4139 O O . GLY A 1 503 ? -26.998 -1.269 34.922 1.00 79.44 503 GLY A O 1
ATOM 4140 N N . GLY A 1 504 ? -25.194 -1.793 33.685 1.00 75.19 504 GLY A N 1
ATOM 4141 C CA . GLY A 1 504 ? -25.427 -3.244 33.632 1.00 75.19 504 GLY A CA 1
ATOM 4142 C C . GLY A 1 504 ? -24.814 -4.034 34.799 1.00 75.19 504 GLY A C 1
ATOM 4143 O O . GLY A 1 504 ? -24.177 -3.474 35.691 1.00 75.19 504 GLY A O 1
ATOM 4144 N N . ASN A 1 505 ? -24.974 -5.361 34.781 1.00 72.38 505 ASN A N 1
ATOM 4145 C CA . ASN A 1 505 ? -24.378 -6.267 35.774 1.00 72.38 505 ASN A CA 1
ATOM 4146 C C . ASN A 1 505 ? -22.959 -6.718 35.380 1.00 72.38 505 ASN A C 1
ATOM 4148 O O . ASN A 1 505 ? -22.632 -6.808 34.198 1.00 72.38 505 ASN A O 1
ATOM 4152 N N . HIS A 1 506 ? -22.118 -7.048 36.371 1.00 64.94 506 HIS A N 1
ATOM 4153 C CA . HIS A 1 506 ? -20.732 -7.492 36.138 1.00 64.94 506 HIS A CA 1
ATOM 4154 C C . HIS A 1 506 ? -20.633 -8.801 35.338 1.00 64.94 506 HIS A C 1
ATOM 4156 O O . HIS A 1 506 ? -19.666 -8.989 34.607 1.00 64.94 506 HIS A O 1
ATOM 4162 N N . ASP A 1 507 ? -21.638 -9.673 35.438 1.00 67.56 507 ASP A N 1
ATOM 4163 C CA . ASP A 1 507 ? -21.640 -10.993 34.791 1.00 67.56 507 ASP A CA 1
ATOM 4164 C C . ASP A 1 507 ? -22.021 -10.939 33.302 1.00 67.56 507 ASP A C 1
ATOM 4166 O O . ASP A 1 507 ? -21.960 -11.945 32.597 1.00 67.56 507 ASP A O 1
ATOM 4170 N N . GLU A 1 508 ? -22.420 -9.769 32.796 1.00 77.50 508 GLU A N 1
ATOM 4171 C CA . GLU A 1 508 ? -22.881 -9.612 31.414 1.00 77.50 508 GLU A CA 1
ATOM 4172 C C . GLU A 1 508 ? -21.758 -9.271 30.427 1.00 77.50 508 GLU A C 1
ATOM 4174 O O . GLU A 1 508 ? -21.998 -9.257 29.216 1.00 77.50 508 GLU A O 1
ATOM 4179 N N . VAL A 1 509 ? -20.541 -9.023 30.919 1.00 85.75 509 VAL A N 1
ATOM 4180 C CA . VAL A 1 509 ? -19.395 -8.578 30.115 1.00 85.75 509 VAL A CA 1
ATOM 4181 C C . VAL A 1 509 ? -18.979 -9.588 29.040 1.00 85.75 509 VAL A C 1
ATOM 4183 O O . VAL A 1 509 ? -19.213 -10.792 29.146 1.00 85.75 509 VAL A O 1
ATOM 4186 N N . LEU A 1 510 ? -18.377 -9.088 27.957 1.00 86.62 510 LEU A N 1
ATOM 4187 C CA . LEU A 1 510 ? -18.012 -9.889 26.784 1.00 86.62 510 LEU A CA 1
ATOM 4188 C C . LEU A 1 510 ? -17.001 -11.006 27.072 1.00 86.62 510 LEU A C 1
ATOM 4190 O O . LEU A 1 510 ? -17.133 -12.113 26.544 1.00 86.62 510 LEU A O 1
ATOM 4194 N N . LEU A 1 511 ? -15.939 -10.687 27.812 1.00 88.44 511 LEU A N 1
ATOM 4195 C CA . LEU A 1 511 ? -14.817 -11.584 28.048 1.00 88.44 511 LEU A CA 1
ATOM 4196 C C . LEU A 1 511 ? -14.920 -12.159 29.458 1.00 88.44 511 LEU A C 1
ATOM 4198 O O . LEU A 1 511 ? -14.730 -11.411 30.411 1.00 88.44 511 LEU A O 1
ATOM 4202 N N . PRO A 1 512 ? -15.152 -13.470 29.620 1.00 87.56 512 PRO A N 1
ATOM 4203 C CA . PRO A 1 512 ? -14.942 -14.108 30.909 1.00 87.56 512 PRO A CA 1
ATOM 4204 C C . PRO A 1 512 ? -13.442 -14.128 31.253 1.00 87.56 512 PRO A C 1
ATOM 4206 O O . PRO A 1 512 ? -12.580 -13.984 30.377 1.00 87.56 512 PRO A O 1
ATOM 4209 N N . ILE A 1 513 ? -13.116 -14.291 32.538 1.00 86.44 513 ILE A N 1
ATOM 4210 C CA . ILE A 1 513 ? -11.744 -14.149 33.058 1.00 86.44 513 ILE A CA 1
ATOM 4211 C C . ILE A 1 513 ? -10.724 -15.076 32.375 1.00 86.44 513 ILE A C 1
ATOM 4213 O O . ILE A 1 513 ? -9.573 -14.689 32.177 1.00 86.44 513 ILE A O 1
ATOM 4217 N N . ASP A 1 514 ? -11.147 -16.266 31.944 1.00 83.75 514 ASP A N 1
ATOM 4218 C CA . ASP A 1 514 ? -10.333 -17.237 31.206 1.00 83.75 514 ASP A CA 1
ATOM 4219 C C . ASP A 1 514 ? -9.975 -16.758 29.787 1.00 83.75 514 ASP A C 1
ATOM 4221 O O . ASP A 1 514 ? -8.890 -17.056 29.279 1.00 83.75 514 ASP A O 1
ATOM 4225 N N . LYS A 1 515 ? -10.851 -15.969 29.154 1.00 85.81 515 LYS A N 1
ATOM 4226 C CA . LYS A 1 515 ? -10.618 -15.388 27.823 1.00 85.81 515 LYS A CA 1
ATOM 4227 C C . LYS A 1 515 ? -9.945 -14.024 27.874 1.00 85.81 515 LYS A C 1
ATOM 4229 O O . LYS A 1 515 ? -9.248 -13.678 26.921 1.00 85.81 515 LYS A O 1
ATOM 4234 N N . PHE A 1 516 ? -10.104 -13.277 28.967 1.00 88.12 516 PHE A N 1
ATOM 4235 C CA . PHE A 1 516 ? -9.517 -11.946 29.140 1.00 88.12 516 PHE A CA 1
ATOM 4236 C C . PHE A 1 516 ? -8.003 -11.948 28.887 1.00 88.12 516 PHE A C 1
ATOM 4238 O O . PHE A 1 516 ? -7.519 -11.209 28.030 1.00 88.12 516 PHE A O 1
ATOM 4245 N N . GLY A 1 517 ? -7.270 -12.866 29.527 1.00 83.81 517 GLY A N 1
ATOM 4246 C CA . GLY A 1 517 ? -5.813 -12.953 29.385 1.00 83.81 517 GLY A CA 1
ATOM 4247 C C . GLY A 1 517 ? -5.314 -13.331 27.982 1.00 83.81 517 GLY A C 1
ATOM 4248 O O . GLY A 1 517 ? -4.182 -13.011 27.645 1.00 83.81 517 GLY A O 1
ATOM 4249 N N . SER A 1 518 ? -6.131 -13.989 27.149 1.00 80.75 518 SER A N 1
ATOM 4250 C CA . SER A 1 518 ? -5.722 -14.458 25.808 1.00 80.75 518 SER A CA 1
ATOM 4251 C C . SER A 1 518 ? -6.242 -13.601 24.648 1.00 80.75 518 SER A C 1
ATOM 4253 O O . SER A 1 518 ? -5.680 -13.640 23.547 1.00 80.75 518 SER A O 1
ATOM 4255 N N . CYS A 1 519 ? -7.332 -12.861 24.864 1.00 79.50 519 CYS A N 1
ATOM 4256 C CA . CYS A 1 519 ? -7.942 -11.991 23.858 1.00 79.50 519 CYS A CA 1
ATOM 4257 C C . CYS A 1 519 ? -7.444 -10.556 23.982 1.00 79.50 519 CYS A C 1
ATOM 4259 O O . CYS A 1 519 ? -7.195 -9.904 22.970 1.00 79.50 519 CYS A O 1
ATOM 4261 N N . GLY A 1 520 ? -7.259 -10.061 25.200 1.00 71.31 520 GLY A N 1
ATOM 4262 C CA . GLY A 1 520 ? -6.734 -8.726 25.372 1.00 71.31 520 GLY A CA 1
ATOM 4263 C C . GLY A 1 520 ? -6.598 -8.347 26.832 1.00 71.31 520 GLY A C 1
ATOM 4264 O O . GLY A 1 520 ? -7.554 -7.827 27.394 1.00 71.31 520 GLY A O 1
ATOM 4265 N N . PRO A 1 521 ? -5.429 -8.548 27.448 1.00 83.50 521 PRO A N 1
ATOM 4266 C CA . PRO A 1 521 ? -5.104 -7.857 28.678 1.00 83.50 521 PRO A CA 1
ATOM 4267 C C . PRO A 1 521 ? -4.998 -6.360 28.361 1.00 83.50 521 PRO A C 1
ATOM 4269 O O . PRO A 1 521 ? -4.046 -5.889 27.742 1.00 83.50 521 PRO A O 1
ATOM 4272 N N . PHE A 1 522 ? -6.032 -5.618 28.737 1.00 91.94 522 PHE A N 1
ATOM 4273 C CA . PHE A 1 522 ? -6.089 -4.165 28.639 1.00 91.94 522 PHE A CA 1
ATOM 4274 C C . PHE A 1 522 ? -6.433 -3.576 30.006 1.00 91.94 522 PHE A C 1
ATOM 4276 O O . PHE A 1 522 ? -7.052 -4.222 30.850 1.00 91.94 522 PHE A O 1
ATOM 4283 N N . VAL A 1 523 ? -6.014 -2.338 30.233 1.00 93.62 523 VAL A N 1
ATOM 4284 C CA . VAL A 1 523 ? -6.208 -1.630 31.499 1.00 93.62 523 VAL A CA 1
ATOM 4285 C C . VAL A 1 523 ? -7.307 -0.596 31.306 1.00 93.62 523 VAL A C 1
ATOM 4287 O O . VAL A 1 523 ? -7.190 0.247 30.421 1.00 93.62 523 VAL A O 1
ATOM 4290 N N . VAL A 1 524 ? -8.367 -0.656 32.117 1.00 93.44 524 VAL A N 1
ATOM 4291 C CA . VAL A 1 524 ? -9.478 0.310 32.081 1.00 93.44 524 VAL A CA 1
ATOM 4292 C C . VAL A 1 524 ? -9.421 1.201 33.315 1.00 93.44 524 VAL A C 1
ATOM 4294 O O . VAL A 1 524 ? -9.805 0.795 34.406 1.00 93.44 524 VAL A O 1
ATOM 4297 N N . ILE A 1 525 ? -8.919 2.418 33.155 1.00 92.94 525 ILE A N 1
ATOM 4298 C CA . ILE A 1 525 ? -8.706 3.361 34.251 1.00 92.94 525 ILE A CA 1
ATOM 4299 C C . ILE A 1 525 ? -9.933 4.267 34.363 1.00 92.94 525 ILE A C 1
ATOM 4301 O O . ILE A 1 525 ? -10.269 4.986 33.420 1.00 92.94 525 ILE A O 1
ATOM 4305 N N . ASP A 1 526 ? -10.607 4.217 35.514 1.00 90.25 526 ASP A N 1
ATOM 4306 C CA . ASP A 1 526 ? -11.723 5.103 35.851 1.00 90.25 526 ASP A CA 1
ATOM 4307 C C . ASP A 1 526 ? -11.194 6.454 36.335 1.00 90.25 526 ASP A C 1
ATOM 4309 O O . ASP A 1 526 ? -10.507 6.536 37.354 1.00 90.25 526 ASP A O 1
ATOM 4313 N N . CYS A 1 527 ? -11.530 7.518 35.609 1.00 86.62 527 CYS A N 1
ATOM 4314 C CA . CYS A 1 527 ? -11.159 8.885 35.954 1.00 86.62 527 CYS A CA 1
ATOM 4315 C C . CYS A 1 527 ? -12.383 9.755 36.291 1.00 86.62 527 CYS A C 1
ATOM 4317 O O . CYS A 1 527 ? -12.285 10.978 36.376 1.00 86.62 527 CYS A O 1
ATOM 4319 N N . SER A 1 528 ? -13.558 9.157 36.501 1.00 79.81 528 SER A N 1
ATOM 4320 C CA . SER A 1 528 ? -14.800 9.890 36.784 1.00 79.81 528 SER A CA 1
ATOM 4321 C C . SER A 1 528 ? -14.696 10.787 38.027 1.00 79.81 528 SER A C 1
ATOM 4323 O O . SER A 1 528 ? -15.284 11.874 38.056 1.00 79.81 528 SER A O 1
ATOM 4325 N N . ARG A 1 529 ? -13.882 10.376 39.011 1.00 75.81 529 ARG A N 1
ATOM 4326 C CA . ARG A 1 529 ? -13.649 11.053 40.300 1.00 75.81 529 ARG A CA 1
ATOM 4327 C C . ARG A 1 529 ? -12.489 12.064 40.300 1.00 75.81 529 ARG A C 1
ATOM 4329 O O . ARG A 1 529 ? -11.955 12.363 41.362 1.00 75.81 529 ARG A O 1
ATOM 4336 N N . GLN A 1 530 ? -12.080 12.575 39.137 1.00 73.25 530 GLN A N 1
ATOM 4337 C CA . GLN A 1 530 ? -11.059 13.631 39.036 1.00 73.25 530 GLN A CA 1
ATOM 4338 C C . GLN A 1 530 ? -11.367 14.854 39.910 1.00 73.25 530 GLN A C 1
ATOM 4340 O O . GLN A 1 530 ? -12.525 15.271 40.024 1.00 73.25 530 GLN A O 1
ATOM 4345 N N . SER A 1 531 ? -10.311 15.457 40.461 1.00 66.12 531 SER A N 1
ATOM 4346 C CA . SER A 1 531 ? -10.385 16.699 41.231 1.00 66.12 531 SER A CA 1
ATOM 4347 C C . SER A 1 531 ? -10.843 17.878 40.365 1.00 66.12 531 SER A C 1
ATOM 4349 O O . SER A 1 531 ? -10.606 17.936 39.156 1.00 66.12 531 SER A O 1
ATOM 4351 N N . GLU A 1 532 ? -11.512 18.856 40.983 1.00 62.03 532 GLU A N 1
ATOM 4352 C CA . GLU A 1 532 ? -12.001 20.036 40.260 1.00 62.03 532 GLU A CA 1
ATOM 4353 C C . GLU A 1 532 ? -10.874 20.932 39.726 1.00 62.03 532 GLU A C 1
ATOM 4355 O O . GLU A 1 532 ? -11.088 21.660 38.762 1.00 62.03 532 GLU A O 1
ATOM 4360 N N . SER A 1 533 ? -9.666 20.843 40.290 1.00 57.62 533 SER A N 1
ATOM 4361 C CA . SER A 1 533 ? -8.486 21.594 39.839 1.00 57.62 533 SER A CA 1
ATOM 4362 C C . SER A 1 533 ? -7.983 21.172 38.455 1.00 57.62 533 SER A C 1
ATOM 4364 O O . SER A 1 533 ? -7.340 21.968 37.777 1.00 57.62 533 SER A O 1
ATOM 4366 N N . VAL A 1 534 ? -8.315 19.962 37.991 1.00 56.91 534 VAL A N 1
ATOM 4367 C CA . VAL A 1 534 ? -8.010 19.495 36.626 1.00 56.91 534 VAL A CA 1
ATOM 4368 C C . VAL A 1 534 ? -8.919 20.174 35.580 1.00 56.91 534 VAL A C 1
ATOM 4370 O O . VAL A 1 534 ? -8.583 20.171 34.400 1.00 56.91 534 VAL A O 1
ATOM 4373 N N . LYS A 1 535 ? -10.030 20.819 35.992 1.00 54.00 535 LYS A N 1
ATOM 4374 C CA . LYS A 1 535 ? -11.049 21.417 35.099 1.00 54.00 535 LYS A CA 1
ATOM 4375 C C . LYS A 1 535 ? -10.641 22.743 34.440 1.00 54.00 535 LYS A C 1
ATOM 4377 O O . LYS A 1 535 ? -11.311 23.174 33.509 1.00 54.00 535 LYS A O 1
ATOM 4382 N N . THR A 1 536 ? -9.607 23.432 34.927 1.00 48.69 536 THR A N 1
ATOM 4383 C CA . THR A 1 536 ? -9.305 24.824 34.525 1.00 48.69 536 THR A CA 1
ATOM 4384 C C . THR A 1 536 ? -8.154 24.968 33.524 1.00 48.69 536 THR A C 1
ATOM 4386 O O . THR A 1 536 ? -7.871 26.084 33.089 1.00 48.69 536 THR A O 1
ATOM 4389 N N . ALA A 1 537 ? -7.507 23.869 33.121 1.00 55.66 537 ALA A N 1
ATOM 4390 C CA . ALA A 1 537 ? -6.371 23.870 32.197 1.00 55.66 537 ALA A CA 1
ATOM 4391 C C . ALA A 1 537 ? -6.468 22.751 31.149 1.00 55.66 537 ALA A C 1
ATOM 4393 O O . ALA A 1 537 ? -7.180 21.766 31.326 1.00 55.66 537 ALA A O 1
ATOM 4394 N N . THR A 1 538 ? -5.717 22.886 30.052 1.00 62.50 538 THR A N 1
ATOM 4395 C CA . THR A 1 538 ? -5.547 21.813 29.060 1.00 62.50 538 THR A CA 1
ATOM 4396 C C . THR A 1 538 ? -5.006 20.553 29.736 1.00 62.50 538 THR A C 1
ATOM 4398 O O . THR A 1 538 ? -3.923 20.604 30.316 1.00 62.50 538 THR A O 1
ATOM 4401 N N . VAL A 1 539 ? -5.743 19.441 29.654 1.00 68.62 539 VAL A N 1
ATOM 4402 C CA . VAL A 1 539 ? -5.363 18.168 30.285 1.00 68.62 539 VAL A CA 1
ATOM 4403 C C . VAL A 1 539 ? -4.178 17.543 29.543 1.00 68.62 539 VAL A C 1
ATOM 4405 O O . VAL A 1 539 ? -4.328 17.073 28.412 1.00 68.62 539 VAL A O 1
ATOM 4408 N N . ASP A 1 540 ? -3.006 17.519 30.182 1.00 75.94 540 ASP A N 1
ATOM 4409 C CA . ASP A 1 540 ? -1.868 16.713 29.739 1.00 75.94 540 ASP A CA 1
ATOM 4410 C C . ASP A 1 540 ? -2.085 15.263 30.173 1.00 75.94 540 ASP A C 1
ATOM 4412 O O . ASP A 1 540 ? -2.276 14.972 31.355 1.00 75.94 540 ASP A O 1
ATOM 4416 N N . VAL A 1 541 ? -2.092 14.353 29.201 1.00 82.25 541 VAL A N 1
ATOM 4417 C CA . VAL A 1 541 ? -2.350 12.929 29.421 1.00 82.25 541 VAL A CA 1
ATOM 4418 C C . VAL A 1 541 ? -1.047 12.177 29.209 1.00 82.25 541 VAL A C 1
ATOM 4420 O O . VAL A 1 541 ? -0.538 12.113 28.088 1.00 82.25 541 VAL A O 1
ATOM 4423 N N . ARG A 1 542 ? -0.514 11.556 30.260 1.00 87.69 542 ARG A N 1
ATOM 4424 C CA . ARG A 1 542 ? 0.717 10.761 30.188 1.00 87.69 542 ARG A CA 1
ATOM 4425 C C . ARG A 1 542 ? 0.493 9.379 30.780 1.00 87.69 542 ARG A C 1
ATOM 4427 O O . ARG A 1 542 ? 0.006 9.249 31.890 1.00 87.69 542 ARG A O 1
ATOM 4434 N N . LEU A 1 543 ? 0.848 8.337 30.041 1.00 88.62 543 LEU A N 1
ATOM 4435 C CA . LEU A 1 543 ? 0.817 6.957 30.519 1.00 88.62 543 LEU A CA 1
ATOM 4436 C C . LEU A 1 543 ? 2.235 6.513 30.856 1.00 88.62 543 LEU A C 1
ATOM 4438 O O . LEU A 1 543 ? 3.124 6.582 30.011 1.00 88.62 543 LEU A O 1
ATOM 4442 N N . GLU A 1 544 ? 2.436 6.042 32.077 1.00 90.94 544 GLU A N 1
ATOM 4443 C CA . GLU A 1 544 ? 3.647 5.355 32.507 1.00 90.94 544 GLU A CA 1
ATOM 4444 C C . GLU A 1 544 ? 3.328 3.890 32.748 1.00 90.94 544 GLU A C 1
ATOM 4446 O O . GLU A 1 544 ? 2.275 3.562 33.286 1.00 90.94 544 GLU A O 1
ATOM 4451 N N . PHE A 1 545 ? 4.210 2.997 32.328 1.00 91.94 545 PHE A N 1
ATOM 4452 C CA . PHE A 1 545 ? 4.025 1.574 32.561 1.00 91.94 545 PHE A CA 1
ATOM 4453 C C . PHE A 1 545 ? 5.360 0.850 32.662 1.00 91.94 545 PHE A C 1
ATOM 4455 O O . PHE A 1 545 ? 6.345 1.226 32.018 1.00 91.94 545 PHE A O 1
ATOM 4462 N N . ASP A 1 546 ? 5.350 -0.191 33.484 1.00 91.38 546 ASP A N 1
ATOM 4463 C CA . ASP A 1 546 ? 6.494 -1.023 33.821 1.00 91.38 546 ASP A CA 1
ATOM 4464 C C . ASP A 1 546 ? 6.212 -2.467 33.378 1.00 91.38 546 ASP A C 1
ATOM 4466 O O . ASP A 1 546 ? 5.073 -2.943 33.450 1.00 91.38 546 ASP A O 1
ATOM 4470 N N . CYS A 1 547 ? 7.247 -3.163 32.912 1.00 89.88 547 CYS A N 1
ATOM 4471 C CA . CYS A 1 547 ? 7.201 -4.562 32.488 1.00 89.88 547 CYS A CA 1
ATOM 4472 C C . CYS A 1 547 ? 8.282 -5.375 33.218 1.00 89.88 547 CYS A C 1
ATOM 4474 O O . CYS A 1 547 ? 9.325 -4.836 33.588 1.00 89.88 547 CYS A O 1
ATOM 4476 N N . MET A 1 548 ? 8.052 -6.679 33.424 1.00 89.19 548 MET A N 1
ATOM 4477 C CA . MET A 1 548 ? 9.048 -7.568 34.053 1.00 89.19 548 MET A CA 1
ATOM 4478 C C . MET A 1 548 ? 10.303 -7.751 33.195 1.00 89.19 548 MET A C 1
ATOM 4480 O O . MET A 1 548 ? 11.378 -8.025 33.720 1.00 89.19 548 MET A O 1
ATOM 4484 N N . GLU A 1 549 ? 10.152 -7.633 31.880 1.00 87.94 549 GLU A N 1
ATOM 4485 C CA . GLU A 1 549 ? 11.209 -7.785 30.886 1.00 87.94 549 GLU A CA 1
ATOM 4486 C C . GLU A 1 549 ? 11.111 -6.655 29.864 1.00 87.94 549 GLU A C 1
ATOM 4488 O O . GLU A 1 549 ? 10.107 -5.937 29.814 1.00 87.94 549 GLU A O 1
ATOM 4493 N N . ASP A 1 550 ? 12.157 -6.493 29.054 1.00 82.75 550 ASP A N 1
ATOM 4494 C CA . ASP A 1 550 ? 12.149 -5.510 27.978 1.00 82.75 550 ASP A CA 1
ATOM 4495 C C . ASP A 1 550 ? 10.983 -5.768 27.025 1.00 82.75 550 ASP A C 1
ATOM 4497 O O . ASP A 1 550 ? 10.720 -6.902 26.607 1.00 82.75 550 ASP A O 1
ATOM 4501 N N . ILE A 1 551 ? 10.289 -4.691 26.656 1.00 82.19 551 ILE A N 1
ATOM 4502 C CA . ILE A 1 551 ? 9.177 -4.791 25.718 1.00 82.19 551 ILE A CA 1
ATOM 4503 C C . ILE A 1 551 ? 9.702 -5.315 24.378 1.00 82.19 551 ILE A C 1
ATOM 4505 O O . ILE A 1 551 ? 10.656 -4.746 23.835 1.00 82.19 551 ILE A O 1
ATOM 4509 N N . PRO A 1 552 ? 9.067 -6.352 23.798 1.00 81.88 552 PRO A N 1
ATOM 4510 C CA . PRO A 1 552 ? 9.476 -6.870 22.505 1.00 81.88 552 PRO A CA 1
ATOM 4511 C C . PRO A 1 552 ? 9.501 -5.778 21.432 1.00 81.88 552 PRO A C 1
ATOM 4513 O O . PRO A 1 552 ? 8.612 -4.917 21.379 1.00 81.88 552 PRO A O 1
ATOM 4516 N N . ALA A 1 553 ? 10.471 -5.860 20.520 1.00 71.00 553 ALA A N 1
ATOM 4517 C CA . ALA A 1 553 ? 10.487 -5.028 19.322 1.00 71.00 553 ALA A CA 1
ATOM 4518 C C . ALA A 1 553 ? 9.154 -5.151 18.553 1.00 71.00 553 ALA A C 1
ATOM 4520 O O . ALA A 1 553 ? 8.470 -6.177 18.609 1.00 71.00 553 ALA A O 1
ATOM 4521 N N . ASN A 1 554 ? 8.772 -4.098 17.825 1.00 75.19 554 ASN A N 1
ATOM 4522 C CA . ASN A 1 554 ? 7.506 -4.009 17.076 1.00 75.19 554 ASN A CA 1
ATOM 4523 C C . ASN A 1 554 ? 6.233 -3.963 17.954 1.00 75.19 554 ASN A C 1
ATOM 4525 O O . ASN A 1 554 ? 5.145 -4.317 17.484 1.00 75.19 554 ASN A O 1
ATOM 4529 N N . THR A 1 555 ? 6.335 -3.529 19.214 1.00 82.69 555 THR A N 1
ATOM 4530 C CA . THR A 1 555 ? 5.170 -3.350 20.097 1.00 82.69 555 THR A CA 1
ATOM 4531 C C . THR A 1 555 ? 4.539 -1.969 19.928 1.00 82.69 555 THR A C 1
ATOM 4533 O O . THR A 1 555 ? 5.196 -0.945 20.029 1.00 82.69 555 THR A O 1
ATOM 4536 N N . THR A 1 556 ? 3.234 -1.912 19.679 1.00 85.12 556 THR A N 1
ATOM 4537 C CA . THR A 1 556 ? 2.467 -0.665 19.598 1.00 85.12 556 THR A CA 1
ATOM 4538 C C . THR A 1 556 ? 1.601 -0.503 20.840 1.00 85.12 556 THR A C 1
ATOM 4540 O O . THR A 1 556 ? 0.859 -1.414 21.202 1.00 85.12 556 THR A O 1
ATOM 4543 N N . ALA A 1 557 ? 1.669 0.677 21.456 1.00 87.12 557 ALA A N 1
ATOM 4544 C CA . ALA A 1 557 ? 0.776 1.086 22.529 1.00 87.12 557 ALA A CA 1
ATOM 4545 C C . ALA A 1 557 ? -0.456 1.814 21.982 1.00 87.12 557 ALA A C 1
ATOM 4547 O O . ALA A 1 557 ? -0.346 2.697 21.127 1.00 87.12 557 ALA A O 1
ATOM 4548 N N . TYR A 1 558 ? -1.625 1.461 22.505 1.00 89.25 558 TYR A N 1
ATOM 4549 C CA . TYR A 1 558 ? -2.901 2.080 22.179 1.00 89.25 558 TYR A CA 1
ATOM 4550 C C . TYR A 1 558 ? -3.529 2.679 23.432 1.00 89.25 558 TYR A C 1
ATOM 4552 O O . TYR A 1 558 ? -3.507 2.079 24.503 1.00 89.25 558 TYR A O 1
ATOM 4560 N N . CYS A 1 559 ? -4.106 3.869 23.274 1.00 88.88 559 CYS A N 1
ATOM 4561 C CA . CYS A 1 559 ? -4.865 4.560 24.306 1.00 88.88 559 CYS A CA 1
ATOM 4562 C C . CYS A 1 559 ? -6.177 5.048 23.694 1.00 88.88 559 CYS A C 1
ATOM 4564 O O . CYS A 1 559 ? -6.166 5.793 22.710 1.00 88.88 559 CYS A O 1
ATOM 4566 N N . LEU A 1 560 ? -7.293 4.603 24.265 1.00 89.12 560 LEU A N 1
ATOM 4567 C CA . LEU A 1 560 ? -8.633 5.081 23.958 1.00 89.12 560 LEU A CA 1
ATOM 4568 C C . LEU A 1 560 ? -9.131 5.903 25.145 1.00 89.12 560 LEU A C 1
ATOM 4570 O O . LEU A 1 560 ? -9.280 5.384 26.248 1.00 89.12 560 LEU A O 1
ATOM 4574 N N . ILE A 1 561 ? -9.391 7.184 24.905 1.00 87.00 561 ILE A N 1
ATOM 4575 C CA . ILE A 1 561 ? -9.937 8.101 25.905 1.00 87.00 561 ILE A CA 1
ATOM 4576 C C . ILE A 1 561 ? -11.432 8.250 25.643 1.00 87.00 561 ILE A C 1
ATOM 4578 O O . ILE A 1 561 ? -11.829 8.673 24.558 1.00 87.00 561 ILE A O 1
ATOM 4582 N N . LEU A 1 562 ? -12.247 7.922 26.640 1.00 86.69 562 LEU A N 1
ATOM 4583 C CA . LEU A 1 562 ? -13.679 8.196 26.647 1.00 86.69 562 LEU A CA 1
ATOM 4584 C C . LEU A 1 562 ? -13.916 9.455 27.471 1.00 86.69 562 LEU A C 1
ATOM 4586 O O . LEU A 1 562 ? -13.464 9.540 28.612 1.00 86.69 562 LEU A O 1
ATOM 4590 N N . HIS A 1 563 ? -14.617 10.424 26.901 1.00 82.25 563 HIS A N 1
ATOM 4591 C CA . HIS A 1 563 ? -14.989 11.666 27.564 1.00 82.25 563 HIS A CA 1
ATOM 4592 C C . HIS A 1 563 ? -16.437 12.005 27.229 1.00 82.25 563 HIS A C 1
ATOM 4594 O O . HIS A 1 563 ? -16.958 11.569 26.200 1.00 82.25 563 HIS A O 1
ATOM 4600 N N . ASP A 1 564 ? -17.072 12.784 28.094 1.00 78.81 564 ASP A N 1
ATOM 4601 C CA . ASP A 1 564 ? -18.419 13.265 27.831 1.00 78.81 564 ASP A CA 1
ATOM 4602 C C . ASP A 1 564 ? -18.355 14.446 26.847 1.00 78.81 564 ASP A C 1
ATOM 4604 O O . ASP A 1 564 ? -17.362 15.180 26.788 1.00 78.81 564 ASP A O 1
ATOM 4608 N N . ARG A 1 565 ? -19.402 14.590 26.034 1.00 77.81 565 ARG A N 1
ATOM 4609 C CA . ARG A 1 565 ? -19.585 15.711 25.110 1.00 77.81 565 ARG A CA 1
ATOM 4610 C C . ARG A 1 565 ? -21.066 16.035 25.015 1.00 77.81 565 ARG A C 1
ATOM 4612 O O . ARG A 1 565 ? -21.876 15.122 24.862 1.00 77.81 565 ARG A O 1
ATOM 4619 N N . VAL A 1 566 ? -21.421 17.315 25.041 1.00 81.81 566 VAL A N 1
ATOM 4620 C CA . VAL A 1 566 ? -22.806 17.763 24.866 1.00 81.81 566 VAL A CA 1
ATOM 4621 C C . VAL A 1 566 ? -22.904 18.639 23.627 1.00 81.81 566 VAL A C 1
ATOM 4623 O O . VAL A 1 566 ? -22.201 19.641 23.474 1.00 81.81 566 VAL A O 1
ATOM 4626 N N . VAL A 1 567 ? -23.800 18.242 22.724 1.00 84.62 567 VAL A N 1
ATOM 4627 C CA . VAL A 1 567 ? -24.136 19.010 21.528 1.00 84.62 567 VAL A CA 1
ATOM 4628 C C . VAL A 1 567 ? -25.607 19.389 21.581 1.00 84.62 567 VAL A C 1
ATOM 4630 O O . VAL A 1 567 ? -26.481 18.529 21.667 1.00 84.62 567 VAL A O 1
ATOM 4633 N N . GLU A 1 568 ? -25.872 20.684 21.485 1.00 87.94 568 GLU A N 1
ATOM 4634 C CA . GLU A 1 568 ? -27.205 21.254 21.389 1.00 87.94 568 GLU A CA 1
ATOM 4635 C C . GLU A 1 568 ? -27.563 21.508 19.919 1.00 87.94 568 GLU A C 1
ATOM 4637 O O . GLU A 1 568 ? -26.771 22.066 19.153 1.00 87.94 568 GLU A O 1
ATOM 4642 N N . TYR A 1 569 ? -28.772 21.112 19.522 1.00 87.94 569 TYR A N 1
ATOM 4643 C CA . TYR A 1 569 ? -29.330 21.398 18.203 1.00 87.94 569 TYR A CA 1
ATOM 4644 C C . TYR A 1 569 ? -30.662 22.133 18.341 1.00 87.94 569 TYR A C 1
ATOM 4646 O O . TYR A 1 569 ? -31.552 21.679 19.060 1.00 87.94 569 TYR A O 1
ATOM 4654 N N . SER A 1 570 ? -30.808 23.242 17.613 1.00 87.56 570 SER A N 1
ATOM 4655 C CA . SER A 1 570 ? -32.045 24.020 17.540 1.00 87.56 570 SER A CA 1
ATOM 4656 C C . SER A 1 570 ? -32.747 23.797 16.190 1.00 87.56 570 SER A C 1
ATOM 4658 O O . SER A 1 570 ? -32.278 24.323 15.177 1.00 87.56 570 SER A O 1
ATOM 4660 N N . PRO A 1 571 ? -33.894 23.084 16.148 1.00 83.81 571 PRO A N 1
ATOM 4661 C CA . PRO A 1 571 ? -34.603 22.778 14.898 1.00 83.81 571 PRO A CA 1
ATOM 4662 C C . PRO A 1 571 ? -35.124 24.000 14.130 1.00 83.81 571 PRO A C 1
ATOM 4664 O O . PRO A 1 571 ? -35.276 23.952 12.911 1.00 83.81 571 PRO A O 1
ATOM 4667 N N . LEU A 1 572 ? -35.409 25.098 14.841 1.00 85.06 572 LEU A N 1
ATOM 4668 C CA . LEU A 1 572 ? -35.943 26.332 14.251 1.00 85.06 572 LEU A CA 1
ATOM 4669 C C . LEU A 1 572 ? -34.863 27.162 13.552 1.00 85.06 572 LEU A C 1
ATOM 4671 O O . LEU A 1 572 ? -35.150 27.864 12.589 1.00 85.06 572 LEU A O 1
ATOM 4675 N N . THR A 1 573 ? -33.627 27.101 14.050 1.00 86.25 573 THR A N 1
ATOM 4676 C CA . THR A 1 573 ? -32.517 27.932 13.557 1.00 86.25 573 THR A CA 1
ATOM 4677 C C . THR A 1 573 ? -31.471 27.132 12.787 1.00 86.25 573 THR A C 1
ATOM 4679 O O . THR A 1 573 ? -30.568 27.715 12.196 1.00 86.25 573 THR A O 1
ATOM 4682 N N . ASN A 1 574 ? -31.569 25.798 12.800 1.00 84.12 574 ASN A N 1
ATOM 4683 C CA . ASN A 1 574 ? -30.582 24.861 12.264 1.00 84.12 574 ASN A CA 1
ATOM 4684 C C . ASN A 1 574 ? -29.176 25.001 12.864 1.00 84.12 574 ASN A C 1
ATOM 4686 O O . ASN A 1 574 ? -28.207 24.450 12.336 1.00 84.12 574 ASN A O 1
ATOM 4690 N N . VAL A 1 575 ? -29.069 25.690 13.999 1.00 87.31 575 VAL A N 1
ATOM 4691 C CA . VAL A 1 575 ? -27.812 25.912 14.704 1.00 87.31 575 VAL A CA 1
ATOM 4692 C C . VAL A 1 575 ? -27.448 24.672 15.516 1.00 87.31 575 VAL A C 1
ATOM 4694 O O . VAL A 1 575 ? -28.261 24.148 16.279 1.00 87.31 575 VAL A O 1
ATOM 4697 N N . VAL A 1 576 ? -26.195 24.241 15.368 1.00 87.81 576 VAL A N 1
ATOM 4698 C CA . VAL A 1 576 ? -25.559 23.189 16.166 1.00 87.81 576 VAL A CA 1
ATOM 4699 C C . VAL A 1 576 ? -24.483 23.840 17.034 1.00 87.81 576 VAL A C 1
ATOM 4701 O O . VAL A 1 576 ? -23.557 24.461 16.508 1.00 87.81 576 VAL A O 1
ATOM 4704 N N . ARG A 1 577 ? -24.592 23.713 18.358 1.00 84.50 577 ARG A N 1
ATOM 4705 C CA . ARG A 1 577 ? -23.629 24.252 19.333 1.00 84.50 577 ARG A CA 1
ATOM 4706 C C . ARG A 1 577 ? -23.015 23.128 20.151 1.00 84.50 577 ARG A C 1
ATOM 4708 O O . ARG A 1 577 ? -23.707 22.220 20.588 1.00 84.50 577 ARG A O 1
ATOM 4715 N N . LYS A 1 578 ? -21.705 23.206 20.372 1.00 80.25 578 LYS A N 1
ATOM 4716 C CA . LYS A 1 578 ? -20.981 22.339 21.308 1.00 80.25 578 LYS A CA 1
ATOM 4717 C C . LYS A 1 578 ? -20.909 23.077 22.632 1.00 80.25 578 LYS A C 1
ATOM 4719 O O . LYS A 1 578 ? -20.404 24.197 22.650 1.00 80.25 578 LYS A O 1
ATOM 4724 N N . THR A 1 579 ? -21.470 22.493 23.678 1.00 70.69 579 THR A N 1
ATOM 4725 C CA . THR A 1 579 ? -21.577 23.131 24.997 1.00 70.69 579 THR A CA 1
ATOM 4726 C C . THR A 1 579 ? -20.612 22.535 26.017 1.00 70.69 579 THR A C 1
ATOM 4728 O O . THR A 1 579 ? -20.295 23.233 26.973 1.00 70.69 579 THR A O 1
ATOM 4731 N N . ILE A 1 580 ? -20.183 21.280 25.808 1.00 59.34 580 ILE A N 1
ATOM 4732 C CA . ILE A 1 580 ? -19.181 20.511 26.576 1.00 59.34 580 ILE A CA 1
ATOM 4733 C C . ILE A 1 580 ? -18.469 19.570 25.596 1.00 59.34 580 ILE A C 1
ATOM 4735 O O . ILE A 1 580 ? -19.193 19.024 24.722 1.00 59.34 580 ILE A O 1
#

Radius of gyration: 31.69 Å; chains: 1; bounding box: 71×66×86 Å